Protein 9D01 (pdb70)

Solvent-accessible surface area: 17827 Å² total; per-residue (Å²): 93,50,77,108,21,15,147,136,48,20,61,108,3,89,82,34,4,104,156,9,21,41,74,2,58,147,0,11,92,71,1,45,97,86,0,76,139,8,36,108,75,36,142,85,60,35,81,76,112,68,4,64,56,83,0,40,58,12,4,73,128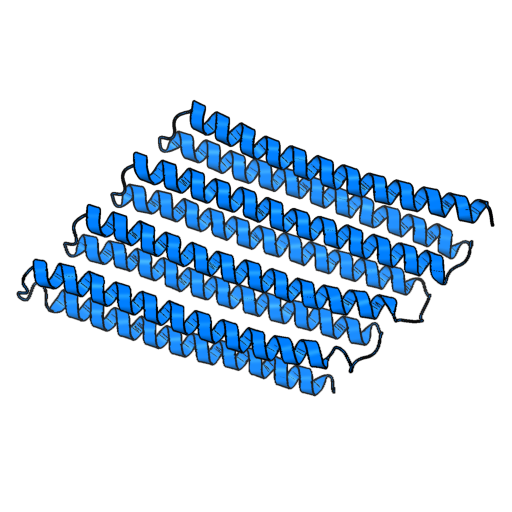,9,12,49,103,2,41,36,29,1,79,166,14,10,51,86,1,28,32,44,10,82,143,1,16,60,69,9,104,105,38,38,107,43,32,111,71,2,4,92,22,4,43,64,3,14,90,18,6,1,89,5,4,48,77,2,13,47,7,0,22,75,6,3,19,51,9,0,83,14,2,57,90,0,55,124,30,56,5,63,61,99,56,5,15,62,40,5,49,45,6,8,79,138,5,11,56,38,2,38,45,5,2,81,132,3,6,59,11,0,28,41,1,15,91,32,2,21,34,13,11,134,52,14,159,66,84,64,95,64,17,3,72,8,2,24,63,4,36,112,59,21,6,79,1,2,58,71,7,4,37,45,0,75,100,17,3,37,85,9,0,74,9,0,82,104,3,93,153,28,33,2,60,77,106,83,2,12,61,41,0,52,51,21,3,58,148,3,3,44,34,2,42,49,7,0,67,125,5,8,56,12,0,47,42,5,6,67,48,3,12,34,40,9,124,77,38,32,119,62,50,136,69,8,26,81,6,0,57,46,0,72,55,90,0,41,104,4,4,81,83,1,32,78,9,2,104,82,8,23,100,21,8,24,140,28,0,67,68,0,61,143,48,33,5,69,123,112,76,0,92,60,23,65,122,47,6,73,82,63,9,166,54,15,29,105,42,0,60,59,80,12,122,44,5,51,84,27,7,107,69,40,84,95,46,5,138,205,105

Secondary structure (DSSP, 8-state):
--HHHHHHHHHHHHHHHHHHHHHHHHHHHHHHHHHHHHHHHTTSS--HHHHHHHHHHHHHHHHHHHHHHHHHHHHHHHHHHHHHHHHHTTTS-SSHHHHHHHHHHHHHHHHHHHHHHHHHHHHHHHHHHHHHHHHHHT--HHHHHHHHHHHHHHHHHHHHHHHHHHHHHHHHHHHHHHHHHHH----STHHHHHHHHHHHHHHHHHHHHHHHHHHHHHHHHHHHHHHHHHT--HHHHHHHHHHHHHHHHHHHHHHHHHHHHHHHHHHHHHHHHHHHH--SSHHHHHHHHHHHHHHHHHHHHHHHHHHHHHHHHHHHHHHHHHTT--HHHHHHHHHHHHHHHHHHHHHHHHHHHHHHHHHHHHHHHHHT-

Radius of gyration: 25.4 Å; Cα contacts (8 Å, |Δi|>4): 292; chains: 1; bounding box: 54×48×76 Å

Structure (mmCIF, N/CA/C/O backbone):
data_9D01
#
_entry.id   9D01
#
_cell.length_a   64.241
_cell.length_b   64.241
_cell.length_c   188.325
_cell.angle_alpha   90.000
_cell.angle_beta   90.000
_cell.angle_gamma   90.000
#
_symmetry.space_group_name_H-M   'P 43 21 2'
#
loop_
_entity.id
_entity.type
_entity.pdbx_description
1 polymer a-iTHR-201
2 water water
#
loop_
_atom_site.group_PDB
_atom_site.id
_atom_site.type_symbol
_atom_site.label_atom_id
_atom_site.label_alt_id
_atom_site.label_comp_id
_atom_site.label_asym_id
_atom_site.label_entity_id
_atom_site.label_seq_id
_atom_site.pdbx_PDB_ins_code
_atom_site.Cartn_x
_atom_site.Cartn_y
_atom_site.Cartn_z
_atom_site.occupancy
_atom_site.B_iso_or_equiv
_atom_site.auth_seq_id
_atom_site.auth_comp_id
_atom_site.auth_asym_id
_atom_site.auth_atom_id
_atom_site.pdbx_PDB_model_num
ATOM 1 N N . PRO A 1 2 ? -46.91040 -35.23911 -0.73896 1.000 127.34781 2 PRO A N 1
ATOM 2 C CA . PRO A 1 2 ? -46.54314 -33.82042 -0.79494 1.000 122.36035 2 PRO A CA 1
ATOM 3 C C . PRO A 1 2 ? -47.75381 -32.90694 -0.96613 1.000 126.66075 2 PRO A C 1
ATOM 4 O O . PRO A 1 2 ? -48.19199 -32.66546 -2.09146 1.000 132.26202 2 PRO A O 1
ATOM 8 N N . SER A 1 3 ? -48.28789 -32.40720 0.14126 1.000 130.49444 3 SER A N 1
ATOM 9 C CA . SER A 1 3 ? -49.42155 -31.50128 0.03454 1.000 130.46217 3 SER A CA 1
ATOM 10 C C . SER A 1 3 ? -48.93275 -30.08555 -0.26525 1.000 136.82178 3 SER A C 1
ATOM 11 O O . SER A 1 3 ? -47.88700 -29.66995 0.24206 1.000 141.61190 3 SER A O 1
ATOM 14 N N . PRO A 1 4 ? -49.66021 -29.33233 -1.09409 1.000 133.82694 4 PRO A N 1
ATOM 15 C CA . PRO A 1 4 ? -49.27654 -27.93162 -1.33858 1.000 128.40478 4 PRO A CA 1
ATOM 16 C C . PRO A 1 4 ? -49.28392 -27.07917 -0.08219 1.000 132.03140 4 PRO A C 1
ATOM 17 O O . PRO A 1 4 ? -48.67608 -26.00131 -0.07675 1.000 126.44091 4 PRO A O 1
ATOM 21 N N . GLU A 1 5 ? -49.95667 -27.52864 0.97978 1.000 133.85099 5 GLU A N 1
ATOM 22 C CA . GLU A 1 5 ? -49.91862 -26.83532 2.26219 1.000 132.05815 5 GLU A CA 1
ATOM 23 C C . GLU A 1 5 ? -48.62963 -27.13004 3.02068 1.000 131.92307 5 GLU A C 1
ATOM 24 O O . GLU A 1 5 ? -48.06741 -26.23398 3.66163 1.000 136.17444 5 GLU A O 1
ATOM 30 N N . SER A 1 6 ? -48.15404 -28.37910 2.96989 1.000 128.96622 6 SER A N 1
ATOM 31 C CA . SER A 1 6 ? -46.89507 -28.71379 3.62837 1.000 123.98641 6 SER A CA 1
ATOM 32 C C . SER A 1 6 ? -45.74340 -27.91161 3.03848 1.000 120.34378 6 SER A C 1
ATOM 33 O O . SER A 1 6 ? -44.83696 -27.48512 3.76281 1.000 114.63231 6 SER A O 1
ATOM 36 N N . ALA A 1 7 ? -45.76159 -27.70201 1.72044 1.000 110.26841 7 ALA A N 1
ATOM 37 C CA . ALA A 1 7 ? -44.79481 -26.80080 1.10494 1.000 101.45785 7 ALA A CA 1
ATOM 38 C C . ALA A 1 7 ? -44.92428 -25.39600 1.67659 1.000 111.06730 7 ALA A C 1
ATOM 39 O O . ALA A 1 7 ? -43.91682 -24.74723 1.97945 1.000 102.92763 7 ALA A O 1
ATOM 41 N N . ARG A 1 8 ? -46.15994 -24.91442 1.84293 1.000 115.18492 8 ARG A N 1
ATOM 42 C CA . ARG A 1 8 ? -46.37729 -23.62098 2.48457 1.000 118.02817 8 ARG A CA 1
ATOM 43 C C . ARG A 1 8 ? -45.83547 -23.61343 3.90877 1.000 107.12504 8 ARG A C 1
ATOM 44 O O . ARG A 1 8 ? -45.28652 -22.60423 4.36592 1.000 107.47165 8 ARG A O 1
ATOM 52 N N . ARG A 1 9 ? -45.98702 -24.72855 4.62886 1.000 104.29685 9 ARG A N 1
ATOM 53 C CA . ARG A 1 9 ? -45.41576 -24.82435 5.96853 1.000 107.66920 9 ARG A CA 1
ATOM 54 C C . ARG A 1 9 ? -43.89542 -24.77359 5.91908 1.000 111.68090 9 ARG A C 1
ATOM 55 O O . ARG A 1 9 ? -43.26002 -24.10158 6.74057 1.000 105.44591 9 ARG A O 1
ATOM 63 N N . GLN A 1 10 ? -43.29307 -25.48262 4.96275 1.000 104.36089 10 GLN A N 1
ATOM 64 C CA . GLN A 1 10 ? -41.84263 -25.44108 4.82607 1.000 99.94642 10 GLN A CA 1
ATOM 65 C C . GLN A 1 10 ? -41.37702 -24.08067 4.32348 1.000 86.39059 10 GLN A C 1
ATOM 66 O O . GLN A 1 10 ? -40.35272 -23.56426 4.78236 1.000 91.67797 10 GLN A O 1
ATOM 72 N N . LEU A 1 11 ? -42.12405 -23.47784 3.39370 1.000 87.51939 11 LEU A N 1
ATOM 73 C CA . LEU A 1 11 ? -41.76679 -22.14916 2.90393 1.000 91.58577 11 LEU A CA 1
ATOM 74 C C . LEU A 1 11 ? -41.76350 -21.12528 4.03289 1.000 95.58869 11 LEU A C 1
ATOM 75 O O . LEU A 1 11 ? -40.90456 -20.23625 4.07238 1.000 102.08907 11 LEU A O 1
ATOM 80 N N . ALA A 1 12 ? -42.71442 -21.23543 4.96380 1.000 96.79284 12 ALA A N 1
ATOM 81 C CA . ALA A 1 12 ? -42.74688 -20.31112 6.09241 1.000 106.18080 12 ALA A CA 1
ATOM 82 C C . ALA A 1 12 ? -41.61193 -20.59313 7.06920 1.000 93.26577 12 ALA A C 1
ATOM 83 O O . ALA A 1 12 ? -41.03859 -19.66210 7.64636 1.000 93.38813 12 ALA A O 1
ATOM 85 N N . GLU A 1 13 ? -41.27619 -21.87098 7.26923 1.000 84.54970 13 GLU A N 1
ATOM 86 C CA . GLU A 1 13 ? -40.14447 -22.21464 8.12610 1.000 88.50625 13 GLU A CA 1
ATOM 87 C C . GLU A 1 13 ? -38.84485 -21.63034 7.58563 1.000 87.76223 13 GLU A C 1
ATOM 88 O O . GLU A 1 13 ? -37.97823 -21.20512 8.35924 1.000 89.58190 13 GLU A O 1
ATOM 94 N N . LEU A 1 14 ? -38.69013 -21.59973 6.25940 1.000 88.40051 14 LEU A N 1
ATOM 95 C CA . LEU A 1 14 ? -37.50400 -20.98473 5.67268 1.000 85.11879 14 LEU A CA 1
ATOM 96 C C . LEU A 1 14 ? -37.45671 -19.49220 5.97070 1.000 77.16306 14 LEU A C 1
ATOM 97 O O . LEU A 1 14 ? -36.38505 -18.94048 6.24621 1.000 83.58147 14 LEU A O 1
ATOM 102 N N . GLU A 1 15 ? -38.61058 -18.82163 5.92141 1.000 78.76350 15 GLU A N 1
ATOM 103 C CA . GLU A 1 15 ? -38.64742 -17.39323 6.21744 1.000 85.80225 15 GLU A CA 1
ATOM 104 C C . GLU A 1 15 ? -38.31208 -17.12281 7.67746 1.000 83.63865 15 GLU A C 1
ATOM 105 O O . GLU A 1 15 ? -37.65345 -16.12491 7.99452 1.000 79.23238 15 GLU A O 1
ATOM 111 N N . GLU A 1 16 ? -38.75938 -17.99490 8.58163 1.000 74.62425 16 GLU A N 1
ATOM 112 C CA . GLU A 1 16 ? -38.41233 -17.82979 9.98769 1.000 89.19779 16 GLU A CA 1
ATOM 113 C C . GLU A 1 16 ? -36.92292 -18.05914 10.20891 1.000 92.19414 16 GLU A C 1
ATOM 114 O O . GLU A 1 16 ? -36.26055 -17.27193 10.89445 1.000 90.01099 16 GLU A O 1
ATOM 120 N N . THR A 1 17 ? -36.37930 -19.13419 9.62686 1.000 85.31456 17 THR A N 1
ATOM 121 C CA . THR A 1 17 ? -34.95302 -19.42093 9.76317 1.000 81.45721 17 THR A CA 1
ATOM 122 C C . THR A 1 17 ? -34.10724 -18.24927 9.28331 1.000 70.46212 17 THR A C 1
ATOM 123 O O . THR A 1 17 ? -33.08048 -17.92316 9.89097 1.000 73.79740 17 THR A O 1
ATOM 127 N N . GLN A 1 18 ? -34.52707 -17.59923 8.19605 1.000 70.81582 18 GLN A N 1
ATOM 128 C CA . GLN A 1 18 ? -33.84097 -16.39307 7.74908 1.000 71.09415 18 GLN A CA 1
ATOM 129 C C . GLN A 1 18 ? -33.97543 -15.27516 8.77618 1.000 64.03563 18 GLN A C 1
ATOM 130 O O . GLN A 1 18 ? -33.02369 -14.52320 9.01390 1.000 67.63591 18 GLN A O 1
ATOM 136 N N . GLU A 1 19 ? -35.14221 -15.16714 9.41643 1.000 79.22091 19 GLU A N 1
ATOM 137 C CA . GLU A 1 19 ? -35.35560 -14.08716 10.37541 1.000 83.51673 19 GLU A CA 1
ATOM 138 C C . GLU A 1 19 ? -34.58429 -14.32210 11.66817 1.000 80.85958 19 GLU A C 1
ATOM 139 O O . GLU A 1 19 ? -34.00271 -13.38287 12.22305 1.000 84.01072 19 GLU A O 1
ATOM 145 N N . ARG A 1 20 ? -34.57238 -15.56077 12.16902 1.000 74.92652 20 ARG A N 1
ATOM 146 C CA . ARG A 1 20 ? -33.74784 -15.86895 13.33376 1.000 68.39091 20 ARG A CA 1
ATOM 147 C C . ARG A 1 20 ? -32.28437 -15.55133 13.05966 1.000 76.36540 20 ARG A C 1
ATOM 148 O O . ARG A 1 20 ? -31.58102 -15.02443 13.93044 1.000 75.26041 20 ARG A O 1
ATOM 156 N N . GLY A 1 21 ? -31.81228 -15.85901 11.84947 1.000 71.37313 21 GLY A N 1
ATOM 157 C CA . GLY A 1 21 ? -30.41790 -15.61418 11.52137 1.000 56.28975 21 GLY A CA 1
ATOM 158 C C . GLY A 1 21 ? -30.07825 -14.13899 11.46510 1.000 57.15408 21 GLY A C 1
ATOM 159 O O . GLY A 1 21 ? -29.02998 -13.71618 11.96253 1.000 67.07374 21 GLY A O 1
ATOM 160 N N . GLU A 1 22 ? -30.95855 -13.33220 10.86458 1.000 61.19705 22 GLU A N 1
ATOM 161 C CA . GLU A 1 22 ? -30.70907 -11.89596 10.79253 1.000 69.38415 22 GLU A CA 1
ATOM 162 C C . GLU A 1 22 ? -30.70069 -11.26007 12.17483 1.000 61.01222 22 GLU A C 1
ATOM 163 O O . GLU A 1 22 ? -29.94275 -10.31475 12.41770 1.000 76.73771 22 GLU A O 1
ATOM 169 N N . ALA A 1 23 ? -31.52789 -11.76297 13.09280 1.000 75.20704 23 ALA A N 1
ATOM 170 C CA . ALA A 1 23 ? -31.52131 -11.23414 14.45177 1.000 73.92587 23 ALA A CA 1
ATOM 171 C C . ALA A 1 23 ? -30.23164 -11.59949 15.17468 1.000 61.42628 23 ALA A C 1
ATOM 172 O O . ALA A 1 23 ? -29.63488 -10.75515 15.85218 1.000 70.69364 23 ALA A O 1
ATOM 174 N N . GLU A 1 24 ? -29.78554 -12.85143 15.03759 1.000 52.00652 24 GLU A N 1
ATOM 175 C CA . GLU A 1 24 ? -28.52758 -13.26319 15.65336 1.000 65.62098 24 GLU A CA 1
ATOM 176 C C . GLU A 1 24 ? -27.35560 -12.46345 15.10031 1.000 51.84859 24 GLU A C 1
ATOM 177 O O . GLU A 1 24 ? -26.47599 -12.03637 15.85689 1.000 73.63469 24 GLU A O 1
ATOM 183 N N . ILE A 1 25 ? -27.32379 -12.25056 13.78313 1.000 49.22545 25 ILE A N 1
ATOM 184 C CA . ILE A 1 25 ? -26.26059 -11.44559 13.18929 1.000 62.38770 25 ILE A CA 1
ATOM 185 C C . ILE A 1 25 ? -26.34902 -10.00670 13.67948 1.000 57.84804 25 ILE A C 1
ATOM 186 O O . ILE A 1 25 ? -25.32848 -9.36869 13.96690 1.000 66.37968 25 ILE A O 1
ATOM 191 N N . ALA A 1 26 ? -27.57037 -9.47768 13.79935 1.000 61.21184 26 ALA A N 1
ATOM 192 C CA . ALA A 1 26 ? -27.74186 -8.10738 14.27385 1.000 70.69813 26 ALA A CA 1
ATOM 193 C C . ALA A 1 26 ? -27.21911 -7.94442 15.69573 1.000 64.01851 26 ALA A C 1
ATOM 194 O O . ALA A 1 26 ? -26.60714 -6.92217 16.02731 1.000 64.69889 26 ALA A O 1
ATOM 196 N N . ARG A 1 27 ? -27.44514 -8.94441 16.55117 1.000 57.16623 27 ARG A N 1
ATOM 197 C CA . ARG A 1 27 ? -26.92077 -8.86995 17.91102 1.000 65.07109 27 ARG A CA 1
ATOM 198 C C . ARG A 1 27 ? -25.40475 -9.01005 17.93491 1.000 58.01075 27 ARG A C 1
ATOM 199 O O . ARG A 1 27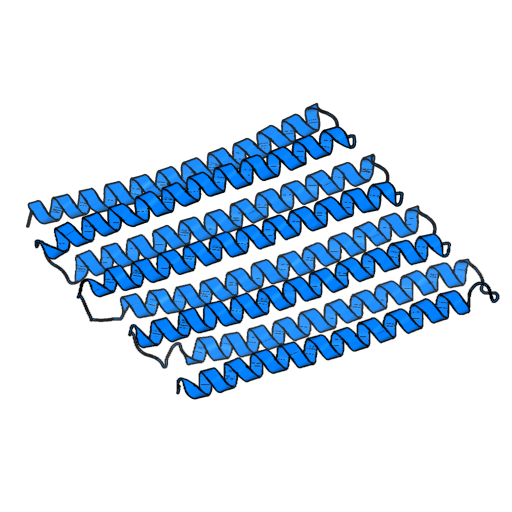 ? -24.73899 -8.39372 18.77588 1.000 70.70522 27 ARG A O 1
ATOM 207 N N . ALA A 1 28 ? -24.84178 -9.80492 17.02348 1.000 62.60092 28 ALA A N 1
ATOM 208 C CA . ALA A 1 28 ? -23.38883 -9.88711 16.92279 1.000 65.44909 28 ALA A CA 1
ATOM 209 C C . ALA A 1 28 ? -22.80112 -8.57762 16.41394 1.000 63.09471 28 ALA A C 1
ATOM 210 O O . ALA A 1 28 ? -21.70947 -8.17478 16.83328 1.000 60.98629 28 ALA A O 1
ATOM 212 N N . VAL A 1 29 ? -23.51280 -7.89950 15.51147 1.000 54.75620 29 VAL A N 1
ATOM 213 C CA . VAL A 1 29 ? -23.06481 -6.59356 15.03522 1.000 75.15156 29 VAL A CA 1
ATOM 214 C C . VAL A 1 29 ? -23.04220 -5.59140 16.18215 1.000 70.60090 29 VAL A C 1
ATOM 215 O O . VAL A 1 29 ? -22.07136 -4.84579 16.36150 1.000 79.24153 29 VAL A O 1
ATOM 219 N N . GLU A 1 30 ? -24.11244 -5.56415 16.98060 1.000 73.76058 30 GLU A N 1
ATOM 220 C CA . GLU A 1 30 ? -24.16647 -4.64998 18.11623 1.000 75.75037 30 GLU A CA 1
ATOM 221 C C . GLU A 1 30 ? -23.10052 -4.99052 19.15179 1.000 75.24657 30 GLU A C 1
ATOM 222 O O . GLU A 1 30 ? -22.47369 -4.09092 19.72496 1.000 60.15623 30 GLU A O 1
ATOM 228 N N . GLU A 1 31 ? -22.87740 -6.28399 19.39960 1.000 59.37033 31 GLU A N 1
ATOM 229 C CA . GLU A 1 31 ? -21.86593 -6.69037 20.37144 1.000 66.47939 31 GLU A CA 1
ATOM 230 C C . GLU A 1 31 ? -20.47521 -6.24214 19.94142 1.000 78.73793 31 GLU A C 1
ATOM 231 O O . GLU A 1 31 ? -19.67932 -5.78212 20.76948 1.000 73.41012 31 GLU A O 1
ATOM 237 N N . GLY A 1 32 ? -20.16846 -6.35879 18.64776 1.000 70.44857 32 GLY A N 1
ATOM 238 C CA . GLY A 1 32 ? -18.86868 -5.92165 18.16638 1.000 66.93919 32 GLY A CA 1
ATOM 239 C C . GLY A 1 32 ? -18.68457 -4.42030 18.26572 1.000 62.62935 32 GLY A C 1
ATOM 240 O O . GLY A 1 32 ? -17.61910 -3.94022 18.65925 1.000 72.59844 32 GLY A O 1
ATOM 241 N N . GLU A 1 33 ? -19.72319 -3.65775 17.91905 1.000 61.19916 33 GLU A N 1
ATOM 242 C CA . GLU A 1 33 ? -19.62458 -2.20402 17.99497 1.000 77.88344 33 GLU A CA 1
ATOM 243 C C . GLU A 1 33 ? -19.41903 -1.73756 19.43083 1.000 75.01287 33 GLU A C 1
ATOM 244 O O . GLU A 1 33 ? -18.67450 -0.78189 19.67881 1.000 74.14617 33 GLU A O 1
ATOM 250 N N . ARG A 1 34 ? -20.05682 -2.40859 20.39300 1.000 73.07468 34 ARG A N 1
ATOM 251 C CA . ARG A 1 34 ? -19.84855 -2.05376 21.79377 1.000 65.44920 34 ARG A CA 1
ATOM 252 C C . ARG A 1 34 ? -18.41373 -2.32829 22.22717 1.000 74.14766 34 ARG A C 1
ATOM 253 O O . ARG A 1 34 ? -17.82271 -1.53684 22.97098 1.000 78.20036 34 ARG A O 1
ATOM 261 N N . GLU A 1 35 ? -17.83165 -3.43721 21.76567 1.000 67.67604 35 GLU A N 1
ATOM 262 C CA . GLU A 1 35 ? -16.45164 -3.73980 22.12835 1.000 74.54852 35 GLU A CA 1
ATOM 263 C C . GLU A 1 35 ? -15.48287 -2.76714 21.46767 1.000 69.29928 35 GLU A C 1
ATOM 264 O O . GLU A 1 35 ? -14.49081 -2.35823 22.08232 1.000 81.47734 35 GLU A O 1
ATOM 270 N N . LEU A 1 36 ? -15.75064 -2.38506 20.21625 1.000 63.18798 36 LEU A N 1
ATOM 271 C CA . LEU A 1 36 ? -14.88713 -1.41792 19.54622 1.000 67.85294 36 LEU A CA 1
ATOM 272 C C . LEU A 1 36 ? -15.00983 -0.03735 20.18082 1.000 78.27234 36 LEU A C 1
ATOM 273 O O . LEU A 1 36 ? -14.01147 0.68095 20.31393 1.000 79.56341 36 LEU A O 1
ATOM 278 N N . GLU A 1 37 ? -16.22406 0.34999 20.58248 1.000 68.07336 37 GLU A N 1
ATOM 279 C CA . GLU A 1 37 ? -16.40231 1.63103 21.25786 1.000 83.19104 37 GLU A CA 1
ATOM 280 C C . GLU A 1 37 ? -15.76385 1.62863 22.64054 1.000 77.30114 37 GLU A C 1
ATOM 281 O O . GLU A 1 37 ? -15.23255 2.65686 23.07501 1.000 77.79918 37 GLU A O 1
ATOM 287 N N . ARG A 1 38 ? -15.80892 0.49378 23.34694 1.000 72.13303 38 ARG A N 1
ATOM 288 C CA . ARG A 1 38 ? -15.07638 0.38387 24.60358 1.000 66.93794 38 ARG A CA 1
ATOM 289 C C . ARG A 1 38 ? -13.58082 0.53880 24.37858 1.000 83.88414 38 ARG A C 1
ATOM 290 O O . ARG A 1 38 ? -12.87309 1.06754 25.24282 1.000 89.59089 38 ARG A O 1
ATOM 298 N N . LEU A 1 39 ? -13.08591 0.09519 23.22082 1.000 76.10691 39 LEU A N 1
ATOM 299 C CA . LEU A 1 39 ? -11.67365 0.26602 22.90666 1.000 75.45994 39 LEU A CA 1
ATOM 300 C C . LEU A 1 39 ? -11.33009 1.73663 22.68975 1.000 83.48368 39 LEU A C 1
ATOM 301 O O . LEU A 1 39 ? -10.23648 2.17773 23.05687 1.000 89.71791 39 LEU A O 1
ATOM 306 N N . GLU A 1 40 ? -12.24564 2.51603 22.10210 1.000 72.70540 40 GLU A N 1
ATOM 307 C CA . GLU A 1 40 ? -12.01182 3.95530 22.00956 1.000 89.15454 40 GLU A CA 1
ATOM 308 C C . GLU A 1 40 ? -12.00531 4.59432 23.38862 1.000 90.91345 40 GLU A C 1
ATOM 309 O O . GLU A 1 40 ? -11.18054 5.47075 23.66840 1.000 91.62741 40 GLU A O 1
ATOM 315 N N . GLU A 1 41 ? -12.90962 4.16115 24.27038 1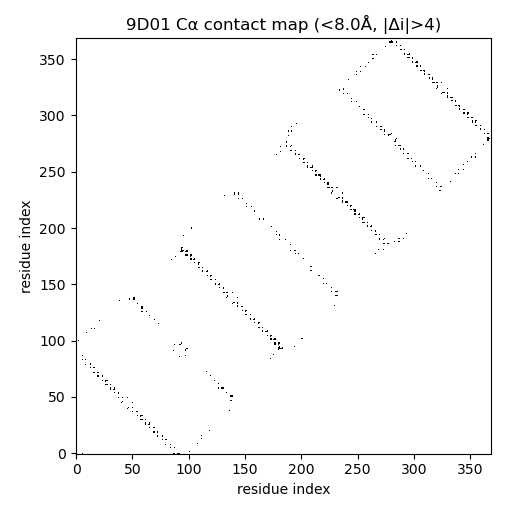.000 87.70666 41 GLU A N 1
ATOM 316 C CA . GLU A 1 41 ? -12.94463 4.72712 25.61324 1.000 93.63637 41 GLU A CA 1
ATOM 317 C C . GLU A 1 41 ? -11.73622 4.29635 26.43481 1.000 95.43255 41 GLU A C 1
ATOM 318 O O . GLU A 1 41 ? -11.32120 5.02137 27.34524 1.000 103.82085 41 GLU A O 1
ATOM 324 N N . GLU A 1 42 ? -11.16258 3.12606 26.14071 1.000 83.57692 42 GLU A N 1
ATOM 325 C CA . GLU A 1 42 ? -9.90854 2.75305 26.78764 1.000 81.90310 42 GLU A CA 1
ATOM 326 C C . GLU A 1 42 ? -8.76502 3.63039 26.29805 1.000 85.60529 42 GLU A C 1
ATOM 327 O O . GLU A 1 42 ? -7.88162 4.00270 27.07954 1.000 92.75950 42 GLU A O 1
ATOM 333 N N . GLN A 1 43 ? -8.76662 3.97471 25.01257 1.000 82.60625 43 GLN A N 1
ATOM 334 C CA . GLN A 1 43 ? -7.90694 5.04344 24.53715 1.000 104.95042 43 GLN A CA 1
ATOM 335 C C . GLN A 1 43 ? -8.43109 6.37448 25.07332 1.000 100.70827 43 GLN A C 1
ATOM 336 O O . GLN A 1 43 ? -9.47144 6.44004 25.73564 1.000 103.54960 43 GLN A O 1
ATOM 342 N N . LYS A 1 44 ? -7.69249 7.45116 24.79606 1.000 97.40023 44 LYS A N 1
ATOM 343 C CA . LYS A 1 44 ? -7.96249 8.77386 25.36196 1.000 116.71176 44 LYS A CA 1
ATOM 344 C C . LYS A 1 44 ? -7.78406 8.75753 26.87818 1.000 110.35873 44 LYS A C 1
ATOM 345 O O . LYS A 1 44 ? -7.09383 9.61722 27.43672 1.000 113.63183 44 LYS A O 1
ATOM 351 N N . ALA A 1 45 ? -8.40626 7.78396 27.55384 1.000 103.61705 45 ALA A N 1
ATOM 352 C CA . ALA A 1 45 ? -8.21634 7.50155 28.97659 1.000 103.29457 45 ALA A CA 1
ATOM 353 C C . ALA A 1 45 ? -6.86325 6.87029 29.27773 1.000 101.19087 45 ALA A C 1
ATOM 354 O O . ALA A 1 45 ? -6.61586 6.48328 30.42770 1.000 114.66207 45 ALA A O 1
ATOM 356 N N . GLY A 1 46 ? -5.98503 6.74427 28.28581 1.000 91.02902 46 GLY A N 1
ATOM 357 C CA . GLY A 1 46 ? -4.65856 6.21027 28.51795 1.000 107.28934 46 GLY A CA 1
ATOM 358 C C . GLY A 1 46 ? -4.51818 4.74740 28.15435 1.000 99.20673 46 GLY A C 1
ATOM 359 O O . GLY A 1 46 ? -4.86084 3.86525 28.94710 1.000 112.07823 46 GLY A O 1
ATOM 360 N N . LEU A 1 47 ? -4.01093 4.47846 26.95082 1.000 92.30820 47 LEU A N 1
ATOM 361 C CA . LEU A 1 47 ? -3.75655 3.12831 26.49701 1.000 93.00763 47 LEU A CA 1
ATOM 362 C C . LEU A 1 47 ? -2.58617 3.21276 25.52596 1.000 70.81835 47 LEU A C 1
ATOM 363 O O . LEU A 1 47 ? -2.59472 4.09053 24.64669 1.000 76.39361 47 LEU A O 1
ATOM 368 N N . PRO A 1 48 ? -1.57555 2.35835 25.67037 1.000 82.39213 48 PRO A N 1
ATOM 369 C CA . PRO A 1 48 ? -0.45622 2.36731 24.71899 1.000 80.72156 48 PRO A CA 1
ATOM 370 C C . PRO A 1 48 ? -0.94529 2.23984 23.28208 1.000 75.38084 48 PRO A C 1
ATOM 371 O O . PRO A 1 48 ? -1.77214 1.38198 22.96045 1.000 83.79541 48 PRO A O 1
ATOM 375 N N . ALA A 1 49 ? -0.44190 3.12849 22.41878 1.000 77.17206 49 ALA A N 1
ATOM 376 C CA . ALA A 1 49 ? -0.93081 3.19853 21.04328 1.000 89.62140 49 ALA A CA 1
ATOM 377 C C . ALA A 1 49 ? -0.71465 1.88094 20.31874 1.000 86.97011 49 ALA A C 1
ATOM 378 O O . ALA A 1 49 ? -1.56700 1.44262 19.53636 1.000 82.88272 49 ALA A O 1
ATOM 380 N N . THR A 1 50 ? 0.43071 1.24435 20.56584 1.000 86.47563 50 THR A N 1
ATOM 381 C CA . THR A 1 50 ? 0.69628 -0.08701 20.03670 1.000 87.12565 50 THR A CA 1
ATOM 382 C C . THR A 1 50 ? -0.35998 -1.08607 20.49475 1.000 80.82601 50 THR A C 1
ATOM 383 O O . THR A 1 50 ? -0.80325 -1.93294 19.71122 1.000 82.97265 50 THR A O 1
ATOM 387 N N . GLU A 1 51 ? -0.78240 -0.99770 21.75945 1.000 66.91438 51 GLU A N 1
ATOM 388 C CA . GLU A 1 51 ? -1.82478 -1.89028 22.25457 1.000 72.73820 51 GLU A CA 1
ATOM 389 C C . GLU A 1 51 ? -3.15752 -1.61800 21.56728 1.000 75.50916 51 GLU A C 1
ATOM 390 O O . GLU A 1 51 ? -3.89417 -2.55511 21.23687 1.000 69.91902 51 GLU A O 1
ATOM 396 N N . PHE A 1 52 ? -3.48693 -0.34295 21.34346 1.000 64.63496 52 PHE A N 1
ATOM 397 C CA . PHE A 1 52 ? -4.73438 -0.02276 20.65667 1.000 82.73665 52 PHE A CA 1
ATOM 398 C C . PHE A 1 52 ? -4.69987 -0.49451 19.20819 1.000 76.91636 52 PHE A C 1
ATOM 399 O O . PHE A 1 52 ? -5.70134 -0.99907 18.68958 1.000 80.95814 52 PHE A O 1
ATOM 407 N N . HIS A 1 53 ? -3.55169 -0.34344 18.54562 1.000 83.88868 53 HIS A N 1
ATOM 408 C CA . HIS A 1 53 ? -3.41680 -0.77113 17.15480 1.000 89.42386 53 HIS A CA 1
ATOM 409 C C . HIS A 1 53 ? -3.70225 -2.26023 17.00117 1.000 78.35894 53 HIS A C 1
ATOM 410 O O . HIS A 1 53 ? -4.46582 -2.67079 16.11917 1.000 71.26934 53 HIS A O 1
ATOM 417 N N . ALA A 1 54 ? -3.10652 -3.08675 17.86191 1.000 62.07871 54 ALA A N 1
ATOM 418 C CA . ALA A 1 54 ? -3.30644 -4.52751 17.75008 1.000 82.33698 54 ALA A CA 1
ATOM 419 C C . ALA A 1 54 ? -4.71300 -4.92780 18.17846 1.000 71.67082 54 ALA A C 1
ATOM 420 O O . ALA A 1 54 ? -5.34724 -5.77348 17.53623 1.000 70.46195 54 ALA A O 1
ATOM 422 N N . ARG A 1 55 ? -5.21930 -4.33058 19.25930 1.000 67.64580 55 ARG A N 1
ATOM 423 C CA . ARG A 1 55 ? -6.54950 -4.68861 19.73829 1.000 63.00252 55 ARG A CA 1
ATOM 424 C C . ARG A 1 55 ? -7.64010 -4.22508 18.78239 1.000 57.40954 55 ARG A C 1
ATOM 425 O O . ARG A 1 55 ? -8.65230 -4.91658 18.62397 1.000 66.50634 55 ARG A O 1
ATOM 433 N N . ALA A 1 56 ? -7.45742 -3.07125 18.13508 1.000 61.81690 56 ALA A N 1
ATOM 434 C CA . ALA A 1 56 ? -8.45650 -2.60608 17.17622 1.000 68.74797 56 ALA A CA 1
ATOM 435 C C . ALA A 1 56 ? -8.50667 -3.50993 15.95198 1.000 70.93276 56 ALA A C 1
ATOM 436 O O . ALA A 1 56 ? -9.59317 -3.87094 15.48371 1.000 63.81024 56 ALA A O 1
ATOM 438 N N . ILE A 1 57 ? -7.34199 -3.88361 15.42016 1.000 62.52920 57 ILE A N 1
ATOM 439 C CA . ILE A 1 57 ? -7.30514 -4.82762 14.30836 1.000 62.92880 57 ILE A CA 1
ATOM 440 C C . ILE A 1 57 ? -7.90897 -6.15725 14.72805 1.000 55.17741 57 ILE A C 1
ATOM 441 O O . ILE A 1 57 ? -8.71803 -6.74445 14.00091 1.000 63.57977 57 ILE A O 1
ATOM 446 N N . ALA A 1 58 ? -7.54595 -6.64351 15.91764 1.000 49.39226 58 ALA A N 1
ATOM 447 C CA . ALA A 1 58 ? -8.03902 -7.93897 16.37114 1.000 64.81638 58 ALA A CA 1
ATOM 448 C C . ALA A 1 58 ? -9.54269 -7.90807 16.62035 1.000 59.32769 58 ALA A C 1
ATOM 449 O O . ALA A 1 58 ? -10.25604 -8.84760 16.25107 1.000 64.59920 58 ALA A O 1
ATOM 451 N N . ALA A 1 59 ? -10.04266 -6.83805 17.24565 1.000 54.96118 59 ALA A N 1
ATOM 452 C CA . ALA A 1 59 ? -11.47205 -6.75402 17.53371 1.000 62.50406 59 ALA A CA 1
ATOM 453 C C . ALA A 1 59 ? -12.28791 -6.64968 16.25253 1.000 46.42401 59 ALA A C 1
ATOM 454 O O . ALA A 1 59 ? -13.31633 -7.32095 16.10769 1.000 59.47079 59 ALA A O 1
ATOM 456 N N . LEU A 1 60 ? -11.84461 -5.81435 15.31213 1.000 57.14152 60 LEU A N 1
ATOM 457 C CA . LEU A 1 60 ? -12.54516 -5.70693 14.03759 1.000 67.73096 60 LEU A CA 1
ATOM 458 C C . LEU A 1 60 ? -12.48608 -7.01790 13.26458 1.000 66.77445 60 LEU A C 1
ATOM 459 O O . LEU A 1 60 ? -13.51007 -7.48986 12.75749 1.000 54.24750 60 LEU A O 1
ATOM 464 N N . THR A 1 61 ? -11.29988 -7.62574 13.17879 1.000 47.45696 61 THR A N 1
ATOM 465 C CA . THR A 1 61 ? -11.13603 -8.84438 12.39122 1.000 63.84691 61 THR A CA 1
ATOM 466 C C . THR A 1 61 ? -12.01625 -9.96746 12.92165 1.000 50.18671 61 THR A C 1
ATOM 467 O O . THR A 1 61 ? -12.71006 -10.64306 12.15227 1.000 59.20214 61 THR A O 1
ATOM 471 N N . GLU A 1 62 ? -11.99292 -10.18859 14.23693 1.000 47.11675 62 GLU A N 1
ATOM 472 C CA . GLU A 1 62 ? -12.81740 -11.24054 14.81857 1.000 61.93085 62 GLU A CA 1
ATOM 473 C C . GLU A 1 62 ? -14.29862 -10.92042 14.66933 1.000 55.73573 62 GLU A C 1
ATOM 474 O O . GLU A 1 62 ? -15.12392 -11.82537 14.49711 1.000 54.63503 62 GLU A O 1
ATOM 480 N N . TRP A 1 63 ? -14.65102 -9.63589 14.73536 1.000 57.82243 63 TRP A N 1
ATOM 481 C CA . TRP A 1 63 ? -16.03425 -9.23348 14.51407 1.000 57.65888 63 TRP A CA 1
ATOM 482 C C . TRP A 1 63 ? -16.46621 -9.53199 13.08403 1.000 59.35715 63 TRP A C 1
ATOM 483 O O . TRP A 1 63 ? -17.57102 -10.03728 12.85292 1.000 53.86614 63 TRP A O 1
ATOM 494 N N . ILE A 1 64 ? -15.59997 -9.24468 12.11067 1.000 46.98916 64 ILE A N 1
ATOM 495 C CA . ILE A 1 64 ? -15.90973 -9.57986 10.72459 1.000 58.16640 64 ILE A CA 1
ATOM 496 C C . ILE A 1 64 ? -15.97032 -11.09233 10.54027 1.000 74.39659 64 ILE A C 1
ATOM 497 O O . ILE A 1 64 ? -16.84361 -11.61083 9.83394 1.000 53.81960 64 ILE A O 1
ATOM 502 N N . ALA A 1 65 ? -15.05365 -11.82550 11.17843 1.000 52.49908 65 ALA A N 1
ATOM 503 C CA . ALA A 1 65 ? -15.02309 -13.27617 11.01720 1.000 63.04574 65 ALA A CA 1
ATOM 504 C C . ALA A 1 65 ? -16.29022 -13.92454 11.56211 1.000 45.10624 65 ALA A C 1
ATOM 505 O O . ALA A 1 65 ? -16.82451 -14.86275 10.95920 1.000 60.17877 65 ALA A O 1
ATOM 507 N N . ARG A 1 66 ? -16.78420 -13.44143 12.70482 1.000 53.83453 66 ARG A N 1
ATOM 508 C CA . ARG A 1 66 ? -18.00003 -14.01106 13.27326 1.000 54.72884 66 ARG A CA 1
ATOM 509 C C . ARG A 1 66 ? -19.21202 -13.73457 12.39100 1.000 60.95655 66 ARG A C 1
ATOM 510 O O . ARG A 1 66 ? -20.10028 -14.58672 12.27706 1.000 55.54574 66 ARG A O 1
ATOM 518 N N . GLN A 1 67 ? -19.26289 -12.56176 11.75375 1.000 50.52834 67 GLN A N 1
ATOM 519 C CA . GLN A 1 67 ? -20.34459 -12.27693 10.81550 1.000 57.65357 67 GLN A CA 1
ATOM 520 C C . GLN A 1 67 ? -20.30122 -13.22367 9.62348 1.000 55.33160 67 GLN A C 1
ATOM 521 O O . GLN A 1 67 ? -21.33954 -13.74422 9.19804 1.000 55.10153 67 GLN A O 1
ATOM 527 N N . GLU A 1 68 ? -19.10896 -13.45862 9.06946 1.000 54.59177 68 GLU A N 1
ATOM 528 C CA . GLU A 1 68 ? -18.98791 -14.36223 7.92986 1.000 54.38228 68 GLU A CA 1
ATOM 529 C C . GLU A 1 68 ? -19.43241 -15.77077 8.29729 1.000 50.33347 68 GLU A C 1
ATOM 530 O O . GLU A 1 68 ? -20.12695 -16.43268 7.51786 1.000 51.49543 68 GLU A O 1
ATOM 536 N N . ALA A 1 69 ? -19.05163 -16.24050 9.48890 1.000 47.11468 69 ALA A N 1
ATOM 537 C CA . ALA A 1 69 ? -19.41232 -17.59314 9.90233 1.000 59.66055 69 ALA A CA 1
ATOM 538 C C . ALA A 1 69 ? -20.91179 -17.71943 10.13425 1.000 63.57907 69 ALA A C 1
ATOM 539 O O . ALA A 1 69 ? -21.50885 -18.75608 9.82110 1.000 63.03666 69 ALA A O 1
ATOM 541 N N . LEU A 1 70 ? -21.53789 -16.67709 10.68490 1.000 53.42657 70 LEU A N 1
ATOM 542 C CA . LEU A 1 70 ? -22.97958 -16.71967 10.90532 1.000 52.24464 70 LEU A CA 1
ATOM 543 C C . LEU A 1 70 ? -23.74101 -16.65775 9.58790 1.000 51.03017 70 LEU A C 1
ATOM 544 O O . LEU A 1 70 ? -24.72678 -17.37945 9.39861 1.000 52.40588 70 LEU A O 1
ATOM 549 N N . LEU A 1 71 ? -23.29929 -15.80332 8.66476 1.000 56.23878 71 LEU A N 1
ATOM 550 C CA . LEU A 1 71 ? -23.99298 -15.68264 7.38817 1.000 59.72282 71 LEU A CA 1
ATOM 551 C C . LEU A 1 71 ? -23.79967 -16.93097 6.53723 1.000 62.72583 71 LEU A C 1
ATOM 552 O O . LEU A 1 71 ? -24.72719 -17.36681 5.84455 1.000 61.53879 71 LEU A O 1
ATOM 557 N N . THR A 1 72 ? -22.60477 -17.52395 6.58314 1.000 45.50910 72 THR A N 1
ATOM 558 C CA . THR A 1 72 ? -22.34973 -18.74245 5.82102 1.000 58.78634 72 THR A CA 1
ATOM 559 C C . THR A 1 72 ? -23.19663 -19.90067 6.33611 1.000 37.29561 72 THR A C 1
ATOM 560 O O . THR A 1 72 ? -23.85066 -20.59955 5.55297 1.000 66.18663 72 THR A O 1
ATOM 564 N N . ARG A 1 73 ? -23.19577 -20.11862 7.65581 1.000 42.14182 73 ARG A N 1
ATOM 565 C CA . ARG A 1 73 ? -24.00169 -21.19145 8.23224 1.000 57.41963 73 ARG A CA 1
ATOM 566 C C . ARG A 1 73 ? -25.48421 -20.97105 7.96489 1.000 62.74267 73 ARG A C 1
ATOM 567 O O . ARG A 1 73 ? -26.21844 -21.92477 7.68014 1.000 68.93793 73 ARG A O 1
ATOM 575 N N . LEU A 1 74 ? -25.94367 -19.71925 8.05397 1.000 43.57916 74 LEU A N 1
ATOM 576 C CA . LEU A 1 74 ? -27.34524 -19.42923 7.76583 1.000 57.83813 74 LEU A CA 1
ATOM 577 C C . LEU A 1 74 ? -27.68616 -19.75848 6.31942 1.000 59.64838 74 LEU A C 1
ATOM 578 O O . LEU A 1 74 ? -28.74288 -20.33789 6.03946 1.000 74.45364 74 LEU A O 1
ATOM 583 N N . GLN A 1 75 ? -26.80229 -19.40148 5.38414 1.000 53.32064 75 GLN A N 1
ATOM 584 C CA . GLN A 1 75 ? -27.05400 -19.71693 3.98217 1.000 51.34397 75 GLN A CA 1
ATOM 585 C C . GLN A 1 75 ? -27.09903 -21.22381 3.75656 1.000 57.35601 75 GLN A C 1
ATOM 586 O O . GLN A 1 75 ? -27.96820 -21.72409 3.03345 1.000 56.23029 75 GLN A O 1
ATOM 592 N N . ALA A 1 76 ? -26.18101 -21.96612 4.38148 1.000 49.94236 76 ALA A N 1
ATOM 593 C CA . ALA A 1 76 ? -26.16548 -23.41578 4.20602 1.000 59.76338 76 ALA A CA 1
ATOM 594 C C . ALA A 1 76 ? -27.44481 -24.05095 4.73485 1.000 68.79868 76 ALA A C 1
ATOM 595 O O . ALA A 1 76 ? -27.96593 -25.00173 4.13938 1.000 72.30177 76 ALA A O 1
ATOM 597 N N . GLU A 1 77 ? -27.97312 -23.53483 5.84805 1.000 69.87910 77 GLU A N 1
ATOM 598 C CA . GLU A 1 77 ? -29.20109 -24.09933 6.39794 1.000 58.95220 77 GLU A CA 1
ATOM 599 C C . GLU A 1 77 ? -30.40377 -23.77602 5.52215 1.000 61.93445 77 GLU A C 1
ATOM 600 O O . GLU A 1 77 ? -31.25442 -24.64259 5.28615 1.000 75.74682 77 GLU A O 1
ATOM 606 N N . LEU A 1 78 ? -30.49952 -22.53562 5.03810 1.000 63.62448 78 LEU A N 1
ATOM 607 C CA . LEU A 1 78 ? -31.58200 -22.19220 4.12236 1.000 67.41317 78 LEU A CA 1
ATOM 608 C C . LEU A 1 78 ? -31.48180 -22.98844 2.82951 1.000 60.69162 78 LEU A C 1
ATOM 609 O O . LEU A 1 78 ? -32.49585 -23.46210 2.30422 1.000 73.18988 78 LEU A O 1
ATOM 614 N N . GLU A 1 79 ? -30.26633 -23.14699 2.30040 1.000 70.31668 79 GLU A N 1
ATOM 615 C CA . GLU A 1 79 ? -30.09135 -23.93253 1.08374 1.000 74.05513 79 GLU A CA 1
ATOM 616 C C . GLU A 1 79 ? -30.46317 -25.39160 1.31201 1.000 67.58862 79 GLU A C 1
ATOM 617 O O . GLU A 1 79 ? -31.07361 -26.02637 0.44472 1.000 77.09656 79 GLU A O 1
ATOM 623 N N . ALA A 1 80 ? -30.10705 -25.93915 2.47681 1.000 62.53828 80 ALA A N 1
ATOM 624 C CA . ALA A 1 80 ? -30.41635 -27.33728 2.75721 1.000 69.15877 80 ALA A CA 1
ATOM 625 C C . ALA A 1 80 ? -31.91949 -27.56097 2.87099 1.000 67.74686 80 ALA A C 1
ATOM 626 O O . ALA A 1 80 ? -32.45087 -28.52750 2.31291 1.000 71.53848 80 ALA A O 1
ATOM 628 N N . GLN A 1 81 ? -32.62340 -26.68032 3.58522 1.000 60.75044 81 GLN A N 1
ATOM 629 C CA . GLN A 1 81 ? -34.07178 -26.82138 3.69300 1.000 74.62923 81 GLN A CA 1
ATOM 630 C C . GLN A 1 81 ? -34.74523 -26.59458 2.34605 1.000 70.33024 81 GLN A C 1
ATOM 631 O O . GLN A 1 81 ? -35.73830 -27.25545 2.02260 1.000 86.11297 81 GLN A O 1
ATOM 637 N N . PHE A 1 82 ? -34.21703 -25.66508 1.54723 1.000 62.31250 82 PHE A N 1
ATOM 638 C CA . PHE A 1 82 ? -34.74796 -25.44783 0.20566 1.000 64.93707 82 PHE A CA 1
ATOM 639 C C . PHE A 1 82 ? -34.51228 -26.66210 -0.68142 1.000 79.94180 82 PHE A C 1
ATOM 640 O O . PHE A 1 82 ? -35.39433 -27.05318 -1.45525 1.000 75.68579 82 PHE A O 1
ATOM 648 N N . THR A 1 83 ? -33.32211 -27.26206 -0.58823 1.000 77.94676 83 THR A N 1
ATOM 649 C CA . THR A 1 83 ? -33.01290 -28.44507 -1.38481 1.000 63.62362 83 THR A CA 1
ATOM 650 C C . THR A 1 83 ? -33.98121 -29.58166 -1.08522 1.000 67.53487 83 THR A C 1
ATOM 651 O O . THR A 1 83 ? -34.44195 -30.27429 -2.00043 1.000 77.86597 83 THR A O 1
ATOM 655 N N . ARG A 1 84 ? -34.30520 -29.78828 0.19258 1.000 77.50337 84 ARG A N 1
ATOM 656 C CA . ARG A 1 84 ? -35.26667 -30.82801 0.53898 1.000 80.03378 84 ARG A CA 1
ATOM 657 C C . ARG A 1 84 ? -36.67633 -30.45061 0.10631 1.000 75.00783 84 ARG A C 1
ATOM 658 O O . ARG A 1 84 ? -37.47404 -31.33083 -0.23585 1.000 80.22575 84 ARG A O 1
ATOM 666 N N . LEU A 1 85 ? -37.00032 -29.15603 0.11033 1.000 74.44336 85 LEU A N 1
ATOM 667 C CA . LEU A 1 85 ? -38.31168 -28.72306 -0.36047 1.000 88.15853 85 LEU A CA 1
ATOM 668 C C . LEU A 1 85 ? -38.44841 -28.94034 -1.86190 1.000 86.71488 85 LEU A C 1
ATOM 669 O O . LEU A 1 85 ? -39.44355 -29.50614 -2.32914 1.000 91.09502 85 LEU A O 1
ATOM 674 N N . LEU A 1 86 ? -37.45033 -28.50044 -2.63433 1.000 75.13426 86 LEU A N 1
ATOM 675 C CA . LEU A 1 86 ? -37.47395 -28.72736 -4.07564 1.000 83.13466 86 LEU A CA 1
ATOM 676 C C . LEU A 1 86 ? -37.48012 -30.21429 -4.40424 1.000 80.85897 86 LEU A C 1
ATOM 677 O O . LEU A 1 86 ? -38.05862 -30.62532 -5.41715 1.000 100.73251 86 LEU A O 1
ATOM 682 N N . ALA A 1 87 ? -36.85038 -31.03325 -3.56212 1.000 63.87322 87 ALA A N 1
ATOM 683 C CA . ALA A 1 87 ? -36.91623 -32.48065 -3.70962 1.000 84.01692 87 ALA A CA 1
ATOM 684 C C . ALA A 1 87 ? -38.24979 -33.06163 -3.25901 1.000 93.74375 87 ALA A C 1
ATOM 685 O O . ALA A 1 87 ? -38.48963 -34.25515 -3.47190 1.000 95.93344 87 ALA A O 1
ATOM 687 N N . GLU A 1 88 ? -39.11408 -32.25921 -2.63795 1.000 97.82870 88 GLU A N 1
ATOM 688 C CA . GLU A 1 88 ? -40.43308 -32.73575 -2.24122 1.000 104.71817 88 GLU A CA 1
ATOM 689 C C . GLU A 1 88 ? -41.48147 -32.44544 -3.30812 1.000 100.10007 88 GLU A C 1
ATOM 690 O O . GLU A 1 88 ? -42.34890 -33.28670 -3.56884 1.000 108.77232 88 GLU A O 1
ATOM 696 N N . LEU A 1 89 ? -41.41930 -31.26519 -3.93030 1.000 94.82437 89 LEU A N 1
ATOM 697 C CA . LEU A 1 89 ? -42.23428 -31.01014 -5.11420 1.000 104.85519 89 LEU A CA 1
ATOM 698 C C . LEU A 1 89 ? -41.86907 -31.97813 -6.23408 1.000 114.12149 89 LEU A C 1
ATOM 699 O O . LEU A 1 89 ? -42.74560 -32.59306 -6.85233 1.000 108.49201 89 LEU A O 1
ATOM 704 N N . LYS A 1 90 ? -40.57435 -32.12838 -6.50406 1.000 107.31723 90 LYS A N 1
ATOM 705 C CA . LYS A 1 90 ? -40.10628 -33.18051 -7.39281 1.000 98.63884 90 LYS A CA 1
ATOM 706 C C . LYS A 1 90 ? -40.33838 -34.54458 -6.74898 1.000 99.53627 90 LYS A C 1
ATOM 707 O O . LYS A 1 90 ? -40.38471 -34.67678 -5.52236 1.000 104.82370 90 LYS A O 1
ATOM 713 N N . ALA A 1 91 ? -40.50159 -35.56254 -7.59368 1.000 110.88300 91 ALA A N 1
ATOM 714 C CA . ALA A 1 91 ? -40.78004 -36.94055 -7.19384 1.000 112.01946 91 ALA A CA 1
ATOM 715 C C . ALA A 1 91 ? -42.06730 -37.07616 -6.38845 1.000 112.56441 91 ALA A C 1
ATOM 716 O O . ALA A 1 91 ? -42.29406 -38.11864 -5.76034 1.000 109.29528 91 ALA A O 1
ATOM 718 N N . GLY A 1 92 ? -42.91395 -36.05074 -6.38726 1.000 109.65408 92 GLY A N 1
ATOM 719 C CA . GLY A 1 92 ? -44.19549 -36.11508 -5.71725 1.000 111.45472 92 GLY A CA 1
ATOM 720 C C . GLY A 1 92 ? -45.29165 -35.51512 -6.57228 1.000 113.85854 92 GLY A C 1
ATOM 721 O O . GLY A 1 92 ? -46.23676 -36.20707 -6.96514 1.000 115.11871 92 GLY A O 1
ATOM 722 N N . LEU A 1 93 ? -45.17065 -34.22341 -6.86863 1.000 111.04453 93 LEU A N 1
ATOM 723 C CA . LEU A 1 93 ? -46.09535 -33.57184 -7.78357 1.000 111.46889 93 LEU A CA 1
ATOM 724 C C . LEU A 1 93 ? -45.91944 -34.12041 -9.19492 1.000 123.82811 93 LEU A C 1
ATOM 725 O O . LEU A 1 93 ? -44.83348 -34.55520 -9.58776 1.000 115.38830 93 LEU A O 1
ATOM 730 N N . GLU A 1 94 ? -47.00502 -34.09862 -9.95592 1.000 139.21697 94 GLU A N 1
ATOM 731 C CA . GLU A 1 94 ? -47.03889 -34.60757 -11.31545 1.000 148.68592 94 GLU A CA 1
ATOM 732 C C . GLU A 1 94 ? -47.21149 -33.46206 -12.30937 1.000 147.32776 94 GLU A C 1
ATOM 733 O O . GLU A 1 94 ? -47.59488 -32.35153 -11.92731 1.000 142.16091 94 GLU A O 1
ATOM 739 N N . PRO A 1 95 ? -46.92231 -33.68786 -13.59359 1.000 142.51657 95 PRO A N 1
ATOM 740 C CA . PRO A 1 95 ? -46.99977 -32.59302 -14.57153 1.000 125.89622 95 PRO A CA 1
ATOM 741 C C . PRO A 1 95 ? -48.38962 -31.97567 -14.64548 1.000 127.49542 95 PRO A C 1
ATOM 742 O O . PRO A 1 95 ? -49.38985 -32.67016 -14.83809 1.000 130.34053 95 PRO A O 1
ATOM 746 N N . SER A 1 96 ? -48.43548 -30.65443 -14.49958 1.000 126.38068 96 SER A N 1
ATOM 747 C CA . SER A 1 96 ? -49.66237 -29.87446 -14.59198 1.000 116.85486 96 SER A CA 1
ATOM 748 C C . SER A 1 96 ? -49.29292 -28.40162 -14.52150 1.000 123.44359 96 SER A C 1
ATOM 749 O O . SER A 1 96 ? -48.20037 -28.04014 -14.07481 1.000 125.13343 96 SER A O 1
ATOM 752 N N . ARG A 1 97 ? -50.21905 -27.55380 -14.97600 1.000 117.05201 97 ARG A N 1
ATOM 753 C CA . ARG A 1 97 ? -50.08068 -26.12272 -14.73167 1.000 114.21761 97 ARG A CA 1
ATOM 754 C C . ARG A 1 97 ? -50.10119 -25.82623 -13.23874 1.000 119.44183 97 ARG A C 1
ATOM 755 O O . ARG A 1 97 ? -49.50821 -24.83713 -12.78983 1.000 112.46625 97 ARG A O 1
ATOM 763 N N . GLU A 1 98 ? -50.77611 -26.67597 -12.45768 1.000 123.29530 98 GLU A N 1
ATOM 764 C CA . GLU A 1 98 ? -50.75481 -26.53571 -11.00631 1.000 127.13832 98 GLU A CA 1
ATOM 765 C C . GLU A 1 98 ? -49.35402 -26.76851 -10.45448 1.000 123.63871 98 GLU A C 1
ATOM 766 O O . GLU A 1 98 ? -48.88936 -26.01612 -9.59226 1.000 124.21152 98 GLU A O 1
ATOM 772 N N . THR A 1 99 ? -48.66486 -27.80415 -10.93881 1.000 120.00866 99 THR A N 1
ATOM 773 C CA . THR A 1 99 ? -47.28805 -28.03251 -10.51218 1.000 118.29982 99 THR A CA 1
ATOM 774 C C . THR A 1 99 ? -46.39168 -26.86839 -10.91668 1.000 110.06774 99 THR A C 1
ATOM 775 O O . THR A 1 99 ? -45.45501 -26.51096 -10.19154 1.000 105.46692 99 THR A O 1
ATOM 779 N N . LEU A 1 100 ? -46.67810 -26.25084 -12.06519 1.000 104.54790 100 LEU A N 1
ATOM 780 C CA . LEU A 1 100 ? -45.89390 -25.10223 -12.50653 1.000 102.33725 100 LEU A CA 1
ATOM 781 C C . LEU A 1 100 ? -46.12215 -23.89422 -11.60498 1.000 107.23634 100 LEU A C 1
ATOM 782 O O . LEU A 1 100 ? -45.18472 -23.13673 -11.32377 1.000 98.48227 100 LEU A O 1
ATOM 787 N N . GLU A 1 101 ? -47.35958 -23.70012 -11.13743 1.000 110.90733 101 GLU A N 1
ATOM 788 C CA . GLU A 1 101 ? -47.65406 -22.54727 -10.29146 1.000 105.05775 101 GLU A CA 1
ATOM 789 C C . GLU A 1 101 ? -46.91962 -22.63152 -8.95831 1.000 95.11306 101 GLU A C 1
ATOM 790 O O . GLU A 1 101 ? -46.64416 -21.59952 -8.33559 1.000 102.04506 101 GLU A O 1
ATOM 796 N N . GLN A 1 102 ? -46.58128 -23.84336 -8.51233 1.000 90.29264 102 GLN A N 1
ATOM 797 C CA . GLN A 1 102 ? -45.80789 -23.99930 -7.28625 1.000 94.77399 102 GLN A CA 1
ATOM 798 C C . GLN A 1 102 ? -44.34448 -23.64816 -7.51777 1.000 96.42124 102 GLN A C 1
ATOM 799 O O . GLN A 1 102 ? -43.72905 -22.94839 -6.70663 1.000 91.27898 102 GLN A O 1
ATOM 805 N N . PHE A 1 103 ? -43.77685 -24.12563 -8.62736 1.000 93.31856 103 PHE A N 1
ATOM 806 C CA . PHE A 1 103 ? -42.37333 -23.86153 -8.92224 1.000 92.91226 103 PHE A CA 1
ATOM 807 C C . PHE A 1 103 ? -42.11922 -22.36909 -9.08644 1.000 82.19587 103 PHE A C 1
ATOM 808 O O . PHE A 1 103 ? -41.16080 -21.82733 -8.52339 1.000 78.45398 103 PHE A O 1
ATOM 816 N N . LEU A 1 104 ? -42.97797 -21.68082 -9.84502 1.000 73.19697 104 LEU A N 1
ATOM 817 C CA . LEU A 1 104 ? -4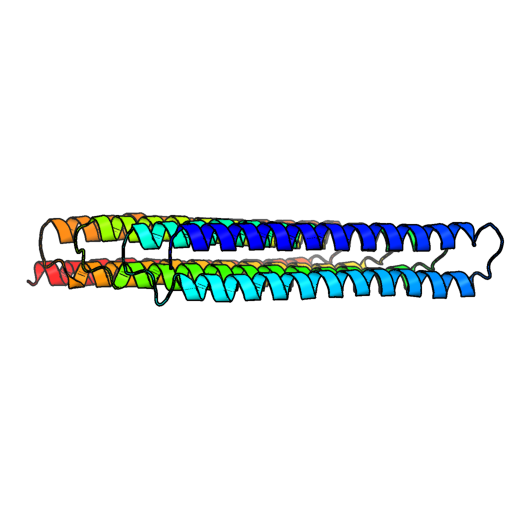2.79974 -20.24253 -10.01544 1.000 86.38983 104 LEU A CA 1
ATOM 818 C C . LEU A 1 104 ? -42.98992 -19.50081 -8.69827 1.000 85.85681 104 LEU A C 1
ATOM 819 O O . LEU A 1 104 ? -42.42069 -18.41932 -8.51007 1.000 96.98240 104 LEU A O 1
ATOM 824 N N . GLU A 1 105 ? -43.78213 -20.05940 -7.77904 1.000 90.13139 105 GLU A N 1
ATOM 825 C CA . GLU A 1 105 ? -43.89673 -19.46406 -6.45248 1.000 91.52587 105 GLU A CA 1
ATOM 826 C C . GLU A 1 105 ? -42.64073 -19.71858 -5.63081 1.000 80.16948 105 GLU A C 1
ATOM 827 O O . GLU A 1 105 ? -42.15944 -18.82187 -4.92766 1.000 76.75295 105 GLU A O 1
ATOM 833 N N . LEU A 1 106 ? -42.09872 -20.93720 -5.70451 1.000 75.45258 106 LEU A N 1
ATOM 834 C CA . LEU A 1 106 ? -40.81806 -21.21325 -5.06475 1.000 80.92824 106 LEU A CA 1
ATOM 835 C C . LEU A 1 106 ? -39.70616 -20.36481 -5.66867 1.000 76.82152 106 LEU A C 1
ATOM 836 O O . LEU A 1 106 ? -38.77019 -19.97262 -4.96309 1.000 85.88889 106 LEU A O 1
ATOM 841 N N . ARG A 1 107 ? -39.79770 -20.06459 -6.96682 1.000 68.32016 107 ARG A N 1
ATOM 842 C CA . ARG A 1 107 ? -38.80698 -19.20631 -7.60556 1.000 71.23296 107 ARG A CA 1
ATOM 843 C C . ARG A 1 107 ? -38.86537 -17.79480 -7.04027 1.000 74.05125 107 ARG A C 1
ATOM 844 O O . ARG A 1 107 ? -37.82528 -17.17104 -6.79532 1.000 67.96335 107 ARG A O 1
ATOM 852 N N . GLU A 1 108 ? -40.07441 -17.26951 -6.83464 1.000 81.58481 108 GLU A N 1
ATOM 853 C CA . GLU A 1 108 ? -40.20672 -15.92119 -6.29454 1.000 89.83198 108 GLU A CA 1
ATOM 854 C C . GLU A 1 108 ? -39.77778 -15.87060 -4.83436 1.000 84.40889 108 GLU A C 1
ATOM 855 O O . GLU A 1 108 ? -39.18715 -14.88022 -4.38822 1.000 76.42425 108 GLU A O 1
ATOM 861 N N . PHE A 1 109 ? -40.05834 -16.93222 -4.07708 1.000 58.28397 109 PHE A N 1
ATOM 862 C CA . PHE A 1 109 ? -39.63059 -16.97906 -2.68312 1.000 72.97483 109 PHE A CA 1
ATOM 863 C C . PHE A 1 109 ? -38.11264 -17.07609 -2.57575 1.000 72.07920 109 PHE A C 1
ATOM 864 O O . PHE A 1 109 ? -37.48532 -16.32855 -1.81662 1.000 76.51050 109 PHE A O 1
ATOM 872 N N . TRP A 1 110 ? -37.50313 -17.99149 -3.33419 1.000 78.19037 110 TRP A N 1
ATOM 873 C CA . TRP A 1 110 ? -36.06139 -18.19395 -3.22896 1.000 70.96567 110 TRP A CA 1
ATOM 874 C C . TRP A 1 110 ? -35.29153 -16.98061 -3.73507 1.000 69.55427 110 TRP A C 1
ATOM 875 O O . TRP A 1 110 ? -34.24061 -16.63243 -3.18388 1.000 67.37008 110 TRP A O 1
ATOM 886 N N . GLN A 1 111 ? -35.79811 -16.32121 -4.77904 1.000 67.88440 111 GLN A N 1
ATOM 887 C CA . GLN A 1 111 ? -35.15375 -15.10221 -5.25612 1.000 65.13914 111 GLN A CA 1
ATOM 888 C C . GLN A 1 111 ? -35.29034 -13.97699 -4.23789 1.000 70.54945 111 GLN A C 1
ATOM 889 O O . GLN A 1 111 ? -34.36705 -13.17207 -4.06407 1.000 74.49688 111 GLN A O 1
ATOM 895 N N . GLU A 1 112 ? -36.43220 -13.90992 -3.54935 1.000 68.90273 112 GLU A N 1
ATOM 896 C CA . GLU A 1 112 ? -36.60867 -12.90433 -2.50813 1.000 71.14347 112 GLU A CA 1
ATOM 897 C C . GLU A 1 112 ? -35.70925 -13.19523 -1.31580 1.000 69.99677 112 GLU A C 1
ATOM 898 O O . GLU A 1 112 ? -35.15882 -12.27149 -0.70607 1.000 75.09907 112 GLU A O 1
ATOM 904 N N . GLN A 1 113 ? -35.54404 -14.47484 -0.97463 1.000 69.92286 113 GLN A N 1
ATOM 905 C CA . GLN A 1 113 ? -34.65064 -14.83662 0.11994 1.000 72.25562 113 GLN A CA 1
ATOM 906 C C . GLN A 1 113 ? -33.20118 -14.51463 -0.22637 1.000 60.75098 113 GLN A C 1
ATOM 907 O O . GLN A 1 113 ? -32.45980 -13.99196 0.61417 1.000 69.58879 113 GLN A O 1
ATOM 913 N N . GLY A 1 114 ? -32.78381 -14.80720 -1.46053 1.000 65.24445 114 GLY A N 1
ATOM 914 C CA . GLY A 1 114 ? -31.42605 -14.48480 -1.87022 1.000 57.23238 114 GLY A CA 1
ATOM 915 C C . GLY A 1 114 ? -31.16869 -12.99140 -1.90799 1.000 69.59131 114 GLY A C 1
ATOM 916 O O . GLY A 1 114 ? -30.08933 -12.52913 -1.52811 1.000 62.93131 114 GLY A O 1
ATOM 917 N N . GLU A 1 115 ? -32.15271 -12.21464 -2.36670 1.000 56.66717 115 GLU A N 1
ATOM 918 C CA . GLU A 1 115 ? -32.01247 -10.76387 -2.32773 1.000 72.35630 115 GLU A CA 1
ATOM 919 C C . GLU A 1 115 ? -31.94021 -10.25128 -0.89958 1.000 59.46395 115 GLU A C 1
ATOM 920 O O . GLU A 1 115 ? -31.31641 -9.21586 -0.64207 1.000 73.53439 115 GLU A O 1
ATOM 926 N N . ARG A 1 116 ? -32.56277 -10.95982 0.04132 1.000 62.78216 116 ARG A N 1
ATOM 927 C CA . ARG A 1 116 ? -32.44860 -10.56584 1.43980 1.000 65.13688 116 ARG A CA 1
ATOM 928 C C . ARG A 1 116 ? -31.05929 -10.88068 1.98569 1.000 70.87995 116 ARG A C 1
ATOM 929 O O . ARG A 1 116 ? -30.45495 -10.05124 2.67608 1.000 68.02093 116 ARG A O 1
ATOM 937 N N . GLN A 1 117 ? -30.52948 -12.06674 1.67330 1.000 58.31649 117 GLN A N 1
ATOM 938 C CA . GLN A 1 117 ? -29.17890 -12.41304 2.10600 1.000 58.82960 117 GLN A CA 1
ATOM 939 C C . GLN A 1 117 ? -28.14349 -11.48237 1.48835 1.000 47.46750 117 GLN A C 1
ATOM 940 O O . GLN A 1 117 ? -27.19574 -11.06308 2.16375 1.000 64.26780 117 GLN A O 1
ATOM 946 N N . LEU A 1 118 ? -28.30326 -11.15324 0.20257 1.000 46.71172 118 LEU A N 1
ATOM 947 C CA . LEU A 1 118 ? -27.35649 -10.25934 -0.45737 1.000 62.88086 118 LEU A CA 1
ATOM 948 C C . LEU A 1 118 ? -27.39452 -8.86395 0.15164 1.000 59.36859 118 LEU A C 1
ATOM 949 O O . LEU A 1 118 ? -26.34716 -8.23333 0.33684 1.000 66.66059 118 LEU A O 1
ATOM 954 N N . ALA A 1 119 ? -28.59137 -8.36527 0.47027 1.000 56.29922 119 ALA A N 1
ATOM 955 C CA . ALA A 1 119 ? -28.70034 -7.04462 1.08086 1.000 70.44123 119 ALA A CA 1
ATOM 956 C C . ALA A 1 119 ? -28.12449 -7.04236 2.48975 1.000 62.11814 119 ALA A C 1
ATOM 957 O O . ALA A 1 119 ? -27.47405 -6.07389 2.89894 1.000 65.80538 119 ALA A O 1
ATOM 959 N N . LEU A 1 120 ? -28.35233 -8.11638 3.24762 1.000 51.47826 120 LEU A N 1
ATOM 960 C CA . LEU A 1 120 ? -27.74240 -8.22601 4.56835 1.000 55.54269 120 LEU A CA 1
ATOM 961 C C . LEU A 1 120 ? -26.22125 -8.22837 4.46553 1.000 66.77882 120 LEU A C 1
ATOM 962 O O . LEU A 1 120 ? -25.53690 -7.49691 5.19022 1.000 56.85655 120 LEU A O 1
ATOM 967 N N . ALA A 1 121 ? -25.67504 -9.03679 3.55182 1.000 59.05436 121 ALA A N 1
ATOM 968 C CA . ALA A 1 121 ? -24.22800 -9.06914 3.36220 1.000 56.53439 121 ALA A CA 1
ATOM 969 C C . ALA A 1 121 ? -23.69906 -7.71053 2.92229 1.000 63.42432 121 ALA A C 1
ATOM 970 O O . ALA A 1 121 ? -22.61518 -7.29175 3.34494 1.000 58.91729 121 ALA A O 1
ATOM 972 N N . ARG A 1 122 ? -24.44952 -7.00918 2.06852 1.000 53.97523 122 ARG A N 1
ATOM 973 C CA . ARG A 1 122 ? -24.04633 -5.66710 1.66132 1.000 59.30551 122 ARG A CA 1
ATOM 974 C C . ARG A 1 122 ? -24.00970 -4.72389 2.85660 1.000 62.32902 122 ARG A C 1
ATOM 975 O O . ARG A 1 122 ? -23.06832 -3.93676 3.01032 1.000 60.95445 122 ARG A O 1
ATOM 983 N N . GLU A 1 123 ? -25.02546 -4.80102 3.71945 1.000 55.05879 123 GLU A N 1
ATOM 984 C CA . GLU A 1 123 ? -25.05673 -3.97222 4.92079 1.000 67.11135 123 GLU A CA 1
ATOM 985 C C . GLU A 1 123 ? -23.88628 -4.28499 5.84578 1.000 63.41339 123 GLU A C 1
ATOM 986 O O . GLU A 1 123 ? -23.24117 -3.37050 6.37378 1.000 58.67465 123 GLU A O 1
ATOM 992 N N . LEU A 1 124 ? -23.59109 -5.56910 6.05337 1.000 47.24094 124 LEU A N 1
ATOM 993 C CA . LEU A 1 124 ? -22.48873 -5.93395 6.93725 1.000 50.23945 124 LEU A CA 1
ATOM 994 C C . LEU A 1 124 ? -21.16189 -5.41540 6.39782 1.000 55.89480 124 LEU A C 1
ATOM 995 O O . LEU A 1 124 ? -20.39855 -4.76242 7.11840 1.000 57.85479 124 LEU A O 1
ATOM 1000 N N . THR A 1 125 ? -20.88112 -5.68295 5.11926 1.000 54.33182 125 THR A N 1
ATOM 1001 C CA . THR A 1 125 ? -19.61094 -5.26835 4.53008 1.000 57.06490 125 THR A CA 1
ATOM 1002 C C . THR A 1 125 ? -19.45107 -3.75431 4.56145 1.000 54.32278 125 THR A C 1
ATOM 1003 O O . THR A 1 125 ? -18.37256 -3.24290 4.88578 1.000 57.29220 125 THR A O 1
ATOM 1007 N N . ASP A 1 126 ? -20.51497 -3.01960 4.22844 1.000 53.44548 126 ASP A N 1
ATOM 1008 C CA . ASP A 1 126 ? -20.44100 -1.56235 4.26342 1.000 65.62580 126 ASP A CA 1
ATOM 1009 C C . ASP A 1 126 ? -20.19914 -1.05507 5.67832 1.000 59.79840 126 ASP A C 1
ATOM 1010 O O . ASP A 1 126 ? -19.48627 -0.06441 5.87675 1.000 59.69088 126 ASP A O 1
ATOM 1015 N N . ARG A 1 127 ? -20.77694 -1.72409 6.67841 1.000 46.98562 127 ARG A N 1
ATOM 1016 C CA . ARG A 1 127 ? -20.54153 -1.31178 8.05849 1.000 50.04424 127 ARG A CA 1
ATOM 1017 C C . ARG A 1 127 ? -19.10642 -1.60102 8.48383 1.000 66.81034 127 ARG A C 1
ATOM 1018 O O . ARG A 1 127 ? -18.47427 -0.77574 9.15463 1.000 50.50272 127 ARG A O 1
ATOM 1026 N N . GLN A 1 128 ? -18.57518 -2.76655 8.10380 1.000 47.50177 128 GLN A N 1
ATOM 1027 C CA . GLN A 1 128 ? -17.19308 -3.09205 8.44480 1.000 61.02406 128 GLN A CA 1
ATOM 1028 C C . GLN A 1 128 ? -16.22680 -2.08081 7.84449 1.000 50.64100 128 GLN A C 1
ATOM 1029 O O . GLN A 1 128 ? -15.29317 -1.62673 8.51691 1.000 66.53239 128 GLN A O 1
ATOM 1035 N N . LEU A 1 129 ? -16.43568 -1.71622 6.57747 1.000 63.55588 129 LEU A N 1
ATOM 1036 C CA . LEU A 1 129 ? -15.55432 -0.75336 5.92763 1.000 58.10693 129 LEU A CA 1
ATOM 1037 C C . LEU A 1 129 ? -15.63314 0.61096 6.59932 1.000 60.41142 129 LEU A C 1
ATOM 1038 O O . LEU A 1 129 ? -14.62210 1.31543 6.70542 1.000 56.39653 129 LEU A O 1
ATOM 1043 N N . GLU A 1 130 ? -16.82484 1.00405 7.05650 1.000 62.24001 130 GLU A N 1
ATOM 1044 C CA . GLU A 1 130 ? -16.94388 2.25345 7.79982 1.000 68.99510 130 GLU A CA 1
ATOM 1045 C C . GLU A 1 130 ? -16.22492 2.17216 9.13793 1.000 61.32829 130 GLU A C 1
ATOM 1046 O O . GLU A 1 130 ? -15.67225 3.17395 9.60369 1.000 75.08147 130 GLU A O 1
ATOM 1052 N N . TRP A 1 131 ? -16.20746 0.99269 9.76286 1.000 61.30048 131 TRP A N 1
ATOM 1053 C CA . TRP A 1 131 ? -15.44223 0.83054 10.99398 1.000 67.44298 131 TRP A CA 1
ATOM 1054 C C . TRP A 1 131 ? -13.94254 0.80299 10.72690 1.000 63.09601 131 TRP A C 1
ATOM 1055 O O . TRP A 1 131 ? -13.15605 1.17219 11.60584 1.000 61.65382 131 TRP A O 1
ATOM 1066 N N . VAL A 1 132 ? -13.52393 0.37121 9.53320 1.000 61.27344 132 VAL A N 1
ATOM 1067 C CA . VAL A 1 132 ? -12.11510 0.49645 9.16715 1.000 66.08598 132 VAL A CA 1
ATOM 1068 C C . VAL A 1 132 ? -11.70579 1.96241 9.16247 1.000 68.24593 132 VAL A C 1
ATOM 1069 O O . VAL A 1 132 ? -10.61726 2.32288 9.62894 1.000 78.60727 132 VAL A O 1
ATOM 1073 N N . LYS A 1 133 ? -12.57983 2.83505 8.65466 1.000 73.56004 133 LYS A N 1
ATOM 1074 C CA . LYS A 1 133 ? -12.26941 4.25863 8.64272 1.000 82.22754 133 LYS A CA 1
ATOM 1075 C C . LYS A 1 133 ? -12.29358 4.84988 10.04587 1.000 74.88322 133 LYS A C 1
ATOM 1076 O O . LYS A 1 133 ? -11.50744 5.75519 10.34440 1.000 78.31551 133 LYS A O 1
ATOM 1082 N N . ARG A 1 134 ? -13.18261 4.36007 10.91618 1.000 72.16842 134 ARG A N 1
ATOM 1083 C CA . ARG A 1 134 ? -13.20336 4.84593 12.29226 1.000 81.97110 134 ARG A CA 1
ATOM 1084 C C . ARG A 1 134 ? -11.89770 4.52550 13.00463 1.000 86.53051 134 ARG A C 1
ATOM 1085 O O . ARG A 1 134 ? -11.40756 5.32999 13.80533 1.000 78.62221 134 ARG A O 1
ATOM 1093 N N . LEU A 1 135 ? -11.31652 3.35604 12.72393 1.000 71.22000 135 LEU A N 1
ATOM 1094 C CA . LEU A 1 135 ? -10.03163 3.01765 13.32517 1.000 74.59624 135 LEU A CA 1
ATOM 1095 C C . LEU A 1 135 ? -8.93393 3.95144 12.83077 1.000 80.26093 135 LEU A C 1
ATOM 1096 O O . LEU A 1 135 ? -8.03072 4.31302 13.59398 1.000 86.13055 135 LEU A O 1
ATOM 1101 N N . LYS A 1 136 ? -8.99768 4.35767 11.55981 1.000 77.73225 136 LYS A N 1
ATOM 1102 C CA . LYS A 1 136 ? -8.03769 5.32897 11.04421 1.000 79.25563 136 LYS A CA 1
ATOM 1103 C C . LYS A 1 136 ? -8.17878 6.66339 11.76531 1.000 84.04818 136 LYS A C 1
ATOM 1104 O O . LYS A 1 136 ? -7.18169 7.28182 12.15440 1.000 85.66964 136 LYS A O 1
ATOM 1110 N N . GLU A 1 137 ? -9.42025 7.12102 11.95166 1.000 74.28116 137 GLU A N 1
ATOM 1111 C CA . GLU A 1 137 ? -9.66424 8.34362 12.70877 1.000 86.91218 137 GLU A CA 1
ATOM 1112 C C . GLU A 1 137 ? -9.21493 8.20430 14.15728 1.000 90.63242 137 GLU A C 1
ATOM 1113 O O . GLU A 1 137 ? -8.88304 9.20648 14.80336 1.000 92.79868 137 GLU A O 1
ATOM 1119 N N . TRP A 1 138 ? -9.18918 6.97663 14.68035 1.000 87.39483 138 TRP A N 1
ATOM 1120 C CA . TRP A 1 138 ? -8.76894 6.74725 16.05354 1.000 77.91459 138 TRP A CA 1
ATOM 1121 C C . TRP A 1 138 ? -7.25557 6.66523 16.20701 1.000 89.35863 138 TRP A C 1
ATOM 1122 O O . TRP A 1 138 ? -6.76329 6.68000 17.34047 1.000 94.48911 138 TRP A O 1
ATOM 1133 N N . GLY A 1 139 ? -6.50783 6.59560 15.10842 1.000 81.37879 139 GLY A N 1
ATOM 1134 C CA . GLY A 1 139 ? -5.06229 6.59754 15.20164 1.000 76.01618 139 GLY A CA 1
ATOM 1135 C C . GLY A 1 139 ? -4.38074 5.49302 14.42270 1.000 73.11237 139 GLY A C 1
ATOM 1136 O O . GLY A 1 139 ? -3.14835 5.43411 14.38464 1.000 86.73854 139 GLY A O 1
ATOM 1137 N N . LEU A 1 140 ? -5.15671 4.61126 13.80313 1.000 79.00684 140 LEU A N 1
ATOM 1138 C CA . LEU A 1 140 ? -4.56243 3.54420 13.00481 1.000 89.09952 140 LEU A CA 1
ATOM 1139 C C . LEU A 1 140 ? -3.85818 4.14735 11.79530 1.000 87.74300 140 LEU A C 1
ATOM 1140 O O . LEU A 1 140 ? -4.45167 4.97256 11.08867 1.000 87.12064 140 LEU A O 1
ATOM 1145 N N . PRO A 1 141 ? -2.59974 3.78730 11.53321 1.000 88.28626 141 PRO A N 1
ATOM 1146 C CA . PRO A 1 141 ? -1.88328 4.37228 10.39373 1.000 85.12173 141 PRO A CA 1
ATOM 1147 C C . PRO A 1 141 ? -2.58981 4.08898 9.07489 1.000 89.92399 141 PRO A C 1
ATOM 1148 O O . PRO A 1 141 ? -3.28357 3.08089 8.91776 1.000 86.24343 141 PRO A O 1
ATOM 1152 N N . GLN A 1 142 ? -2.40038 5.00424 8.11933 1.000 85.01744 142 GLN A N 1
ATOM 1153 C CA . GLN A 1 142 ? -3.11843 4.92101 6.85029 1.000 80.69620 142 GLN A CA 1
ATOM 1154 C C . GLN A 1 142 ? -2.78871 3.63331 6.10449 1.000 82.07040 142 GLN A C 1
ATOM 1155 O O . GLN A 1 142 ? -3.67458 3.01066 5.50729 1.000 87.11044 142 GLN A O 1
ATOM 1161 N N . THR A 1 143 ? -1.51971 3.21803 6.13118 1.000 73.24131 143 THR A N 1
ATOM 1162 C CA . THR A 1 143 ? -1.12539 1.99645 5.43455 1.000 75.32721 143 THR A CA 1
ATOM 1163 C C . THR A 1 143 ? -1.81028 0.76926 6.02686 1.000 82.10635 143 THR A C 1
ATOM 1164 O O . THR A 1 143 ? -2.20150 -0.14443 5.29032 1.000 88.41028 143 THR A O 1
ATOM 1168 N N . GLU A 1 144 ? -1.96626 0.72878 7.35265 1.000 73.44315 144 GLU A N 1
ATOM 1169 C CA . GLU A 1 144 ? -2.73907 -0.34124 7.97891 1.000 72.15075 144 GLU A CA 1
ATOM 1170 C C . GLU A 1 144 ? -4.19040 -0.29671 7.52972 1.000 78.37400 144 GLU A C 1
ATOM 1171 O O . GLU A 1 144 ? -4.75295 -1.31059 7.10109 1.000 83.27885 144 GLU A O 1
ATOM 1177 N N . ALA A 1 145 ? -4.81547 0.87809 7.63122 1.000 60.05547 145 ALA A N 1
ATOM 1178 C CA . ALA A 1 145 ? -6.21244 1.00894 7.23788 1.000 72.93734 145 ALA A CA 1
ATOM 1179 C C . ALA A 1 145 ? -6.40345 0.65503 5.77085 1.000 54.55856 145 ALA A C 1
ATOM 1180 O O . ALA A 1 145 ? -7.39054 0.00680 5.40835 1.000 76.93879 145 ALA A O 1
ATOM 1182 N N . ASN A 1 146 ? -5.45793 1.05385 4.91506 1.000 64.20995 146 ASN A N 1
ATOM 1183 C CA . ASN A 1 146 ? -5.55947 0.73524 3.49381 1.000 63.28699 146 ASN A CA 1
ATOM 1184 C C . ASN A 1 146 ? -5.52595 -0.77017 3.26566 1.000 73.08266 146 ASN A C 1
ATOM 1185 O O . ASN A 1 146 ? -6.38652 -1.32365 2.57192 1.000 57.95342 146 ASN A O 1
ATOM 1190 N N . ALA A 1 147 ? -4.53395 -1.45111 3.84555 1.000 62.29994 147 ALA A N 1
ATOM 1191 C CA . ALA A 1 147 ? -4.44013 -2.89804 3.68296 1.000 75.62494 147 ALA A CA 1
ATOM 1192 C C . ALA A 1 147 ? -5.66852 -3.59725 4.25182 1.000 66.38584 147 ALA A C 1
ATOM 1193 O O . ALA A 1 147 ? -6.19460 -4.53686 3.64389 1.000 70.81865 147 ALA A O 1
ATOM 1195 N N . LEU A 1 148 ? -6.14898 -3.14403 5.41257 1.000 54.79659 148 LEU A N 1
ATOM 1196 C CA . LEU A 1 148 ? -7.33752 -3.74709 6.00639 1.000 59.37335 148 LEU A CA 1
ATOM 1197 C C . LEU A 1 148 ? -8.60545 -3.36707 5.25159 1.000 63.89887 148 LEU A C 1
ATOM 1198 O O . LEU A 1 148 ? -9.58401 -4.12337 5.26898 1.000 50.89253 148 LEU A O 1
ATOM 1203 N N . ALA A 1 149 ? -8.61958 -2.20173 4.60040 1.000 58.49639 149 ALA A N 1
ATOM 1204 C CA . ALA A 1 149 ? -9.77337 -1.84532 3.78203 1.000 66.79140 149 ALA A CA 1
ATOM 1205 C C . ALA A 1 149 ? -9.83763 -2.70717 2.52946 1.000 63.91389 149 ALA A C 1
ATOM 1206 O O . ALA A 1 149 ? -10.91871 -3.16606 2.14133 1.000 57.75465 149 ALA A O 1
ATOM 1208 N N . ILE A 1 150 ? -8.69090 -2.93867 1.88587 1.000 52.00734 150 ILE A N 1
ATOM 1209 C CA . ILE A 1 150 ? -8.65290 -3.82206 0.72256 1.000 52.85829 150 ILE A CA 1
ATOM 1210 C C . ILE A 1 150 ? -9.13864 -5.21350 1.10483 1.000 63.33042 150 ILE A C 1
ATOM 1211 O O . ILE A 1 150 ? -9.97155 -5.81097 0.41541 1.000 58.13680 150 ILE A O 1
ATOM 1216 N N . ALA A 1 151 ? -8.64202 -5.73888 2.22791 1.000 50.46591 151 ALA A N 1
ATOM 1217 C CA . ALA A 1 151 ? -9.02404 -7.08113 2.65744 1.000 56.86069 151 ALA A CA 1
ATOM 1218 C C . ALA A 1 151 ? -10.51099 -7.15496 2.98343 1.000 57.27482 151 ALA A C 1
ATOM 1219 O O . ALA A 1 151 ? -11.19982 -8.10198 2.58856 1.000 54.36584 151 ALA A O 1
ATOM 1221 N N . THR A 1 152 ? -11.02698 -6.15765 3.70291 1.000 50.24469 152 THR A N 1
ATOM 1222 C CA . THR A 1 152 ? -12.44022 -6.16380 4.06641 1.000 70.73265 152 THR A CA 1
ATOM 1223 C C . THR A 1 152 ? -13.32699 -6.04160 2.83337 1.000 54.93973 152 THR A C 1
ATOM 1224 O O . THR A 1 152 ? -14.28413 -6.80606 2.66584 1.000 58.24267 152 THR A O 1
ATOM 1228 N N . LEU A 1 153 ? -13.02191 -5.08044 1.95904 1.000 59.00119 153 LEU A N 1
ATOM 1229 C CA . LEU A 1 153 ? -13.80975 -4.90990 0.74221 1.000 68.21891 153 LEU A CA 1
ATOM 1230 C C . LEU A 1 153 ? -13.73997 -6.15211 -0.13384 1.000 61.26836 153 LEU A C 1
ATOM 1231 O O . LEU A 1 153 ? -14.76292 -6.61939 -0.64967 1.000 49.52647 153 LEU A O 1
ATOM 1236 N N . THR A 1 154 ? -12.53657 -6.70127 -0.30628 1.000 52.37175 154 THR A N 1
ATOM 1237 C CA . THR A 1 154 ? -12.35895 -7.89973 -1.11716 1.000 46.95896 154 THR A CA 1
ATOM 1238 C C . THR A 1 154 ? -13.09837 -9.09164 -0.51780 1.000 44.29688 154 THR A C 1
ATOM 1239 O O . THR A 1 154 ? -13.69433 -9.89370 -1.24706 1.000 54.21900 154 THR A O 1
ATOM 1243 N N . ARG A 1 155 ? -13.08306 -9.21604 0.81054 1.000 52.09853 155 ARG A N 1
ATOM 1244 C CA . ARG A 1 155 ? -13.81400 -10.29744 1.46437 1.000 60.86476 155 ARG A CA 1
ATOM 1245 C C . ARG A 1 155 ? -15.31247 -10.17909 1.22433 1.000 59.37202 155 ARG A C 1
ATOM 1246 O O . ARG A 1 155 ? -15.96916 -11.15420 0.84216 1.000 48.85095 155 ARG A O 1
ATOM 1254 N N . GLY A 1 156 ? -15.87410 -8.98944 1.45832 1.000 55.43781 156 GLY A N 1
ATOM 1255 C CA . GLY A 1 156 ? -17.29628 -8.80005 1.22296 1.000 44.46796 156 GLY A CA 1
ATOM 1256 C C . GLY A 1 156 ? -17.68634 -9.10136 -0.20958 1.000 49.75859 156 GLY A C 1
ATOM 1257 O O . GLY A 1 156 ? -18.73417 -9.69825 -0.46614 1.000 50.81822 156 GLY A O 1
ATOM 1258 N N . ALA A 1 157 ? -16.83538 -8.70945 -1.15973 1.000 42.08711 157 ALA A N 1
ATOM 1259 C CA . ALA A 1 157 ? -17.10210 -8.99714 -2.56564 1.000 57.39548 157 ALA A CA 1
ATOM 1260 C C . ALA A 1 157 ? -17.18167 -10.49889 -2.81304 1.000 65.15156 157 ALA A C 1
ATOM 1261 O O . ALA A 1 157 ? -18.10514 -10.97931 -3.47933 1.000 50.38530 157 ALA A O 1
ATOM 1263 N N . ALA A 1 158 ? -16.22098 -11.25697 -2.27316 1.000 47.13381 158 ALA A N 1
ATOM 1264 C CA . ALA A 1 158 ? -16.23511 -12.70989 -2.43439 1.000 67.21247 158 ALA A CA 1
ATOM 1265 C C . ALA A 1 158 ? -17.52336 -13.31956 -1.89546 1.000 40.79560 158 ALA A C 1
ATOM 1266 O O . ALA A 1 158 ? -18.13799 -14.16960 -2.55096 1.000 58.44843 158 ALA A O 1
ATOM 1268 N N . LEU A 1 159 ? -17.94232 -12.90566 -0.69846 1.000 54.38935 159 LEU A N 1
ATOM 1269 C CA . LEU A 1 159 ? -19.17199 -13.43437 -0.11741 1.000 67.27179 159 LEU A CA 1
ATOM 1270 C C . LEU A 1 159 ? -20.38282 -13.03716 -0.95319 1.000 46.82440 159 LEU A C 1
ATOM 1271 O O . LEU A 1 159 ? -21.22486 -13.87946 -1.28771 1.000 56.64144 159 LEU A O 1
ATOM 1276 N N . LEU A 1 160 ? -20.47437 -11.75432 -1.31449 1.000 48.18005 160 LEU A N 1
ATOM 1277 C CA . LEU A 1 160 ? -21.57435 -11.28991 -2.15484 1.000 55.22950 160 LEU A CA 1
ATOM 1278 C C . LEU A 1 160 ? -21.59319 -12.00993 -3.49971 1.000 59.57250 160 LEU A C 1
ATOM 1279 O O . LEU A 1 160 ? -22.65990 -12.41412 -3.97931 1.000 50.52509 160 LEU A O 1
ATOM 1284 N N . GLU A 1 161 ? -20.42442 -12.18355 -4.12487 1.000 49.22898 161 GLU A N 1
ATOM 1285 C CA . GLU A 1 161 ? -20.36866 -12.93269 -5.37753 1.000 44.39667 161 GLU A CA 1
ATOM 1286 C C . GLU A 1 161 ? -20.79559 -14.38416 -5.18273 1.000 40.91173 161 GLU A C 1
ATOM 1287 O O . GLU A 1 161 ? -21.40890 -14.97605 -6.07861 1.000 46.60227 161 GLU A O 1
ATOM 1293 N N . ALA A 1 162 ? -20.49184 -14.97057 -4.02206 1.000 45.91319 162 ALA A N 1
ATOM 1294 C CA . ALA A 1 162 ? -20.86384 -16.36200 -3.77979 1.000 56.88258 162 ALA A CA 1
ATOM 1295 C C . ALA A 1 162 ? -22.36149 -16.50257 -3.53539 1.000 50.36030 162 ALA A C 1
ATOM 1296 O O . ALA A 1 162 ? -22.97805 -17.48105 -3.97456 1.000 62.84131 162 ALA A O 1
ATOM 1298 N N . LEU A 1 163 ? -22.96369 -15.53897 -2.83181 1.000 44.21698 163 LEU A N 1
ATOM 1299 C CA . LEU A 1 163 ? -24.40264 -15.59423 -2.58663 1.000 51.93328 163 LEU A CA 1
ATOM 1300 C C . LEU A 1 163 ? -25.18640 -15.46393 -3.88427 1.000 45.62567 163 LEU A C 1
ATOM 1301 O O . LEU A 1 163 ? -26.16097 -16.19362 -4.10693 1.000 56.37077 163 LEU A O 1
ATOM 1306 N N . LEU A 1 164 ? -24.77582 -14.53832 -4.75369 1.000 56.07073 164 LEU A N 1
ATOM 1307 C CA . LEU A 1 164 ? -25.45204 -14.37965 -6.03616 1.000 58.44047 164 LEU A CA 1
ATOM 1308 C C . LEU A 1 164 ? -25.30970 -15.63624 -6.88231 1.000 58.28970 164 LEU A C 1
ATOM 1309 O O . LEU A 1 164 ? -26.29325 -16.13880 -7.43740 1.000 66.35372 164 LEU A O 1
ATOM 1314 N N . THR A 1 165 ? -24.08932 -16.16784 -6.98137 1.000 50.01053 165 THR A N 1
ATOM 1315 C CA . THR A 1 165 ? -23.87732 -17.37413 -7.77534 1.000 53.10169 165 THR A CA 1
ATOM 1316 C C . THR A 1 165 ? -24.68808 -18.54159 -7.22519 1.000 45.04571 165 THR A C 1
ATOM 1317 O O . THR A 1 165 ? -25.24717 -19.33525 -7.99151 1.000 49.81807 165 THR A O 1
ATOM 1321 N N . ARG A 1 166 ? -24.78937 -18.64512 -5.89716 1.000 46.03646 166 ARG A N 1
ATOM 1322 C CA . ARG A 1 166 ? -25.56656 -19.72703 -5.29835 1.000 51.96577 166 ARG A CA 1
ATOM 1323 C C . ARG A 1 166 ? -27.06636 -19.49334 -5.45596 1.000 60.97757 166 ARG A C 1
ATOM 1324 O O . ARG A 1 166 ? -27.83365 -20.44949 -5.62081 1.000 54.17323 166 ARG A O 1
ATOM 1332 N N . THR A 1 167 ? -27.50680 -18.23287 -5.39837 1.000 52.02556 167 THR A N 1
ATOM 1333 C CA . THR A 1 167 ? -28.91554 -17.93951 -5.64994 1.000 52.94958 167 THR A CA 1
ATOM 1334 C C . THR A 1 167 ? -29.28465 -18.23007 -7.09966 1.000 54.32635 167 THR A C 1
ATOM 1335 O O . THR A 1 167 ? -30.32648 -18.83920 -7.36986 1.000 59.96902 167 THR A O 1
ATOM 1339 N N . VAL A 1 168 ? -28.44270 -17.80101 -8.04437 1.000 56.28186 168 VAL A N 1
ATOM 1340 C CA . VAL A 1 168 ? -28.69844 -18.07780 -9.45647 1.000 65.79974 168 VAL A CA 1
ATOM 1341 C C . VAL A 1 168 ? -28.74868 -19.57921 -9.70465 1.000 63.32654 168 VAL A C 1
ATOM 1342 O O . VAL A 1 168 ? -29.61586 -20.07445 -10.43484 1.000 74.85233 168 VAL A O 1
ATOM 1346 N N . ALA A 1 169 ? -27.82991 -20.33054 -9.09577 1.000 63.16763 169 ALA A N 1
ATOM 1347 C CA . ALA A 1 169 ? -27.83220 -21.77867 -9.27447 1.000 72.42928 169 ALA A CA 1
ATOM 1348 C C . ALA A 1 169 ? -29.07533 -22.41022 -8.65874 1.000 75.27911 169 ALA A C 1
ATOM 1349 O O . ALA A 1 169 ? -29.60276 -23.39741 -9.18507 1.000 74.55369 169 ALA A O 1
ATOM 1351 N N . GLY A 1 170 ? -29.55641 -21.85585 -7.54457 1.000 60.65823 170 GLY A N 1
ATOM 1352 C CA . GLY A 1 170 ? -30.77028 -22.37731 -6.93872 1.000 63.80079 170 GLY A CA 1
ATOM 1353 C C . GLY A 1 170 ? -32.00492 -22.08510 -7.76876 1.000 61.74335 170 GLY A C 1
ATOM 1354 O O . GLY A 1 170 ? -32.87220 -22.94839 -7.93293 1.000 69.12746 170 GLY A O 1
ATOM 1355 N N . VAL A 1 171 ? -32.10075 -20.86677 -8.30565 1.000 56.41784 171 VAL A N 1
ATOM 1356 C CA . VAL A 1 171 ? -33.23008 -20.51602 -9.16158 1.000 63.95185 171 VAL A CA 1
ATOM 1357 C C . VAL A 1 171 ? -33.23016 -21.37309 -10.42046 1.000 70.97955 171 VAL A C 1
ATOM 1358 O O . VAL A 1 171 ? -34.28133 -21.85625 -10.86019 1.000 70.10874 171 VAL A O 1
ATOM 1362 N N . GLU A 1 172 ? -32.05135 -21.58998 -11.01221 1.000 68.88721 172 GLU A N 1
ATOM 1363 C CA . GLU A 1 172 ? -31.96495 -22.42143 -12.20950 1.000 62.02464 172 GLU A CA 1
ATOM 1364 C C . GLU A 1 172 ? -32.46612 -23.83513 -11.94330 1.000 62.22731 172 GLU A C 1
ATOM 1365 O O . GLU A 1 172 ? -33.07734 -24.45997 -12.81906 1.000 60.88004 172 GLU A O 1
ATOM 1371 N N . ALA A 1 173 ? -32.21204 -24.35877 -10.74087 1.000 56.09944 173 ALA A N 1
ATOM 1372 C CA . ALA A 1 173 ? -32.69950 -25.69064 -10.40004 1.000 68.73250 173 ALA A CA 1
ATOM 1373 C C . ALA A 1 173 ? -34.21980 -25.72661 -10.31638 1.000 67.80677 173 ALA A C 1
ATOM 1374 O O . ALA A 1 173 ? -34.83102 -26.75828 -10.61854 1.000 69.56423 173 ALA A O 1
ATOM 1376 N N . ILE A 1 174 ? -34.84467 -24.62086 -9.90720 1.000 60.68133 174 ILE A N 1
ATOM 1377 C CA . ILE A 1 174 ? -36.30226 -24.55166 -9.90879 1.000 72.41942 174 ILE A CA 1
ATOM 1378 C C . ILE A 1 174 ? -36.82629 -24.53696 -11.33817 1.000 78.34594 174 ILE A C 1
ATOM 1379 O O . ILE A 1 174 ? -37.71266 -25.32019 -11.70124 1.000 75.27697 174 ILE A O 1
ATOM 1384 N N . PHE A 1 175 ? -36.28296 -23.64272 -12.17150 1.000 67.43625 175 PHE A N 1
ATOM 1385 C CA . PHE A 1 175 ? -36.69196 -23.58542 -13.57086 1.000 67.03076 175 PHE A CA 1
ATOM 1386 C C . PHE A 1 175 ? -36.43872 -24.90455 -14.28695 1.000 77.62847 175 PHE A C 1
ATOM 1387 O O . PHE A 1 175 ? -37.20042 -25.27800 -15.18574 1.000 85.82135 175 PHE A O 1
ATOM 1395 N N . THR A 1 176 ? -35.38091 -25.62218 -13.90531 1.000 68.29648 176 THR A N 1
ATOM 1396 C CA . THR A 1 176 ? -35.10514 -26.91877 -14.51625 1.000 75.43704 176 THR A CA 1
ATOM 1397 C C . THR A 1 176 ? -36.19324 -27.92679 -14.17057 1.000 66.96123 176 THR A C 1
ATOM 1398 O O . THR A 1 176 ? -36.71198 -28.62546 -15.04935 1.000 83.47936 176 THR A O 1
ATOM 1402 N N . GLU A 1 177 ? -36.55320 -28.01518 -12.88733 1.000 74.56539 177 GLU A N 1
ATOM 1403 C CA . GLU A 1 177 ? -37.63274 -28.91048 -12.48523 1.000 79.62993 177 GLU A CA 1
ATOM 1404 C C . GLU A 1 177 ? -38.97330 -28.46398 -13.04907 1.000 83.92680 177 GLU A C 1
ATOM 1405 O O . GLU A 1 177 ? -39.83198 -29.30541 -13.33969 1.000 94.11691 177 GLU A O 1
ATOM 1411 N N . ALA A 1 178 ? -39.17266 -27.15432 -13.20701 1.000 72.89719 178 ALA A N 1
ATOM 1412 C CA . ALA A 1 178 ? -40.39054 -26.65988 -13.83779 1.000 70.23897 178 ALA A CA 1
ATOM 1413 C C . ALA A 1 178 ? -40.48394 -27.14151 -15.27985 1.000 85.26976 178 ALA A C 1
ATOM 1414 O O . ALA A 1 178 ? -41.41688 -27.86389 -15.64830 1.000 93.20844 178 ALA A O 1
ATOM 1416 N N . LEU A 1 179 ? -39.50071 -26.76579 -16.10653 1.000 83.20853 179 LEU A N 1
ATOM 1417 C CA . LEU A 1 179 ? -39.52470 -27.11459 -17.52534 1.000 91.35693 179 LEU A CA 1
ATOM 1418 C C . LEU A 1 179 ? -39.68409 -28.61337 -17.74404 1.000 83.10903 179 LEU A C 1
ATOM 1419 O O . LEU A 1 179 ? -40.24154 -29.03733 -18.76312 1.000 94.06822 179 LEU A O 1
ATOM 1424 N N . ALA A 1 180 ? -39.21342 -29.42962 -16.79915 1.000 78.57196 180 ALA A N 1
ATOM 1425 C CA . ALA A 1 180 ? -39.44703 -30.86642 -16.88959 1.000 86.21796 180 ALA A CA 1
ATOM 1426 C C . ALA A 1 180 ? -40.92499 -31.19499 -16.71537 1.000 98.38783 180 ALA A C 1
ATOM 1427 O O . ALA A 1 180 ? -41.45864 -32.06839 -17.40963 1.000 96.01022 180 ALA A O 1
ATOM 1429 N N . ALA A 1 181 ? -41.60316 -30.50131 -15.79651 1.000 90.06984 181 ALA A N 1
ATOM 1430 C CA . ALA A 1 181 ? -43.02740 -30.74179 -15.58610 1.000 94.32962 181 ALA A CA 1
ATOM 1431 C C . ALA A 1 181 ? -43.84219 -30.33328 -16.80634 1.000 101.15758 181 ALA A C 1
ATOM 1432 O O . ALA A 1 181 ? -44.84702 -30.97606 -17.13182 1.000 100.00218 181 ALA A O 1
ATOM 1434 N N . LEU A 1 182 ? -43.42760 -29.26421 -17.49105 1.000 83.05441 182 LEU A N 1
ATOM 1435 C CA . LEU A 1 182 ? -44.10265 -28.86702 -18.72160 1.000 82.23028 182 LEU A CA 1
ATOM 1436 C C . LEU A 1 182 ? -43.98631 -29.94560 -19.79149 1.000 96.42647 182 LEU A C 1
ATOM 1437 O O . LEU A 1 182 ? -44.88652 -30.09271 -20.62667 1.000 94.09058 182 LEU A O 1
ATOM 1442 N N . ARG A 1 183 ? -42.89331 -30.71313 -19.77453 1.000 90.57577 183 ARG A N 1
ATOM 1443 C CA . ARG A 1 183 ? -42.66995 -31.74742 -20.77939 1.000 102.48242 183 ARG A CA 1
ATOM 1444 C C . ARG A 1 183 ? -43.51541 -32.98769 -20.51854 1.000 106.77266 183 ARG A C 1
ATOM 1445 O O . ARG A 1 183 ? -44.12854 -33.53023 -21.44489 1.000 120.61085 183 ARG A O 1
ATOM 1453 N N . ALA A 1 184 ? -43.55527 -33.45417 -19.26925 1.000 114.13090 184 ALA A N 1
ATOM 1454 C CA . ALA A 1 184 ? -44.29359 -34.66658 -18.94013 1.000 118.69308 184 ALA A CA 1
ATOM 1455 C C . ALA A 1 184 ? -45.80331 -34.47834 -19.01786 1.000 127.05338 184 ALA A C 1
ATOM 1456 O O . ALA A 1 184 ? -46.53952 -35.46096 -18.87522 1.000 128.27900 184 ALA A O 1
ATOM 1458 N N . GLY A 1 185 ? -46.27983 -33.25610 -19.23706 1.000 126.06232 185 GLY A N 1
ATOM 1459 C CA . GLY A 1 185 ? -47.70475 -33.02470 -19.38589 1.000 127.07072 185 GLY A CA 1
ATOM 1460 C C . GLY A 1 185 ? -48.20902 -33.59214 -20.69744 1.000 136.44663 185 GLY A C 1
ATOM 1461 O O . GLY A 1 185 ? -47.80173 -33.13042 -21.77695 1.000 133.19944 185 GLY A O 1
ATOM 1462 N N . LEU A 1 186 ? -49.09353 -34.59172 -20.63022 1.000 136.20555 186 LEU A N 1
ATOM 1463 C CA . LEU A 1 186 ? -49.62737 -35.20589 -21.84063 1.000 138.20501 186 LEU A CA 1
ATOM 1464 C C . LEU A 1 186 ? -50.51497 -34.25115 -22.62897 1.000 148.94838 186 LEU A C 1
ATOM 1465 O O . LEU A 1 186 ? -50.71354 -34.46415 -23.82901 1.000 141.61570 186 LEU A O 1
ATOM 1470 N N . GLU A 1 187 ? -51.05200 -33.21715 -21.98032 1.000 151.62478 187 GLU A N 1
ATOM 1471 C CA . GLU A 1 187 ? -51.90928 -32.23230 -22.62116 1.000 142.44359 187 GLU A CA 1
ATOM 1472 C C . GLU A 1 187 ? -51.21193 -31.63977 -23.83285 1.000 141.90248 187 GLU A C 1
ATOM 1473 O O . GLU A 1 187 ? -50.13101 -31.04839 -23.70215 1.000 134.80634 187 GLU A O 1
ATOM 1479 N N . PRO A 1 188 ? -51.76247 -31.79544 -25.04485 1.000 151.61569 188 PRO A N 1
ATOM 1480 C CA . PRO A 1 188 ? -51.15745 -31.23102 -26.25042 1.000 140.35054 188 PRO A CA 1
ATOM 1481 C C . PRO A 1 188 ? -51.80376 -29.94778 -26.76444 1.000 123.71280 188 PRO A C 1
ATOM 1482 O O . PRO A 1 188 ? -51.39286 -29.46429 -27.82627 1.000 114.90213 188 PRO A O 1
ATOM 1486 N N . SER A 1 189 ? -52.80061 -29.41029 -26.06383 1.000 114.57737 189 SER A N 1
ATOM 1487 C CA . SER A 1 189 ? -53.45245 -28.18599 -26.50375 1.000 127.11181 189 SER A CA 1
ATOM 1488 C C . SER A 1 189 ? -52.44078 -27.05075 -26.60625 1.000 122.88938 189 SER A C 1
ATOM 1489 O O . SER A 1 189 ? -51.33518 -27.11222 -26.05882 1.000 123.43078 189 SER A O 1
ATOM 1492 N N . ARG A 1 190 ? -52.83898 -25.99590 -27.32356 1.000 114.24235 190 ARG A N 1
ATOM 1493 C CA . ARG A 1 190 ? -51.96627 -24.83809 -27.47924 1.000 107.94931 190 ARG A CA 1
ATOM 1494 C C . ARG A 1 190 ? -51.53531 -24.26682 -26.13456 1.000 112.15598 190 ARG A C 1
ATOM 1495 O O . ARG A 1 190 ? -50.46073 -23.66094 -26.03872 1.000 122.11527 190 ARG A O 1
ATOM 1503 N N . GLU A 1 191 ? -52.34068 -24.47310 -25.08256 1.000 120.21719 191 GLU A N 1
ATOM 1504 C CA . GLU A 1 191 ? -52.00369 -23.95049 -23.75897 1.000 115.41282 191 GLU A CA 1
ATOM 1505 C C . GLU A 1 191 ? -50.59525 -24.34377 -23.33267 1.000 112.83386 191 GLU A C 1
ATOM 1506 O O . GLU A 1 191 ? -49.98844 -23.66669 -22.49315 1.000 107.54558 191 GLU A O 1
ATOM 1512 N N . THR A 1 192 ? -50.06551 -25.43758 -23.88795 1.000 112.92537 192 THR A N 1
ATOM 1513 C CA . THR A 1 192 ? -48.66123 -25.77381 -23.69641 1.000 103.11691 192 THR A CA 1
ATOM 1514 C C . THR A 1 192 ? -47.77127 -24.61044 -24.10696 1.000 94.11672 192 THR A C 1
ATOM 1515 O O . THR A 1 192 ? -47.01540 -24.07306 -23.29367 1.000 96.56274 192 THR A O 1
ATOM 1519 N N . LEU A 1 193 ? -47.86800 -24.20109 -25.37464 1.000 81.47298 193 LEU A N 1
ATOM 1520 C CA . LEU A 1 193 ? -47.09653 -23.05693 -25.84970 1.000 91.74307 193 LEU A CA 1
ATOM 1521 C C . LEU A 1 193 ? -47.27771 -21.84783 -24.94150 1.000 101.49179 193 LEU A C 1
ATOM 1522 O O . LEU A 1 193 ? -46.31909 -21.11464 -24.67309 1.000 97.29376 193 LEU A O 1
ATOM 1527 N N . GLU A 1 194 ? -48.49764 -21.63326 -24.44129 1.000 98.34876 194 GLU A N 1
ATOM 1528 C CA . GLU A 1 194 ? -48.72013 -20.53320 -23.50981 1.000 93.20956 194 GLU A CA 1
ATOM 1529 C C . GLU A 1 194 ? -47.99542 -20.76314 -22.18878 1.000 85.46144 194 GLU A C 1
ATOM 1530 O O . GLU A 1 194 ? -47.51522 -19.80603 -21.57342 1.000 97.43431 194 GLU A O 1
ATOM 1536 N N . GLN A 1 195 ? -47.90016 -22.01700 -21.73923 1.000 82.65116 195 GLN A N 1
ATOM 1537 C CA . GLN A 1 195 ? -47.15446 -22.31324 -20.51982 1.000 89.85404 195 GLN A CA 1
ATOM 1538 C C . GLN A 1 195 ? -45.65961 -22.10548 -20.72787 1.000 87.18420 195 GLN A C 1
ATOM 1539 O O . GLN A 1 195 ? -44.98470 -21.50317 -19.88504 1.000 85.45851 195 GLN A O 1
ATOM 1545 N N . PHE A 1 196 ? -45.12206 -22.61004 -21.84304 1.000 77.72010 196 PHE A N 1
ATOM 1546 C CA . PHE A 1 196 ? -43.71266 -22.38477 -22.15203 1.000 76.26144 196 PHE A CA 1
ATOM 1547 C C . PHE A 1 196 ? -43.41758 -20.89829 -22.30006 1.000 83.71608 196 PHE A C 1
ATOM 1548 O O . PHE A 1 196 ? -42.36245 -20.41991 -21.86660 1.000 83.59125 196 PHE A O 1
ATOM 1556 N N . LEU A 1 197 ? -44.34184 -20.14922 -22.90522 1.000 82.29133 197 LEU A N 1
ATOM 1557 C CA . LEU A 1 197 ? -44.14278 -18.71245 -23.06483 1.000 66.58203 197 LEU A CA 1
ATOM 1558 C C . LEU A 1 197 ? -44.10792 -18.00792 -21.71831 1.000 77.49801 197 LEU A C 1
ATOM 1559 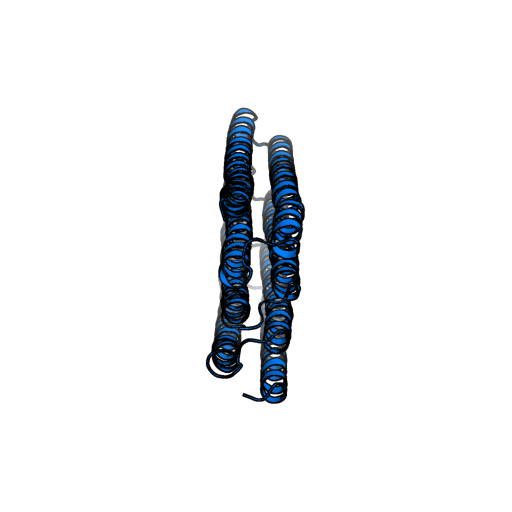O O . LEU A 1 197 ? -43.29509 -17.10222 -21.49873 1.000 93.12728 197 LEU A O 1
ATOM 1564 N N . GLU A 1 198 ? -45.00480 -18.39569 -20.80900 1.000 75.29092 198 GLU A N 1
ATOM 1565 C CA . GLU A 1 198 ? -44.99724 -17.81490 -19.47094 1.000 91.40276 198 GLU A CA 1
ATOM 1566 C C . GLU A 1 198 ? -43.68027 -18.10636 -18.76479 1.000 75.57172 198 GLU A C 1
ATOM 1567 O O . GLU A 1 198 ? -43.09037 -17.22346 -18.13122 1.000 78.52782 198 GLU A O 1
ATOM 1573 N N . LEU A 1 199 ? -43.20096 -19.34753 -18.87289 1.000 70.78230 199 LEU A N 1
ATOM 1574 C CA . LEU A 1 199 ? -41.91259 -19.69826 -18.28621 1.000 89.98942 199 LEU A CA 1
ATOM 1575 C C . LEU A 1 199 ? -40.79394 -18.85800 -18.88637 1.000 79.28351 199 LEU A C 1
ATOM 1576 O O . LEU A 1 199 ? -39.85538 -18.46694 -18.18397 1.000 77.87724 199 LEU A O 1
ATOM 1581 N N . ARG A 1 200 ? -40.88719 -18.56209 -20.18449 1.000 73.21041 200 ARG A N 1
ATOM 1582 C CA . ARG A 1 200 ? -39.86874 -17.75078 -20.84188 1.000 81.46215 200 ARG A CA 1
ATOM 1583 C C . ARG A 1 200 ? -39.83973 -16.33738 -20.27301 1.000 74.59079 200 ARG A C 1
ATOM 1584 O O . ARG A 1 200 ? -38.76199 -15.78248 -20.02795 1.000 84.69513 200 ARG A O 1
ATOM 1592 N N . GLU A 1 201 ? -41.01295 -15.73656 -20.05563 1.000 83.67904 201 GLU A N 1
ATOM 1593 C CA . GLU A 1 201 ? -41.05486 -14.37931 -19.51996 1.000 87.78720 201 GLU A CA 1
ATOM 1594 C C . GLU A 1 201 ? -40.58175 -14.34441 -18.07228 1.000 79.08669 201 GLU A C 1
ATOM 1595 O O . GLU A 1 201 ? -39.87576 -13.41355 -17.66707 1.000 75.55602 201 GLU A O 1
ATOM 1601 N N . PHE A 1 202 ? -40.96564 -15.34643 -17.27732 1.000 58.69230 202 PHE A N 1
ATOM 1602 C CA . PHE A 1 202 ? -40.45299 -15.44619 -15.91512 1.000 77.03655 202 PHE A CA 1
ATOM 1603 C C . PHE A 1 202 ? -38.94466 -15.66111 -15.91072 1.000 82.90971 202 PHE A C 1
ATOM 1604 O O . PHE A 1 202 ? -38.22348 -15.04557 -15.11620 1.000 78.87884 202 PHE A O 1
ATOM 1612 N N . TRP A 1 203 ? -38.45189 -16.53527 -16.79175 1.000 71.56761 203 TRP A N 1
ATOM 1613 C CA . TRP A 1 203 ? -37.01497 -16.77169 -16.87973 1.000 71.27818 203 TRP A CA 1
ATOM 1614 C C . TRP A 1 203 ? -36.27466 -15.50676 -17.28919 1.000 75.70011 203 TRP A C 1
ATOM 1615 O O . TRP A 1 203 ? -35.23397 -15.17286 -16.71016 1.000 69.07050 203 TRP A O 1
ATOM 1626 N N . GLN A 1 204 ? -36.80192 -14.78144 -18.27789 1.000 72.68897 204 GLN A N 1
ATOM 1627 C CA . GLN A 1 204 ? -36.14883 -13.55238 -18.71116 1.000 65.04648 204 GLN A CA 1
ATOM 1628 C C . GLN A 1 204 ? -36.22089 -12.47996 -17.63183 1.000 71.25420 204 GLN A C 1
ATOM 1629 O O . GLN A 1 204 ? -35.26106 -11.72488 -17.43890 1.000 81.03030 204 GLN A O 1
ATOM 1635 N N . GLU A 1 205 ? -37.34778 -12.39746 -16.91670 1.000 72.99205 205 GLU A N 1
ATOM 1636 C CA . GLU A 1 205 ? -37.43847 -11.47303 -15.78937 1.000 71.09573 205 GLU A CA 1
ATOM 1637 C C . GLU A 1 205 ? -36.40105 -11.81014 -14.72841 1.000 63.94099 205 GLU A C 1
ATOM 1638 O O . GLU A 1 205 ? -35.74136 -10.91341 -14.18842 1.000 66.23616 205 GLU A O 1
ATOM 1644 N N . GLN A 1 206 ? -36.24708 -13.10003 -14.41235 1.000 63.26156 206 GLN A N 1
ATOM 1645 C CA . GLN A 1 206 ? -35.18416 -13.51371 -13.50252 1.000 64.83110 206 GLN A CA 1
ATOM 1646 C C . GLN A 1 206 ? -33.82552 -13.02946 -13.99314 1.000 69.26680 206 GLN A C 1
ATOM 1647 O O . GLN A 1 206 ? -33.02824 -12.49759 -13.21132 1.000 69.33238 206 GLN A O 1
ATOM 1653 N N . GLY A 1 207 ? -33.55850 -13.18060 -15.29281 1.000 58.83310 207 GLY A N 1
ATOM 1654 C CA . GLY A 1 207 ? -32.26388 -12.78612 -15.82871 1.000 52.00875 207 GLY A CA 1
ATOM 1655 C C . GLY A 1 207 ? -31.99399 -11.30073 -15.68189 1.000 70.34191 207 GLY A C 1
ATOM 1656 O O . GLY A 1 207 ? -30.89779 -10.89061 -15.29040 1.000 63.67465 207 GLY A O 1
ATOM 1657 N N . GLU A 1 208 ? -32.98968 -10.47046 -16.00227 1.000 60.40127 208 GLU A N 1
ATOM 1658 C CA . GLU A 1 208 ? -32.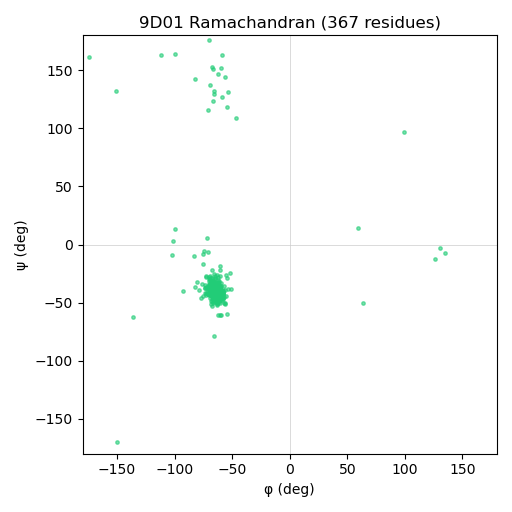81676 -9.03103 -15.83917 1.000 69.67585 208 GLU A CA 1
ATOM 1659 C C . GLU A 1 208 ? -32.70827 -8.64965 -14.37012 1.000 59.79053 208 GLU A C 1
ATOM 1660 O O . GLU A 1 208 ? -32.05883 -7.65213 -14.03434 1.000 79.16345 208 GLU A O 1
ATOM 1666 N N . ARG A 1 209 ? -33.32728 -9.43124 -13.48420 1.000 53.29469 209 ARG A N 1
ATOM 1667 C CA . ARG A 1 209 ? -33.16070 -9.19718 -12.05517 1.000 70.64767 209 ARG A CA 1
ATOM 1668 C C . ARG A 1 209 ? -31.74876 -9.55003 -11.60365 1.000 75.72861 209 ARG A C 1
ATOM 1669 O O . ARG A 1 209 ? -31.13027 -8.79843 -10.84122 1.000 51.94380 209 ARG A O 1
ATOM 1677 N N . GLN A 1 210 ? -31.22199 -10.68600 -12.07105 1.000 60.18582 210 GLN A N 1
ATOM 1678 C CA . GLN A 1 210 ? -29.85230 -11.06509 -11.73753 1.000 63.73282 210 GLN A CA 1
ATOM 1679 C C . GLN A 1 210 ? -28.85504 -10.02913 -12.23980 1.000 59.34918 210 GLN A C 1
ATOM 1680 O O . GLN A 1 210 ? -27.93927 -9.63522 -11.50854 1.000 68.06803 210 GLN A O 1
ATOM 1686 N N . LEU A 1 211 ? -29.01686 -9.57451 -13.48652 1.000 54.13635 211 LEU A N 1
ATOM 1687 C CA . LEU A 1 211 ? -28.10351 -8.57867 -14.03817 1.000 61.36299 211 LEU A CA 1
ATOM 1688 C C . LEU A 1 211 ? -28.18232 -7.26369 -13.27701 1.000 58.61528 211 LEU A C 1
ATOM 1689 O O . LEU A 1 211 ? -27.17286 -6.56050 -13.14617 1.000 64.79300 211 LEU A O 1
ATOM 1694 N N . ALA A 1 212 ? -29.36692 -6.91472 -12.76982 1.000 58.13111 212 ALA A N 1
ATOM 1695 C CA . ALA A 1 212 ? -29.49896 -5.69675 -11.97807 1.000 76.60258 212 ALA A CA 1
ATOM 1696 C C . ALA A 1 212 ? -28.72083 -5.80270 -10.67209 1.000 72.48263 212 ALA A C 1
ATOM 1697 O O . ALA A 1 212 ? -28.03527 -4.85407 -10.27339 1.000 68.27747 212 ALA A O 1
ATOM 1699 N N . LEU A 1 213 ? -28.81104 -6.94886 -9.99323 1.000 57.19963 213 LEU A N 1
ATOM 1700 C CA . LEU A 1 213 ? -28.03358 -7.14897 -8.77375 1.000 56.27996 213 LEU A CA 1
ATOM 1701 C C . LEU A 1 213 ? -26.53749 -7.08787 -9.05656 1.000 64.33344 213 LEU A C 1
ATOM 1702 O O . LEU A 1 213 ? -25.77560 -6.49681 -8.28246 1.000 56.68472 213 LEU A O 1
ATOM 1707 N N . ALA A 1 214 ? -26.09738 -7.69486 -10.16203 1.000 62.60508 214 ALA A N 1
ATOM 1708 C CA . ALA A 1 214 ? -24.67692 -7.68048 -10.49308 1.000 54.92729 214 ALA A CA 1
ATOM 1709 C C . ALA A 1 214 ? -24.20499 -6.27398 -10.84032 1.000 69.38186 214 ALA A C 1
ATOM 1710 O O . ALA A 1 214 ? -23.07493 -5.89494 -10.51093 1.000 60.70319 214 ALA A O 1
ATOM 1712 N N . ARG A 1 215 ? -25.05247 -5.48614 -11.50847 1.000 67.90497 215 ARG A N 1
ATOM 1713 C CA . ARG A 1 215 ? -24.71049 -4.08891 -11.75724 1.000 72.77951 215 ARG A CA 1
ATOM 1714 C C . ARG A 1 215 ? -24.59211 -3.31468 -10.45342 1.000 55.63836 215 ARG A C 1
ATOM 1715 O O . ARG A 1 215 ? -23.64319 -2.54506 -10.26251 1.000 65.90088 215 ARG A O 1
ATOM 1723 N N . GLU A 1 216 ? -25.54800 -3.50358 -9.54234 1.000 57.74670 216 GLU A N 1
ATOM 1724 C CA . GLU A 1 216 ? -25.47167 -2.83078 -8.25105 1.000 78.83198 216 GLU A CA 1
ATOM 1725 C C . GLU A 1 216 ? -24.27079 -3.31371 -7.45008 1.000 67.44290 216 GLU A C 1
ATOM 1726 O O . GLU A 1 216 ? -23.60944 -2.52187 -6.76847 1.000 69.57180 216 GLU A O 1
ATOM 1732 N N . LEU A 1 217 ? -23.97391 -4.61116 -7.52234 1.000 61.11453 217 LEU A N 1
ATOM 1733 C CA . LEU A 1 217 ? -22.76574 -5.13316 -6.89346 1.000 55.10481 217 LEU A CA 1
ATOM 1734 C C . LEU A 1 217 ? -21.52878 -4.41073 -7.41044 1.000 62.10596 217 LEU A C 1
ATOM 1735 O O . LEU A 1 217 ? -20.69702 -3.93417 -6.62852 1.000 59.26115 217 LEU A O 1
ATOM 1740 N N . THR A 1 218 ? -21.39784 -4.31650 -8.73482 1.000 49.47310 218 THR A N 1
ATOM 1741 C CA . THR A 1 218 ? -20.25279 -3.63483 -9.32567 1.000 51.99487 218 THR A CA 1
ATOM 1742 C C . THR A 1 218 ? -20.27625 -2.14571 -9.00970 1.000 56.04410 218 THR A C 1
ATOM 1743 O O . THR A 1 218 ? -19.23468 -1.55728 -8.69676 1.000 61.85008 218 THR A O 1
ATOM 1747 N N . ASP A 1 219 ? -21.45489 -1.52071 -9.09488 1.000 54.46918 219 ASP A N 1
ATOM 1748 C CA . ASP A 1 219 ? -21.57376 -0.10452 -8.75709 1.000 64.07535 219 ASP A CA 1
ATOM 1749 C C . ASP A 1 219 ? -21.10980 0.15755 -7.33319 1.000 64.07715 219 ASP A C 1
ATOM 1750 O O . ASP A 1 219 ? -20.28952 1.05064 -7.08903 1.000 53.98152 219 ASP A O 1
ATOM 1755 N N . ARG A 1 220 ? -21.61827 -0.62287 -6.37670 1.000 48.45491 220 ARG A N 1
ATOM 1756 C CA . ARG A 1 220 ? -21.26613 -0.40042 -4.98024 1.000 59.86030 220 ARG A CA 1
ATOM 1757 C C . ARG A 1 220 ? -19.80808 -0.74251 -4.70179 1.000 65.36245 220 ARG A C 1
ATOM 1758 O O . ARG A 1 220 ? -19.16801 -0.08473 -3.87491 1.000 62.90317 220 ARG A O 1
ATOM 1766 N N . GLN A 1 221 ? -19.26184 -1.75403 -5.37701 1.000 50.62734 221 GLN A N 1
ATOM 1767 C CA . GLN A 1 221 ? -17.84628 -2.05703 -5.19852 1.000 59.41781 221 GLN A CA 1
ATOM 1768 C C . GLN A 1 221 ? -16.97246 -0.96057 -5.79488 1.000 63.44963 221 GLN A C 1
ATOM 1769 O O . GLN A 1 221 ? -15.96591 -0.56399 -5.19404 1.000 58.30597 221 GLN A O 1
ATOM 1775 N N . LEU A 1 222 ? -17.34912 -0.44571 -6.96714 1.000 51.45868 222 LEU A N 1
ATOM 1776 C CA . LEU A 1 222 ? -16.57391 0.62903 -7.57507 1.000 57.11995 222 LEU A CA 1
ATOM 1777 C C . LEU A 1 222 ? -16.71695 1.93619 -6.80653 1.000 62.48411 222 LEU A C 1
ATOM 1778 O O . LEU A 1 222 ? -15.75059 2.70157 -6.71368 1.000 65.34677 222 LEU A O 1
ATOM 1783 N N . GLU A 1 223 ? -17.90079 2.21411 -6.25023 1.000 57.60896 223 GLU A N 1
ATOM 1784 C CA . GLU A 1 223 ? -18.05319 3.42580 -5.45201 1.000 67.07510 223 GLU A CA 1
ATOM 1785 C C . GLU A 1 223 ? -17.26722 3.33077 -4.14993 1.000 76.23105 223 GLU A C 1
ATOM 1786 O O . GLU A 1 223 ? -16.80004 4.35348 -3.63732 1.000 75.73795 223 GLU A O 1
ATOM 1792 N N . TRP A 1 224 ? -17.09768 2.11880 -3.60883 1.000 58.78620 224 TRP A N 1
ATOM 1793 C CA . TRP A 1 224 ? -16.25992 1.95235 -2.42559 1.000 60.28436 224 TRP A CA 1
ATOM 1794 C C . TRP A 1 224 ? -14.79481 2.19688 -2.75351 1.000 58.40710 224 TRP A C 1
ATOM 1795 O O . TRP A 1 224 ? -14.07016 2.79734 -1.95299 1.000 61.70206 224 TRP A O 1
ATOM 1806 N N . VAL A 1 225 ? -14.34023 1.72989 -3.92096 1.000 59.88639 225 VAL A N 1
ATOM 1807 C CA . VAL A 1 225 ? -12.97230 2.00398 -4.35551 1.000 57.22634 225 VAL A CA 1
ATOM 1808 C C . VAL A 1 225 ? -12.73092 3.50605 -4.42393 1.000 68.40706 225 VAL A C 1
ATOM 1809 O O . VAL A 1 225 ? -11.68820 4.00647 -3.98260 1.000 72.53367 225 VAL A O 1
ATOM 1813 N N . LYS A 1 226 ? -13.70170 4.24966 -4.95834 1.000 71.09016 226 LYS A N 1
ATOM 1814 C CA . LYS A 1 226 ? -13.57883 5.70134 -5.01776 1.000 71.60872 226 LYS A CA 1
ATOM 1815 C C . LYS A 1 226 ? -13.57722 6.31209 -3.62059 1.000 75.50747 226 LYS A C 1
ATOM 1816 O O . LYS A 1 226 ? -12.84116 7.27027 -3.36031 1.000 80.61984 226 LYS A O 1
ATOM 1822 N N . ARG A 1 227 ? -14.38229 5.76516 -2.70280 1.000 68.16679 227 ARG A N 1
ATOM 1823 C CA . ARG A 1 227 ? -14.37691 6.26750 -1.33088 1.000 75.29799 227 ARG A CA 1
ATOM 1824 C C . ARG A 1 227 ? -13.05848 5.95866 -0.63191 1.000 72.69694 227 ARG A C 1
ATOM 1825 O O . ARG A 1 227 ? -12.56126 6.77488 0.15175 1.000 70.70376 227 ARG A O 1
ATOM 1833 N N . LEU A 1 228 ? -12.48196 4.78159 -0.89073 1.000 80.02622 228 LEU A N 1
ATOM 1834 C CA . LEU A 1 228 ? -11.22687 4.42119 -0.23918 1.000 73.72332 228 LEU A CA 1
ATOM 1835 C C . LEU A 1 228 ? -10.07599 5.28959 -0.72627 1.000 69.69238 228 LEU A C 1
ATOM 1836 O O . LEU A 1 228 ? -9.15921 5.59277 0.04853 1.000 82.53238 228 LEU A O 1
ATOM 1841 N N . LYS A 1 229 ? -10.11512 5.70933 -1.99404 1.000 76.81137 229 LYS A N 1
ATOM 1842 C CA . LYS A 1 229 ? -9.10846 6.64233 -2.48657 1.000 82.56807 229 LYS A CA 1
ATOM 1843 C C . LYS A 1 229 ? -9.14328 7.94775 -1.69680 1.000 76.45801 229 LYS A C 1
ATOM 1844 O O . LYS A 1 229 ? -8.10414 8.41389 -1.21618 1.000 89.35102 229 LYS A O 1
ATOM 1850 N N . GLU A 1 230 ? -10.32881 8.54828 -1.54604 1.000 77.48311 230 GLU A N 1
ATOM 1851 C CA . GLU A 1 230 ? -10.46720 9.75099 -0.72884 1.000 83.37516 230 GLU A CA 1
ATOM 1852 C C . GLU A 1 230 ? -10.07162 9.50636 0.72444 1.000 80.85306 230 GLU A C 1
ATOM 1853 O O . GLU A 1 230 ? -9.64887 10.44287 1.41174 1.000 91.11343 230 GLU A O 1
ATOM 1859 N N . TRP A 1 231 ? -10.20417 8.26820 1.21250 1.000 77.80641 231 TRP A N 1
ATOM 1860 C CA . TRP A 1 231 ? -9.79868 7.94967 2.57710 1.000 78.02627 231 TRP A CA 1
ATOM 1861 C C . TRP A 1 231 ? -8.28801 7.85753 2.74007 1.000 83.83736 231 TRP A C 1
ATOM 1862 O O . TRP A 1 231 ? -7.79995 7.90347 3.87461 1.000 95.19019 231 TRP A O 1
ATOM 1873 N N . GLY A 1 232 ? -7.53952 7.72116 1.64688 1.000 66.18609 232 GLY A N 1
ATOM 1874 C CA . GLY A 1 232 ? -6.09383 7.67407 1.74612 1.000 82.03289 232 GLY A CA 1
ATOM 1875 C C . GLY A 1 232 ? -5.43936 6.59008 0.91573 1.000 73.04786 232 GLY A C 1
ATOM 1876 O O . GLY A 1 232 ? -4.20887 6.53106 0.82839 1.000 84.62016 232 GLY A O 1
ATOM 1877 N N . LEU A 1 233 ? -6.23974 5.72212 0.31394 1.000 74.99788 233 LEU A N 1
ATOM 1878 C CA . LEU A 1 233 ? -5.69853 4.71234 -0.58834 1.000 81.13579 233 LEU A CA 1
ATOM 1879 C C . LEU A 1 233 ? -5.12152 5.40488 -1.81482 1.000 80.26805 233 LEU A C 1
ATOM 1880 O O . LEU A 1 233 ? -5.84113 6.16353 -2.47895 1.000 81.25431 233 LEU A O 1
ATOM 1885 N N . PRO A 1 234 ? -3.84867 5.19341 -2.14809 1.000 70.16881 234 PRO A N 1
ATOM 1886 C CA . PRO A 1 234 ? -3.25697 5.91257 -3.28238 1.000 81.43712 234 PRO A CA 1
ATOM 1887 C C . PRO A 1 234 ? -3.95751 5.57122 -4.58994 1.000 78.51207 234 PRO A C 1
ATOM 1888 O O . PRO A 1 234 ? -4.43492 4.45156 -4.78702 1.000 80.77367 234 PRO A O 1
ATOM 1892 N N . GLN A 1 235 ? -4.02895 6.56891 -5.47802 1.000 78.06977 235 GLN A N 1
ATOM 1893 C CA . GLN A 1 235 ? -4.65885 6.38489 -6.78301 1.000 91.20900 235 GLN A CA 1
ATOM 1894 C C . GLN A 1 235 ? -4.05524 5.20157 -7.52637 1.000 91.79129 235 GLN A C 1
ATOM 1895 O O . GLN A 1 235 ? -4.76699 4.44322 -8.19618 1.000 72.50678 235 GLN A O 1
ATOM 1901 N N . THR A 1 236 ? -2.73917 5.02977 -7.40491 1.000 83.98784 236 THR A N 1
ATOM 1902 C CA . THR A 1 236 ? -2.04733 3.92975 -8.06630 1.000 89.82379 236 THR A CA 1
ATOM 1903 C C . THR A 1 236 ? -2.65537 2.58456 -7.67936 1.000 84.03565 236 THR A C 1
ATOM 1904 O O . THR A 1 236 ? -3.01176 1.77851 -8.54718 1.000 71.71665 236 THR A O 1
ATOM 1908 N N . GLU A 1 237 ? -2.80711 2.33226 -6.37719 1.000 84.43150 237 GLU A N 1
ATOM 1909 C CA . GLU A 1 237 ? -3.40235 1.07367 -5.93747 1.000 80.14146 237 GLU A CA 1
ATOM 1910 C C . GLU A 1 237 ? -4.89622 1.02926 -6.23613 1.000 77.20540 237 GLU A C 1
ATOM 1911 O O . GLU A 1 237 ? -5.42597 -0.02148 -6.61803 1.000 75.39549 237 GLU A O 1
ATOM 1917 N N . ALA A 1 238 ? -5.59114 2.15860 -6.06676 1.000 66.60952 238 ALA A N 1
ATOM 1918 C CA . ALA A 1 238 ? -7.02939 2.18813 -6.30878 1.000 65.42514 238 ALA A CA 1
ATOM 1919 C C . ALA A 1 238 ? -7.36496 1.93605 -7.77285 1.000 75.04314 238 ALA A C 1
ATOM 1920 O O . ALA A 1 238 ? -8.40085 1.33157 -8.07119 1.000 71.59020 238 ALA A O 1
ATOM 1922 N N . ASN A 1 239 ? -6.51344 2.38908 -8.69698 1.000 66.57437 239 ASN A N 1
ATOM 1923 C CA . ASN A 1 239 ? -6.77647 2.15410 -10.11344 1.000 65.46792 239 ASN A CA 1
ATOM 1924 C C . ASN A 1 239 ? -6.67376 0.67292 -10.45473 1.000 67.99282 239 ASN A C 1
ATOM 1925 O O . ASN A 1 239 ? -7.41193 0.17563 -11.31211 1.000 58.08478 239 ASN A O 1
ATOM 1930 N N . ALA A 1 240 ? -5.76683 -0.04919 -9.79342 1.000 67.19371 240 ALA A N 1
ATOM 1931 C CA . ALA A 1 240 ? -5.64982 -1.48193 -10.04044 1.000 67.35394 240 ALA A CA 1
ATOM 1932 C C . ALA A 1 240 ? -6.86521 -2.23096 -9.51146 1.000 66.28914 240 ALA A C 1
ATOM 1933 O O . ALA A 1 240 ? -7.36155 -3.15850 -10.16178 1.000 67.04306 240 ALA A O 1
ATOM 1935 N N . LEU A 1 241 ? -7.35557 -1.84630 -8.33082 1.000 60.94937 241 LEU A N 1
ATOM 1936 C CA . LEU A 1 241 ? -8.57120 -2.45639 -7.80607 1.000 72.33865 241 LEU A CA 1
ATOM 1937 C C . LEU A 1 241 ? -9.77388 -2.13220 -8.67975 1.000 55.29194 241 LEU A C 1
ATOM 1938 O O . LEU A 1 241 ? -10.68421 -2.95863 -8.81497 1.000 54.80585 241 LEU A O 1
ATOM 1943 N N . ALA A 1 242 ? -9.78935 -0.94232 -9.28648 1.000 61.63097 242 ALA A N 1
ATOM 1944 C CA . ALA A 1 242 ? -10.90024 -0.56114 -10.15304 1.000 74.64377 242 ALA A CA 1
ATOM 1945 C C . ALA A 1 242 ? -10.93529 -1.40786 -11.41770 1.000 59.43949 242 ALA A C 1
ATOM 1946 O O . ALA A 1 242 ? -12.00898 -1.84919 -11.84430 1.000 60.63214 242 ALA A O 1
ATOM 1948 N N . ILE A 1 243 ? -9.77453 -1.63290 -12.03795 1.000 57.54894 243 ILE A N 1
ATOM 1949 C CA . ILE A 1 243 ? -9.71471 -2.49320 -13.21556 1.000 60.51391 243 ILE A CA 1
ATOM 1950 C C . ILE A 1 243 ? -10.16434 -3.90396 -12.86141 1.000 64.04460 243 ILE A C 1
ATOM 1951 O O . ILE A 1 243 ? -10.93404 -4.52933 -13.59937 1.000 60.53042 243 ILE A O 1
ATOM 1956 N N . ALA A 1 244 ? -9.70570 -4.41976 -11.71807 1.000 59.08350 244 ALA A N 1
ATOM 1957 C CA . ALA A 1 244 ? -10.09347 -5.76535 -11.30585 1.000 63.03395 244 ALA A CA 1
ATOM 1958 C C . ALA A 1 244 ? -11.58370 -5.84435 -11.00033 1.000 52.45721 244 ALA A C 1
ATOM 1959 O O . ALA A 1 244 ? -12.24888 -6.81394 -11.38188 1.000 53.91018 244 ALA A O 1
ATOM 1961 N N . THR A 1 245 ? -12.12382 -4.83642 -10.31039 1.000 49.19785 245 THR A N 1
ATOM 1962 C CA . THR A 1 245 ? -13.55213 -4.81342 -10.00900 1.000 63.36345 245 THR A CA 1
ATOM 1963 C C . THR A 1 245 ? -14.37780 -4.70836 -11.28363 1.000 60.74136 245 THR A C 1
ATOM 1964 O O . THR A 1 245 ? -15.36242 -5.43423 -11.46563 1.000 59.57119 245 THR A O 1
ATOM 1968 N N . LEU A 1 246 ? -13.98574 -3.80154 -12.18049 1.000 57.82226 246 LEU A N 1
ATOM 1969 C CA . LEU A 1 246 ? -14.71146 -3.64813 -13.43625 1.000 68.31016 246 LEU A CA 1
ATOM 1970 C C . LEU A 1 246 ? -14.62225 -4.91070 -14.28416 1.000 66.06552 246 LEU A C 1
ATOM 1971 O O . LEU A 1 246 ? -15.61718 -5.33551 -14.88493 1.000 61.26218 246 LEU A O 1
ATOM 1976 N N . THR A 1 247 ? -13.43688 -5.52564 -14.34455 1.000 45.00388 247 THR A N 1
ATOM 1977 C CA . THR A 1 247 ? -13.29743 -6.79553 -15.05114 1.000 47.54831 247 THR A CA 1
ATOM 1978 C C . THR A 1 247 ? -14.17788 -7.86920 -14.42662 1.000 38.64260 247 THR A C 1
ATOM 1979 O O . THR A 1 247 ? -14.78992 -8.67266 -15.13990 1.000 53.17076 247 THR A O 1
ATOM 1983 N N . ARG A 1 248 ? -14.26043 -7.89164 -13.09321 1.000 41.43627 248 ARG A N 1
ATOM 1984 C CA . ARG A 1 248 ? -15.12093 -8.85657 -12.41424 1.000 58.62920 248 ARG A CA 1
ATOM 1985 C C . ARG A 1 248 ? -16.58739 -8.62372 -12.75032 1.000 46.58038 248 ARG A C 1
ATOM 1986 O O . ARG A 1 248 ? -17.33107 -9.57507 -13.01586 1.000 58.41550 248 ARG A O 1
ATOM 1994 N N . GLY A 1 249 ? -17.02582 -7.36344 -12.72904 1.000 51.99486 249 GLY A N 1
ATOM 1995 C CA . GLY A 1 249 ? -18.40896 -7.07195 -13.06579 1.000 46.89301 249 GLY A CA 1
ATOM 1996 C C . GLY A 1 249 ? -18.71628 -7.35095 -14.52248 1.000 47.23473 249 GLY A C 1
ATOM 1997 O O . GLY A 1 249 ? -19.78436 -7.87190 -14.85443 1.000 54.39622 249 GLY A O 1
ATOM 1998 N N . ALA A 1 250 ? -17.77369 -7.02405 -15.41006 1.000 43.47785 250 ALA A N 1
ATOM 1999 C CA . ALA A 1 250 ? -17.94955 -7.32098 -16.82674 1.000 42.19229 250 ALA A CA 1
ATOM 2000 C C . ALA A 1 250 ? -18.04623 -8.82088 -17.06421 1.000 58.99500 250 ALA A C 1
ATOM 2001 O O . ALA A 1 250 ? -18.87257 -9.27964 -17.86161 1.000 65.59877 250 ALA A O 1
ATOM 2003 N N . ALA A 1 251 ? -17.21315 -9.60360 -16.37495 1.000 49.34813 251 ALA A N 1
ATOM 2004 C CA . ALA A 1 251 ? -17.26061 -11.05321 -16.53828 1.000 62.85278 251 ALA A CA 1
ATOM 2005 C C . ALA A 1 251 ? -18.51401 -11.64081 -15.90141 1.000 61.19135 251 ALA A C 1
ATOM 2006 O O . ALA A 1 251 ? -19.11289 -12.57860 -16.44225 1.000 58.94885 251 ALA A O 1
ATOM 2008 N N . LEU A 1 252 ? -18.92527 -11.10260 -14.75206 1.000 57.28639 252 LEU A N 1
ATOM 2009 C CA . LEU A 1 252 ? -20.12675 -11.60224 -14.09368 1.000 51.22025 252 LEU A CA 1
ATOM 2010 C C . LEU A 1 252 ? -21.37592 -11.28596 -14.90729 1.000 60.44211 252 LEU A C 1
ATOM 2011 O O . LEU A 1 252 ? -22.24375 -12.14975 -15.08190 1.000 55.42349 252 LEU A O 1
ATOM 2016 N N . LEU A 1 253 ? -21.48270 -10.05696 -15.41946 1.000 52.27472 253 LEU A N 1
ATOM 2017 C CA . LEU A 1 253 ? -22.63207 -9.70081 -16.24522 1.000 66.85206 253 LEU A CA 1
ATOM 2018 C C . LEU A 1 253 ? -22.66564 -10.51945 -17.52924 1.000 59.62716 253 LEU A C 1
ATOM 2019 O O . LEU A 1 253 ? -23.74035 -10.93790 -17.97315 1.000 58.04084 253 LEU A O 1
ATOM 2024 N N . GLU A 1 254 ? -21.50180 -10.76181 -18.13829 1.000 53.07478 254 GLU A N 1
ATOM 2025 C CA . GLU A 1 254 ? -21.47007 -11.57373 -19.35086 1.000 58.91518 254 GLU A CA 1
ATOM 2026 C C . GLU A 1 254 ? -21.90620 -13.00388 -19.06561 1.000 56.68555 254 GLU A C 1
ATOM 2027 O O . GLU A 1 254 ? -22.67767 -13.58694 -19.83624 1.000 52.15722 254 GLU A O 1
ATOM 2033 N N . ALA A 1 255 ? -21.43586 -13.57923 -17.95696 1.000 53.41974 255 ALA A N 1
ATOM 2034 C CA . ALA A 1 255 ? -21.78043 -14.95761 -17.62637 1.000 57.50934 255 ALA A CA 1
ATOM 2035 C C . ALA A 1 255 ? -23.26877 -15.09431 -17.33258 1.000 62.37882 255 ALA A C 1
ATOM 2036 O O . ALA A 1 255 ? -23.91655 -16.04573 -17.78014 1.000 54.10819 255 ALA A O 1
ATOM 2038 N N . LEU A 1 256 ? -23.82892 -14.14533 -16.57844 1.000 48.35094 256 LEU A N 1
ATOM 2039 C CA . LEU A 1 256 ? -25.24884 -14.20739 -16.23962 1.000 62.12273 256 LEU A CA 1
ATOM 2040 C C . LEU A 1 256 ? -26.12019 -14.08932 -17.48450 1.000 59.71244 256 LEU A C 1
ATOM 2041 O O . LEU A 1 256 ? -27.07143 -14.85929 -17.66897 1.000 53.78465 256 LEU A O 1
ATOM 2046 N N . LEU A 1 257 ? -25.80924 -13.12645 -18.35530 1.000 65.04857 257 LEU A N 1
ATOM 2047 C CA . LEU A 1 257 ? -26.58702 -12.97602 -19.58005 1.000 67.77638 257 LEU A CA 1
ATOM 2048 C C . LEU A 1 257 ? -26.45343 -14.20467 -20.47016 1.000 60.72357 257 LEU A C 1
ATOM 2049 O O . LEU A 1 257 ? -27.42282 -14.61544 -21.11799 1.000 63.37735 257 LEU A O 1
ATOM 2054 N N . THR A 1 258 ? -25.26403 -14.81083 -20.50611 1.000 63.92354 258 THR A N 1
ATOM 2055 C CA . THR A 1 258 ? -25.07832 -16.02711 -21.29070 1.000 55.24218 258 THR A CA 1
ATOM 2056 C C . THR A 1 258 ? -25.93516 -17.16399 -20.74984 1.000 45.95287 258 THR A C 1
ATOM 2057 O O . THR A 1 258 ? -26.50219 -17.94708 -21.52203 1.000 55.84479 258 THR A O 1
ATOM 2061 N N . ARG A 1 259 ? -26.05317 -17.26493 -19.42353 1.000 48.85998 259 ARG A N 1
ATOM 2062 C CA . ARG A 1 259 ? -26.91490 -18.28912 -18.84077 1.000 67.69178 259 ARG A CA 1
ATOM 2063 C C . ARG A 1 259 ? -28.38437 -18.01127 -19.13501 1.000 61.45995 259 ARG A C 1
ATOM 2064 O O . ARG A 1 259 ? -29.16519 -18.94322 -19.35843 1.000 61.65412 259 ARG A O 1
ATOM 2072 N N . THR A 1 260 ? -28.78424 -16.73814 -19.12542 1.000 59.46403 260 THR A N 1
ATOM 2073 C CA . THR A 1 260 ? -30.16589 -16.40683 -19.45848 1.000 65.93034 260 THR A CA 1
ATOM 2074 C C . THR A 1 260 ? -30.46559 -16.72345 -20.91757 1.000 51.39631 260 THR A C 1
ATOM 2075 O O . THR A 1 260 ? -31.49871 -17.32872 -21.22837 1.000 54.82368 260 THR A O 1
ATOM 2079 N N . VAL A 1 261 ? -29.56402 -16.33572 -21.82316 1.000 48.11971 261 VAL A N 1
ATOM 2080 C CA . VAL A 1 261 ? -29.74640 -16.63072 -23.24168 1.000 52.77648 261 VAL A CA 1
ATOM 2081 C C . VAL A 1 261 ? -29.85883 -18.13354 -23.46474 1.000 77.75798 261 VAL A C 1
ATOM 2082 O O . VAL A 1 261 ? -30.67679 -18.59692 -24.26976 1.000 70.00525 261 VAL A O 1
ATOM 2086 N N . ALA A 1 262 ? -29.05346 -18.92001 -22.74512 1.000 46.39466 262 ALA A N 1
ATOM 2087 C CA . ALA A 1 262 ? -29.12218 -20.37115 -22.89597 1.000 70.31252 262 ALA A CA 1
ATOM 2088 C C . ALA A 1 262 ? -30.47592 -20.90757 -22.45012 1.000 49.21890 262 ALA A C 1
ATOM 2089 O O . ALA A 1 262 ? -31.06313 -21.76534 -23.11973 1.000 58.59954 262 ALA A O 1
ATOM 2091 N N . GLY A 1 263 ? -30.98527 -20.41728 -21.31719 1.000 47.96508 263 GLY A N 1
ATOM 2092 C CA . GLY A 1 263 ? -32.29192 -20.85789 -20.85493 1.000 66.13736 263 GLY A CA 1
ATOM 2093 C C . GLY A 1 263 ? -33.40413 -20.49740 -21.82018 1.000 63.88503 263 GLY A C 1
ATOM 2094 O O . GLY A 1 263 ? -34.35191 -21.26611 -22.00849 1.000 62.55942 263 GLY A O 1
ATOM 2095 N N . VAL A 1 264 ? -33.29982 -19.32358 -22.45051 1.000 56.88423 264 VAL A N 1
ATOM 2096 C CA . VAL A 1 264 ? -34.26697 -18.93187 -23.47161 1.000 58.27606 264 VAL A CA 1
ATOM 2097 C C . VAL A 1 264 ? -34.30295 -19.96030 -24.59164 1.000 68.73383 264 VAL A C 1
ATOM 2098 O O . VAL A 1 264 ? -35.37927 -20.39816 -25.01844 1.000 69.21624 264 VAL A O 1
ATOM 2102 N N . GLU A 1 265 ? -33.13029 -20.37624 -25.07818 1.000 59.88015 265 GLU A N 1
ATOM 2103 C CA . GLU A 1 265 ? -33.09353 -21.40609 -26.10903 1.000 64.60669 265 GLU A CA 1
ATOM 2104 C C . GLU A 1 265 ? -33.58759 -22.74505 -25.57783 1.000 49.20416 265 GLU A C 1
ATOM 2105 O O . GLU A 1 265 ? -34.21687 -23.50934 -26.31739 1.000 63.96229 265 GLU A O 1
ATOM 2111 N N . ALA A 1 266 ? -33.32554 -23.03901 -24.30237 1.000 57.80700 266 ALA A N 1
ATOM 2112 C CA . ALA A 1 266 ? -33.76281 -24.30694 -23.72727 1.000 58.38972 266 ALA A CA 1
ATOM 2113 C C . ALA A 1 266 ? -35.28166 -24.40066 -23.68438 1.000 65.43561 266 ALA A C 1
ATOM 2114 O O . ALA A 1 266 ? -35.85041 -25.48114 -23.88011 1.000 68.99358 266 ALA A O 1
ATOM 2116 N N . ILE A 1 267 ? -35.95777 -23.28172 -23.42167 1.000 68.40427 267 ILE A N 1
ATOM 2117 C CA . ILE A 1 267 ? -37.41569 -23.29021 -23.43587 1.000 66.77611 267 ILE A CA 1
ATOM 2118 C C . ILE A 1 267 ? -37.92999 -23.38830 -24.86640 1.000 66.87094 267 ILE A C 1
ATOM 2119 O O . ILE A 1 267 ? -38.93207 -24.06204 -25.13538 1.000 73.00003 267 ILE A O 1
ATOM 2124 N N . PHE A 1 268 ? -37.24182 -22.73700 -25.80858 1.000 54.43294 268 PHE A N 1
ATOM 2125 C CA . PHE A 1 268 ? -37.65262 -22.79133 -27.20902 1.000 64.86166 268 PHE A CA 1
ATOM 2126 C C . PHE A 1 268 ? -37.60035 -24.21636 -27.74812 1.000 71.91055 268 PHE A C 1
ATOM 2127 O O . PHE A 1 268 ? -38.53658 -24.67515 -28.41346 1.000 72.29408 268 PHE A O 1
ATOM 2135 N N . THR A 1 269 ? -36.50633 -24.93126 -27.47382 1.000 59.66129 269 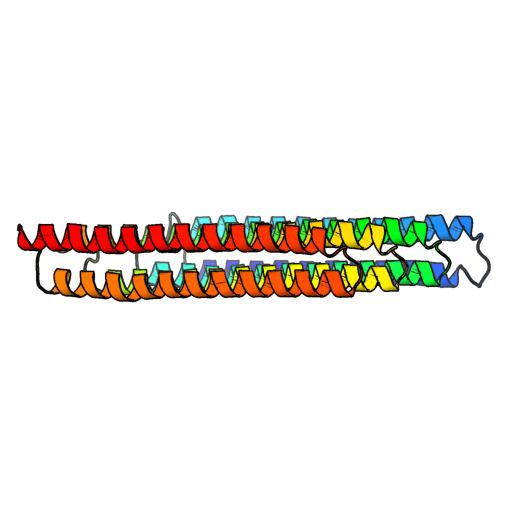THR A N 1
ATOM 2136 C CA . THR A 1 269 ? -36.35164 -26.27589 -28.01973 1.000 72.13880 269 THR A CA 1
ATOM 2137 C C . THR A 1 269 ? -37.37066 -27.23785 -27.42236 1.000 62.04847 269 THR A C 1
ATOM 2138 O O . THR A 1 269 ? -37.92455 -28.08308 -28.13466 1.000 75.01521 269 THR A O 1
ATOM 2142 N N . GLU A 1 270 ? -37.63189 -27.12519 -26.11857 1.000 65.37453 270 GLU A N 1
ATOM 2143 C CA . GLU A 1 270 ? -38.64754 -27.96678 -25.49550 1.000 71.33473 270 GLU A CA 1
ATOM 2144 C C . GLU A 1 270 ? -40.03799 -27.63098 -26.01885 1.000 73.58747 270 GLU A C 1
ATOM 2145 O O . GLU A 1 270 ? -40.87130 -28.52626 -26.19909 1.000 68.60246 270 GLU A O 1
ATOM 2151 N N . ALA A 1 271 ? -40.30458 -26.34644 -26.26737 1.000 74.09461 271 ALA A N 1
ATOM 2152 C CA . ALA A 1 271 ? -41.59570 -25.94423 -26.81466 1.000 76.80106 271 ALA A CA 1
ATOM 2153 C C . ALA A 1 271 ? -41.77173 -26.46336 -28.23559 1.000 83.79276 271 ALA A C 1
ATOM 2154 O O . ALA A 1 271 ? -42.81941 -27.02518 -28.57610 1.000 85.28615 271 ALA A O 1
ATOM 2156 N N . LEU A 1 272 ? -40.75349 -26.28164 -29.08102 1.000 71.35869 272 LEU A N 1
ATOM 2157 C CA . LEU A 1 272 ? -40.83319 -26.76937 -30.45394 1.000 75.16305 272 LEU A CA 1
ATOM 2158 C C . LEU A 1 272 ? -40.97936 -28.28505 -30.49119 1.000 83.52047 272 LEU A C 1
ATOM 2159 O O . LEU A 1 272 ? -41.71708 -28.82482 -31.32395 1.000 85.86930 272 LEU A O 1
ATOM 2164 N N . ALA A 1 273 ? -40.28761 -28.98815 -29.59121 1.000 68.25682 273 ALA A N 1
ATOM 2165 C CA . ALA A 1 273 ? -40.39411 -30.44199 -29.55494 1.000 68.80369 273 ALA A CA 1
ATOM 2166 C C . ALA A 1 273 ? -41.77825 -30.88095 -29.09616 1.000 82.18654 273 ALA A C 1
ATOM 2167 O O . ALA A 1 273 ? -42.35577 -31.81455 -29.66284 1.000 96.52281 273 ALA A O 1
ATOM 2169 N N . ALA A 1 274 ? -42.32527 -30.22241 -28.07133 1.000 80.18775 274 ALA A N 1
ATOM 2170 C CA . ALA A 1 274 ? -43.68194 -30.53561 -27.63384 1.000 87.17126 274 ALA A CA 1
ATOM 2171 C C . ALA A 1 274 ? -44.69415 -30.20954 -28.72258 1.000 86.61063 274 ALA A C 1
ATOM 2172 O O . ALA A 1 274 ? -45.65795 -30.95635 -28.92772 1.000 80.74625 274 ALA A O 1
ATOM 2174 N N . LEU A 1 275 ? -44.49011 -29.09743 -29.43293 1.000 83.06968 275 LEU A N 1
ATOM 2175 C CA . LEU A 1 275 ? -45.36957 -28.75376 -30.54451 1.000 84.51851 275 LEU A CA 1
ATOM 2176 C C . LEU A 1 275 ? -45.26316 -29.77820 -31.66635 1.000 92.18525 275 LEU A C 1
ATOM 2177 O O . LEU A 1 275 ? -46.27862 -30.19527 -32.23503 1.000 106.61823 275 LEU A O 1
ATOM 2182 N N . ARG A 1 276 ? -44.03878 -30.19716 -31.99702 1.000 93.84498 276 ARG A N 1
ATOM 2183 C CA . ARG A 1 276 ? -43.84949 -31.15975 -33.07671 1.000 91.25301 276 ARG A CA 1
ATOM 2184 C C . ARG A 1 276 ? -44.36785 -32.54171 -32.69804 1.000 91.98338 276 ARG A C 1
ATOM 2185 O O . ARG A 1 276 ? -44.83569 -33.28613 -33.56848 1.000 107.44287 276 ARG A O 1
ATOM 2193 N N . ALA A 1 277 ? -44.31270 -32.89266 -31.41351 1.000 90.64264 277 ALA A N 1
ATOM 2194 C CA . ALA A 1 277 ? -44.73723 -34.20946 -30.95476 1.000 97.73039 277 ALA A CA 1
ATOM 2195 C C . ALA A 1 277 ? -46.23326 -34.42024 -31.15220 1.000 113.32919 277 ALA A C 1
ATOM 2196 O O . ALA A 1 277 ? -46.65177 -35.09342 -32.10039 1.000 120.04742 277 ALA A O 1
ATOM 2198 N N . GLY A 1 278 ? -47.04149 -33.84945 -30.26091 1.000 106.12613 278 GLY A N 1
ATOM 2199 C CA . GLY A 1 278 ? -48.47761 -34.05012 -30.28367 1.000 119.54699 278 GLY A CA 1
ATOM 2200 C C . GLY A 1 278 ? -49.15493 -33.59510 -31.55994 1.000 122.59120 278 GLY A C 1
ATOM 2201 O O . GLY A 1 278 ? -49.76691 -34.40386 -32.26477 1.000 128.36452 278 GLY A O 1
ATOM 2202 N N . LEU A 1 279 ? -49.05343 -32.30486 -31.86876 1.000 110.72613 279 LEU A N 1
ATOM 2203 C CA . LEU A 1 279 ? -49.71456 -31.76734 -33.04895 1.000 109.99375 279 LEU A CA 1
ATOM 2204 C C . LEU A 1 279 ? -49.06025 -32.27645 -34.32612 1.000 113.14170 279 LEU A C 1
ATOM 2205 O O . LEU A 1 279 ? -47.83268 -32.33518 -34.43934 1.000 110.43235 279 LEU A O 1
ATOM 2210 N N . GLU A 1 280 ? -49.89389 -32.64718 -35.28447 1.000 119.90785 280 GLU A N 1
ATOM 2211 C CA . GLU A 1 280 ? -49.51177 -32.99540 -36.63976 1.000 113.00631 280 GLU A CA 1
ATOM 2212 C C . GLU A 1 280 ? -49.76728 -31.81489 -37.56541 1.000 113.02291 280 GLU A C 1
ATOM 2213 O O . GLU A 1 280 ? -50.47190 -30.87035 -37.19397 1.000 110.81944 280 GLU A O 1
ATOM 2219 N N . PRO A 1 281 ? -49.18279 -31.81664 -38.78518 1.000 121.56857 281 PRO A N 1
ATOM 2220 C CA . PRO A 1 281 ? -49.41437 -30.70862 -39.72579 1.000 108.91110 281 PRO A CA 1
ATOM 2221 C C . PRO A 1 281 ? -50.87734 -30.30796 -39.85214 1.000 119.78348 281 PRO A C 1
ATOM 2222 O O . PRO A 1 281 ? -51.69461 -31.04239 -40.41898 1.000 116.87109 281 PRO A O 1
ATOM 2226 N N . SER A 1 282 ? -51.20933 -29.13655 -39.31785 1.000 113.62462 282 SER A N 1
ATOM 2227 C CA . SER A 1 282 ? -52.58440 -28.66217 -39.26306 1.000 104.18271 282 SER A CA 1
ATOM 2228 C C . SER A 1 282 ? -52.57103 -27.13912 -39.32375 1.000 115.29443 282 SER A C 1
ATOM 2229 O O . SER A 1 282 ? -51.53833 -26.51891 -39.59566 1.000 115.25019 282 SER A O 1
ATOM 2232 N N . GLU A 1 283 ? -53.73046 -26.53221 -39.06669 1.000 119.27570 283 GLU A N 1
ATOM 2233 C CA . GLU A 1 283 ? -53.79737 -25.07822 -38.98869 1.000 120.66119 283 GLU A CA 1
ATOM 2234 C C . GLU A 1 283 ? -53.35603 -24.58463 -37.61735 1.000 122.77799 283 GLU A C 1
ATOM 2235 O O . GLU A 1 283 ? -52.72234 -23.52910 -37.50737 1.000 115.73441 283 GLU A O 1
ATOM 2241 N N . GLU A 1 284 ? -53.68776 -25.33687 -36.56545 1.000 120.18764 284 GLU A N 1
ATOM 2242 C CA . GLU A 1 284 ? -53.21079 -25.00718 -35.22711 1.000 113.94977 284 GLU A CA 1
ATOM 2243 C C . GLU A 1 284 ? -51.68878 -25.03501 -35.17726 1.000 109.80872 284 GLU A C 1
ATOM 2244 O O . GLU A 1 284 ? -51.05316 -24.09714 -34.68481 1.000 112.02565 284 GLU A O 1
ATOM 2250 N N . PHE A 1 285 ? -51.08912 -26.10494 -35.70434 1.000 104.40222 285 PHE A N 1
ATOM 2251 C CA . PHE A 1 285 ? -49.63465 -26.22829 -35.71193 1.000 100.84737 285 PHE A CA 1
ATOM 2252 C C . PHE A 1 285 ? -48.98223 -25.07467 -36.46393 1.000 103.46866 285 PHE A C 1
ATOM 2253 O O . PHE A 1 285 ? -47.95172 -24.54602 -36.03086 1.000 106.53681 285 PHE A O 1
ATOM 2261 N N . THR A 1 286 ? -49.57403 -24.66356 -37.58666 1.000 106.19070 286 THR A N 1
ATOM 2262 C CA . THR A 1 286 ? -49.01223 -23.56691 -38.36931 1.000 107.73974 286 THR A CA 1
ATOM 2263 C C . THR A 1 286 ? -49.04234 -22.26014 -37.58581 1.000 99.43564 286 THR A C 1
ATOM 2264 O O . THR A 1 286 ? -48.04796 -21.52641 -37.53816 1.000 100.70483 286 THR A O 1
ATOM 2268 N N . GLU A 1 287 ? -50.18090 -21.95487 -36.96042 1.000 105.05736 287 GLU A N 1
ATOM 2269 C CA . GLU A 1 287 ? -50.29974 -20.70887 -36.21079 1.000 110.09721 287 GLU A CA 1
ATOM 2270 C C . GLU A 1 287 ? -49.43718 -20.73258 -34.95522 1.000 109.74139 287 GLU A C 1
ATOM 2271 O O . GLU A 1 287 ? -48.81793 -19.72141 -34.60251 1.000 101.47823 287 GLU A O 1
ATOM 2277 N N . LEU A 1 288 ? -49.38536 -21.87594 -34.26619 1.000 95.45040 288 LEU A N 1
ATOM 2278 C CA . LEU A 1 288 ? -48.57844 -21.96789 -33.05353 1.000 104.68918 288 LEU A CA 1
ATOM 2279 C C . LEU A 1 288 ? -47.09104 -21.84793 -33.36552 1.000 101.59120 288 LEU A C 1
ATOM 2280 O O . LEU A 1 288 ? -46.34126 -21.23573 -32.59661 1.000 94.92194 288 LEU A O 1
ATOM 2285 N N . LEU A 1 289 ? -46.64502 -22.42497 -34.48566 1.000 84.91353 289 LEU A N 1
ATOM 2286 C CA . LEU A 1 289 ? -45.24791 -22.27827 -34.88330 1.000 86.80141 289 LEU A CA 1
ATOM 2287 C C . LEU A 1 289 ? -44.89162 -20.81816 -35.11290 1.000 93.22885 289 LEU A C 1
ATOM 2288 O O . LEU A 1 289 ? -43.77888 -20.38473 -34.78860 1.000 95.30435 289 LEU A O 1
ATOM 2293 N N . GLU A 1 290 ? -45.81950 -20.04191 -35.67531 1.000 91.63568 290 GLU A N 1
ATOM 2294 C CA . GLU A 1 290 ? -45.53784 -18.63352 -35.91704 1.000 102.66399 290 GLU A CA 1
ATOM 2295 C C . GLU A 1 290 ? -45.40882 -17.87144 -34.60523 1.000 97.81802 290 GLU A C 1
ATOM 2296 O O . GLU A 1 290 ? -44.40723 -17.18524 -34.37476 1.000 102.87228 290 GLU A O 1
ATOM 2302 N N . GLU A 1 291 ? -46.40952 -17.99094 -33.72494 1.000 82.09696 291 GLU A N 1
ATOM 2303 C CA . GLU A 1 291 ? -46.34799 -17.28717 -32.44699 1.000 92.76667 291 GLU A CA 1
ATOM 2304 C C . GLU A 1 291 ? -45.09361 -17.67040 -31.67241 1.000 95.74994 291 GLU A C 1
ATOM 2305 O O . GLU A 1 291 ? -44.49856 -16.83351 -30.98357 1.000 84.10815 291 GLU A O 1
ATOM 2311 N N . LEU A 1 292 ? -44.67713 -18.93431 -31.77653 1.000 88.28261 292 LEU A N 1
ATOM 2312 C CA . LEU A 1 292 ? -43.39378 -19.34136 -31.21497 1.000 83.98247 292 LEU A CA 1
ATOM 2313 C C . LEU A 1 292 ? -42.26158 -18.50508 -31.79779 1.000 83.02554 292 LEU A C 1
ATOM 2314 O O . LEU A 1 292 ? -41.38588 -18.02455 -31.06813 1.000 81.70112 292 LEU A O 1
ATOM 2319 N N . ARG A 1 293 ? -42.27561 -18.30708 -33.11808 1.000 78.34729 293 ARG A N 1
ATOM 2320 C CA . ARG A 1 293 ? -41.26346 -17.47466 -33.75703 1.000 89.09648 293 ARG A CA 1
ATOM 2321 C C . ARG A 1 293 ? -41.36426 -16.02976 -33.28717 1.000 95.38795 293 ARG A C 1
ATOM 2322 O O . ARG A 1 293 ? -40.34220 -15.38315 -33.03079 1.000 87.77717 293 ARG A O 1
ATOM 2330 N N . GLU A 1 294 ? -42.58947 -15.51348 -33.15670 1.000 97.45047 294 GLU A N 1
ATOM 2331 C CA . GLU A 1 294 ? -42.77805 -14.10452 -32.82399 1.000 101.13653 294 GLU A CA 1
ATOM 2332 C C . GLU A 1 294 ? -42.13998 -13.76579 -31.48324 1.000 93.85997 294 GLU A C 1
ATOM 2333 O O . GLU A 1 294 ? -41.23932 -12.92189 -31.40369 1.000 93.46206 294 GLU A O 1
ATOM 2339 N N . ARG A 1 295 ? -42.59678 -14.42313 -30.41376 1.000 84.04849 295 ARG A N 1
ATOM 2340 C CA . ARG A 1 295 ? -42.17322 -14.05112 -29.06718 1.000 93.91532 295 ARG A CA 1
ATOM 2341 C C . ARG A 1 295 ? -40.67815 -14.26800 -28.86429 1.000 88.93182 295 ARG A C 1
ATOM 2342 O O . ARG A 1 295 ? -40.01616 -13.46909 -28.19093 1.000 88.79402 295 ARG A O 1
ATOM 2350 N N . PHE A 1 296 ? -40.12704 -15.34097 -29.43466 1.000 80.40837 296 PHE A N 1
ATOM 2351 C CA . PHE A 1 296 ? -38.71555 -15.63338 -29.22038 1.000 72.68265 296 PHE A CA 1
ATOM 2352 C C . PHE A 1 296 ? -37.80385 -14.72888 -30.03941 1.000 68.98262 296 PHE A C 1
ATOM 2353 O O . PHE A 1 296 ? -36.71204 -14.38410 -29.57370 1.000 81.29059 296 PHE A O 1
ATOM 2361 N N . VAL A 1 297 ? -38.22032 -14.32863 -31.24381 1.000 74.27641 297 VAL A N 1
ATOM 2362 C CA . VAL A 1 297 ? -37.44409 -13.33842 -31.98811 1.000 80.60639 297 VAL A CA 1
ATOM 2363 C C . VAL A 1 297 ? -37.39096 -12.02623 -31.21757 1.000 83.13330 297 VAL A C 1
ATOM 2364 O O . VAL A 1 297 ? -36.33967 -11.37809 -31.13328 1.000 87.33426 297 VAL A O 1
ATOM 2368 N N . GLU A 1 298 ? -38.51678 -11.62426 -30.62328 1.000 77.34770 298 GLU A N 1
ATOM 2369 C CA . GLU A 1 298 ? -38.51772 -10.43721 -29.77505 1.000 92.29865 298 GLU A CA 1
ATOM 2370 C C . GLU A 1 298 ? -37.73744 -10.67807 -28.48807 1.000 77.50955 298 GLU A C 1
ATOM 2371 O O . GLU A 1 298 ? -37.08798 -9.76256 -27.96912 1.000 72.54293 298 GLU A O 1
ATOM 2377 N N . ALA A 1 299 ? -37.78667 -11.90382 -27.96085 1.000 70.38784 299 ALA A N 1
ATOM 2378 C CA . ALA A 1 299 ? -37.03352 -12.22394 -26.75255 1.000 70.89229 299 ALA A CA 1
ATOM 2379 C C . ALA A 1 299 ? -35.53525 -12.08460 -26.99117 1.000 73.85733 299 ALA A C 1
ATOM 2380 O O . ALA A 1 299 ? -34.81715 -11.48836 -26.17999 1.000 76.24689 299 ALA A O 1
ATOM 2382 N N . TYR A 1 300 ? -35.04479 -12.62677 -28.10864 1.000 58.07188 300 TYR A N 1
ATOM 2383 C CA . TYR A 1 300 ? -33.63546 -12.46033 -28.44363 1.000 69.34890 300 TYR A CA 1
ATOM 2384 C C . TYR A 1 300 ? -33.30588 -11.01231 -28.77944 1.000 75.17095 300 TYR A C 1
ATOM 2385 O O . TYR A 1 300 ? -32.18700 -10.55947 -28.51580 1.000 79.54747 300 TYR A O 1
ATOM 2394 N N . GLU A 1 301 ? -34.25850 -10.26812 -29.34908 1.000 69.66914 301 GLU A N 1
ATOM 2395 C CA . GLU A 1 301 ? -34.02143 -8.85020 -29.60585 1.000 76.55387 301 GLU A CA 1
ATOM 2396 C C . GLU A 1 301 ? -33.90605 -8.06838 -28.30421 1.000 72.29198 301 GLU A C 1
ATOM 2397 O O . GLU A 1 301 ? -33.14297 -7.09949 -28.21765 1.000 78.27439 301 GLU A O 1
ATOM 2403 N N . ARG A 1 302 ? -34.66445 -8.46760 -27.28154 1.000 55.10858 302 ARG A N 1
ATOM 2404 C CA . ARG A 1 302 ? -34.52662 -7.82830 -25.97693 1.000 78.21331 302 ARG A CA 1
ATOM 2405 C C . ARG A 1 302 ? -33.15503 -8.10399 -25.37390 1.000 77.01957 302 ARG A C 1
ATOM 2406 O O . ARG A 1 302 ? -32.53567 -7.20774 -24.78795 1.000 66.99867 302 ARG A O 1
ATOM 2414 N N . LEU A 1 303 ? -32.66340 -9.33849 -25.51454 1.000 67.66426 303 LEU A N 1
ATOM 2415 C CA . LEU A 1 303 ? -31.34533 -9.67884 -24.98877 1.000 72.79807 303 LEU A CA 1
ATOM 2416 C C . LEU A 1 303 ? -30.24956 -8.90472 -25.70903 1.000 69.45197 303 LEU A C 1
ATOM 2417 O O . LEU A 1 303 ? -29.25077 -8.51032 -25.09494 1.000 67.24601 303 LEU A O 1
ATOM 2422 N N . LYS A 1 304 ? -30.41622 -8.68329 -27.01546 1.000 56.47427 304 LYS A N 1
ATOM 2423 C CA . LYS A 1 304 ? -29.47223 -7.84708 -27.74893 1.000 65.20302 304 LYS A CA 1
ATOM 2424 C C . LYS A 1 304 ? -29.44682 -6.43452 -27.18609 1.000 75.30006 304 LYS A C 1
ATOM 2425 O O . LYS A 1 304 ? -28.37399 -5.84268 -27.01497 1.000 69.07724 304 LYS A O 1
ATOM 2431 N N . GLU A 1 305 ? -30.62358 -5.87985 -26.89275 1.000 61.76165 305 GLU A N 1
ATOM 2432 C CA . GLU A 1 305 ? -30.69693 -4.53921 -26.32752 1.000 69.86853 305 GLU A CA 1
ATOM 2433 C C . GLU A 1 305 ? -30.03537 -4.49197 -24.95594 1.000 72.51371 305 GLU A C 1
ATOM 2434 O O . GLU A 1 305 ? -29.23140 -3.59556 -24.67470 1.000 73.75049 305 GLU A O 1
ATOM 2440 N N . ILE A 1 306 ? -30.35521 -5.46127 -24.09454 1.000 65.07037 306 ILE A N 1
ATOM 2441 C CA . ILE A 1 306 ? -29.72962 -5.53507 -22.77654 1.000 70.35277 306 ILE A CA 1
ATOM 2442 C C . ILE A 1 306 ? -28.21461 -5.62916 -22.90937 1.000 78.29658 306 ILE A C 1
ATOM 2443 O O . ILE A 1 306 ? -27.47054 -4.97503 -22.16779 1.000 61.13192 306 ILE A O 1
ATOM 2448 N N . ALA A 1 307 ? -27.73568 -6.42500 -23.86962 1.000 57.65953 307 ALA A N 1
ATOM 2449 C CA . ALA A 1 307 ? -26.29766 -6.54150 -24.09310 1.000 62.73124 307 ALA A CA 1
ATOM 2450 C C . ALA A 1 307 ? -25.67034 -5.18615 -24.39736 1.000 67.66611 307 ALA A C 1
ATOM 2451 O O . ALA A 1 307 ? -24.58848 -4.86579 -23.88782 1.000 60.98698 307 ALA A O 1
ATOM 2453 N N . ARG A 1 308 ? -26.33731 -4.37241 -25.22145 1.000 70.54668 308 ARG A N 1
ATOM 2454 C CA . ARG A 1 308 ? -25.82844 -3.03404 -25.50514 1.000 67.27016 308 ARG A CA 1
ATOM 2455 C C . ARG A 1 308 ? -25.91357 -2.12961 -24.28239 1.000 60.74855 308 ARG A C 1
ATOM 2456 O O . ARG A 1 308 ? -25.04504 -1.27260 -24.08773 1.000 79.39743 308 ARG A O 1
ATOM 2464 N N . GLU A 1 309 ? -26.94530 -2.30115 -23.45171 1.000 53.66536 309 GLU A N 1
ATOM 2465 C CA . GLU A 1 309 ? -27.04751 -1.50762 -22.23138 1.000 66.62355 309 GLU A CA 1
ATOM 2466 C C . GLU A 1 309 ? -25.91195 -1.83394 -21.27044 1.000 65.45132 309 GLU A C 1
ATOM 2467 O O . GLU A 1 309 ? -25.30742 -0.92874 -20.68348 1.000 65.92603 309 GLU A O 1
ATOM 2473 N N . LEU A 1 310 ? -25.60594 -3.12249 -21.09672 1.000 56.50504 310 LEU A N 1
ATOM 2474 C CA . LEU A 1 310 ? -24.51160 -3.50792 -20.21179 1.000 62.73909 310 LEU A CA 1
ATOM 2475 C C . LEU A 1 310 ? -23.17654 -2.99873 -20.73848 1.000 56.54536 310 LEU A C 1
ATOM 2476 O O . LEU A 1 310 ? -22.30063 -2.61086 -19.95781 1.000 69.23891 310 LEU A O 1
ATOM 2481 N N . THR A 1 311 ? -23.01167 -2.98292 -22.06253 1.000 50.49734 311 THR A N 1
ATOM 2482 C CA . THR A 1 311 ? -21.77947 -2.48284 -22.66128 1.000 60.28890 311 THR A CA 1
ATOM 2483 C C . THR A 1 311 ? -21.62046 -0.98545 -22.42552 1.000 62.27226 311 THR A C 1
ATOM 2484 O O . THR A 1 311 ? -20.53169 -0.51716 -22.07230 1.000 62.88470 311 THR A O 1
ATOM 2488 N N . GLU A 1 312 ? -22.69796 -0.21972 -22.60453 1.000 60.64241 312 GLU A N 1
ATOM 2489 C CA . GLU A 1 312 ? -22.62408 1.21963 -22.37807 1.000 76.14333 312 GLU A CA 1
ATOM 2490 C C . GLU A 1 312 ? -22.44930 1.53958 -20.89980 1.000 66.85948 312 GLU A C 1
ATOM 2491 O O . GLU A 1 312 ? -21.75318 2.49813 -20.54541 1.000 69.06813 312 GLU A O 1
ATOM 2497 N N . TRP A 1 313 ? -23.07122 0.74793 -20.02300 1.000 56.85473 313 TRP A N 1
ATOM 2498 C CA . TRP A 1 313 ? -22.89035 0.95132 -18.59034 1.000 46.77051 313 TRP A CA 1
ATOM 2499 C C . TRP A 1 313 ? -21.43974 0.72274 -18.18234 1.000 61.83991 313 TRP A C 1
ATOM 2500 O O . TRP A 1 313 ? -20.87765 1.49674 -17.39844 1.000 62.99773 313 TRP A O 1
ATOM 2511 N N . LEU A 1 314 ? -20.81208 -0.32947 -18.71396 1.000 54.60930 314 LEU A N 1
ATOM 2512 C CA . LEU A 1 314 ? -19.40682 -0.57953 -18.40897 1.000 63.13301 314 LEU A CA 1
ATOM 2513 C C . LEU A 1 314 ? -18.51207 0.50701 -18.99227 1.000 55.77301 314 LEU A C 1
ATOM 2514 O O . LEU A 1 314 ? -17.56866 0.96082 -18.33434 1.000 53.11909 314 LEU A O 1
ATOM 2519 N N . LEU A 1 315 ? -18.79274 0.93731 -20.22557 1.000 52.84625 315 LEU A N 1
ATOM 2520 C CA . LEU A 1 315 ? -17.98440 1.98144 -20.84644 1.000 67.47844 315 LEU A CA 1
ATOM 2521 C C . LEU A 1 315 ? -18.10155 3.30511 -20.10181 1.000 68.18179 315 LEU A C 1
ATOM 2522 O O . LEU A 1 315 ? -17.15516 4.10026 -20.10708 1.000 67.66328 315 LEU A O 1
ATOM 2527 N N . ARG A 1 316 ? -19.24452 3.56168 -19.45988 1.000 50.87694 316 ARG A N 1
ATOM 2528 C CA . ARG A 1 316 ? -19.37244 4.76751 -18.64747 1.000 80.77939 316 ARG A CA 1
ATOM 2529 C C . ARG A 1 316 ? -18.45492 4.71170 -17.43295 1.000 70.40193 316 ARG A C 1
ATOM 2530 O O . ARG A 1 316 ? -17.86741 5.72906 -17.04545 1.000 66.69093 316 ARG A O 1
ATOM 2538 N N . TRP A 1 317 ? -18.31405 3.53269 -16.82167 1.000 58.27997 317 TRP A N 1
ATOM 2539 C CA . TRP A 1 317 ? -17.37342 3.39063 -15.71492 1.000 63.86514 317 TRP A CA 1
ATOM 2540 C C . TRP A 1 317 ? -15.93394 3.57078 -16.18246 1.000 68.62169 317 TRP A C 1
ATOM 2541 O O . TRP A 1 317 ? -15.11264 4.14764 -15.46050 1.000 59.62980 317 TRP A O 1
ATOM 2552 N N . VAL A 1 318 ? -15.60689 3.08120 -17.38282 1.000 69.03658 318 VAL A N 1
ATOM 2553 C CA . VAL A 1 318 ? -14.27128 3.30617 -17.93252 1.000 78.73336 318 VAL A CA 1
ATOM 2554 C C . VAL A 1 318 ? -14.00027 4.79737 -18.07103 1.000 77.23608 318 VAL A C 1
ATOM 2555 O O . VAL A 1 318 ? -12.91230 5.28104 -17.73344 1.000 61.87846 318 VAL A O 1
ATOM 2559 N N . GLU A 1 319 ? -14.98711 5.55286 -18.55823 1.000 68.98527 319 GLU A N 1
ATOM 2560 C CA . GLU A 1 319 ? -14.80982 6.99332 -18.69312 1.000 87.35803 319 GLU A CA 1
ATOM 2561 C C . GLU A 1 319 ? -14.75676 7.67884 -17.33392 1.000 76.74932 319 GLU A C 1
ATOM 2562 O O . GLU A 1 319 ? -14.13449 8.73876 -17.19954 1.000 87.10949 319 GLU A O 1
ATOM 2568 N N . GLU A 1 320 ? -15.39876 7.09452 -16.31882 1.000 74.57583 320 GLU A N 1
ATOM 2569 C CA . GLU A 1 320 ? -15.25418 7.61504 -14.96573 1.000 67.90746 320 GLU A CA 1
ATOM 2570 C C . GLU A 1 320 ? -13.85630 7.35473 -14.42051 1.000 68.63744 320 GLU A C 1
ATOM 2571 O O . GLU A 1 320 ? -13.35216 8.13894 -13.60932 1.000 69.34951 320 GLU A O 1
ATOM 2577 N N . PHE A 1 321 ? -13.21497 6.26952 -14.86296 1.000 67.51341 321 PHE A N 1
ATOM 2578 C CA . PHE A 1 321 ? -11.89411 5.91787 -14.35060 1.000 66.75872 321 PHE A CA 1
ATOM 2579 C C . PHE A 1 321 ? -10.82502 6.87912 -14.85351 1.000 73.01586 321 PHE A C 1
ATOM 2580 O O . PHE A 1 321 ? -9.88314 7.20183 -14.12012 1.000 79.94467 321 PHE A O 1
ATOM 2588 N N . ARG A 1 322 ? -10.93486 7.32944 -16.10847 1.000 73.70911 322 ARG A N 1
ATOM 2589 C CA . ARG A 1 322 ? -9.95574 8.28317 -16.61893 1.000 84.41682 322 ARG A CA 1
ATOM 2590 C C . ARG A 1 322 ? -10.09366 9.63449 -15.93243 1.000 72.62257 322 ARG A C 1
ATOM 2591 O O . ARG A 1 322 ? -9.10184 10.35801 -15.79340 1.000 89.97777 322 ARG A O 1
ATOM 2599 N N . GLU A 1 323 ? -11.30236 9.98170 -15.47662 1.000 76.09197 323 GLU A N 1
ATOM 2600 C CA . GLU A 1 323 ? -11.47751 11.22798 -14.73894 1.000 79.39536 323 GLU A CA 1
ATOM 2601 C C . GLU A 1 323 ? -10.74509 11.19244 -13.40583 1.000 89.01995 323 GLU A C 1
ATOM 2602 O O . GLU A 1 323 ? -10.26391 12.23014 -12.93668 1.000 94.47034 323 GLU A O 1
ATOM 2608 N N . TRP A 1 324 ? -10.63232 10.01812 -12.78577 1.000 83.72602 324 TRP A N 1
ATOM 2609 C CA . TRP A 1 324 ? -10.02205 9.92526 -11.46854 1.000 93.98027 324 TRP A CA 1
ATOM 2610 C C . TRP A 1 324 ? -8.56602 9.47116 -11.51752 1.000 104.84477 324 TRP A C 1
ATOM 2611 O O . TRP A 1 324 ? -8.00504 9.11630 -10.47644 1.000 117.01759 324 TRP A O 1
ATOM 2622 N N . GLY A 1 325 ? -7.94135 9.47913 -12.69520 1.000 92.04042 325 GLY A N 1
ATOM 2623 C CA . GLY A 1 325 ? -6.50163 9.31711 -12.76766 1.000 83.31200 325 GLY A CA 1
ATOM 2624 C C . GLY A 1 325 ? -5.97447 8.22204 -13.67278 1.000 89.38119 325 GLY A C 1
ATOM 2625 O O . GLY A 1 325 ? -4.77206 8.18164 -13.95115 1.000 92.03880 325 GLY A O 1
ATOM 2626 N N . LEU A 1 326 ? -6.84261 7.33283 -14.13612 1.000 70.00723 326 LEU A N 1
ATOM 2627 C CA . LEU A 1 326 ? -6.38293 6.20327 -14.93835 1.000 70.00526 326 LEU A CA 1
ATOM 2628 C C . LEU A 1 326 ? -5.80926 6.70274 -16.25827 1.000 81.93235 326 LEU A C 1
ATOM 2629 O O . LEU A 1 326 ? -6.43534 7.53957 -16.92334 1.000 87.10870 326 LEU A O 1
ATOM 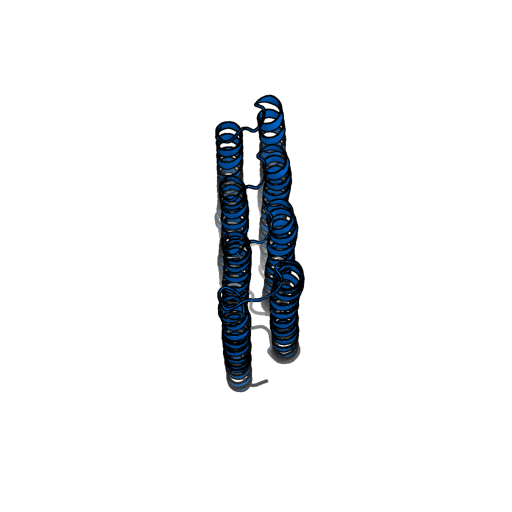2634 N N . PRO A 1 327 ? -4.62361 6.24057 -16.66247 1.000 85.33265 327 PRO A N 1
ATOM 2635 C CA . PRO A 1 327 ? -4.07349 6.64555 -17.96016 1.000 85.82719 327 PRO A CA 1
ATOM 2636 C C . PRO A 1 327 ? -5.03258 6.33399 -19.09893 1.000 84.69020 327 PRO A C 1
ATOM 2637 O O . PRO A 1 327 ? -5.73666 5.32165 -19.08884 1.000 76.29529 327 PRO A O 1
ATOM 2641 N N . GLU A 1 328 ? -5.04419 7.22425 -20.09176 1.000 78.50197 328 GLU A N 1
ATOM 2642 C CA . GLU A 1 328 ? -6.00404 7.11680 -21.18418 1.000 92.07549 328 GLU A CA 1
ATOM 2643 C C . GLU A 1 328 ? -5.78664 5.86341 -22.02751 1.000 91.67646 328 GLU A C 1
ATOM 2644 O O . GLU A 1 328 ? -6.75944 5.28680 -22.52459 1.000 98.55651 328 GLU A O 1
ATOM 2650 N N . THR A 1 329 ? -4.53573 5.42378 -22.20425 1.000 91.40537 329 THR A N 1
ATOM 2651 C CA . THR A 1 329 ? -4.29476 4.19333 -22.95484 1.000 92.21700 329 THR A CA 1
ATOM 2652 C C . THR A 1 329 ? -4.84090 2.98482 -22.20531 1.000 84.68850 329 THR A C 1
ATOM 2653 O O . THR A 1 329 ? -5.42782 2.08206 -22.81322 1.000 93.33963 329 THR A O 1
ATOM 2657 N N . GLU A 1 330 ? -4.68040 2.95845 -20.87963 1.000 89.25961 330 GLU A N 1
ATOM 2658 C CA . GLU A 1 330 ? -5.27469 1.88205 -20.09327 1.000 78.59891 330 GLU A CA 1
ATOM 2659 C C . GLU A 1 330 ? -6.79336 1.88822 -20.21493 1.000 86.86374 330 GLU A C 1
ATOM 2660 O O . GLU A 1 330 ? -7.41626 0.83036 -20.36359 1.000 85.03797 330 GLU A O 1
ATOM 2666 N N . ALA A 1 331 ? -7.40570 3.07368 -20.16496 1.000 73.30184 331 ALA A N 1
ATOM 2667 C CA . ALA A 1 331 ? -8.85244 3.16010 -20.32599 1.000 93.43265 331 ALA A CA 1
ATOM 2668 C C . ALA A 1 331 ? -9.27224 2.73366 -21.72536 1.000 86.21627 331 ALA A C 1
ATOM 2669 O O . ALA A 1 331 ? -10.30277 2.07190 -21.89779 1.000 67.98321 331 ALA A O 1
ATOM 2671 N N . GLU A 1 332 ? -8.48240 3.09913 -22.73844 1.000 85.53986 332 GLU A N 1
ATOM 2672 C CA . GLU A 1 332 ? -8.79011 2.67676 -24.09943 1.000 82.29624 332 GLU A CA 1
ATOM 2673 C C . GLU A 1 332 ? -8.65492 1.16749 -24.25822 1.000 75.17814 332 GLU A C 1
ATOM 2674 O O . GLU A 1 332 ? -9.41367 0.55578 -25.01803 1.000 76.53975 332 GLU A O 1
ATOM 2680 N N . ALA A 1 333 ? -7.70530 0.55001 -23.55060 1.000 72.82256 333 ALA A N 1
ATOM 2681 C CA . ALA A 1 333 ? -7.63196 -0.90655 -23.53803 1.000 77.11191 333 ALA A CA 1
ATOM 2682 C C . ALA A 1 333 ? -8.84271 -1.50514 -22.83535 1.000 81.03944 333 ALA A C 1
ATOM 2683 O O . ALA A 1 333 ? -9.39310 -2.51590 -23.28734 1.000 76.67445 333 ALA A O 1
ATOM 2685 N N . LEU A 1 334 ? -9.26874 -0.89647 -21.72496 1.000 72.74000 334 LEU A N 1
ATOM 2686 C CA . LEU A 1 334 ? -10.48787 -1.34153 -21.06082 1.000 75.46460 334 LEU A CA 1
ATOM 2687 C C . LEU A 1 334 ? -11.70709 -1.13653 -21.94749 1.000 67.54591 334 LEU A C 1
ATOM 2688 O O . LEU A 1 334 ? -12.62848 -1.96101 -21.93563 1.000 61.11837 334 LEU A O 1
ATOM 2693 N N . ARG A 1 335 ? -11.72696 -0.05025 -22.72443 1.000 68.50483 335 ARG A N 1
ATOM 2694 C CA . ARG A 1 335 ? -12.82587 0.17552 -23.65754 1.000 73.71508 335 ARG A CA 1
ATOM 2695 C C . ARG A 1 335 ? -12.89726 -0.92724 -24.70394 1.000 70.91234 335 ARG A C 1
ATOM 2696 O O . ARG A 1 335 ? -13.98470 -1.42823 -25.01241 1.000 67.54297 335 ARG A O 1
ATOM 2704 N N . GLU A 1 336 ? -11.74982 -1.31842 -25.26468 1.000 59.42047 336 GLU A N 1
ATOM 2705 C CA . GLU A 1 336 ? -11.75036 -2.37080 -26.27592 1.000 79.47372 336 GLU A CA 1
ATOM 2706 C C . GLU A 1 336 ? -12.16675 -3.70880 -25.67834 1.000 68.36568 336 GLU A C 1
ATOM 2707 O O . GLU A 1 336 ? -12.85837 -4.49749 -26.33256 1.000 63.74677 336 GLU A O 1
ATOM 2713 N N . ALA A 1 337 ? -11.76361 -3.97637 -24.43326 1.000 53.91164 337 ALA A N 1
ATOM 2714 C CA . ALA A 1 337 ? -12.13635 -5.23118 -23.78787 1.000 66.10715 337 ALA A CA 1
ATOM 2715 C C . ALA A 1 337 ? -13.63812 -5.30375 -23.54384 1.000 66.72714 337 ALA A C 1
ATOM 2716 O O . ALA A 1 337 ? -14.25088 -6.36187 -23.72863 1.000 68.65124 337 ALA A O 1
ATOM 2718 N N . VAL A 1 338 ? -14.24736 -4.19036 -23.13236 1.000 60.52473 338 VAL A N 1
ATOM 2719 C CA . VAL A 1 338 ? -15.69189 -4.16107 -22.92361 1.000 62.24388 338 VAL A CA 1
ATOM 2720 C C . VAL A 1 338 ? -16.42604 -4.32939 -24.24824 1.000 71.26063 338 VAL A C 1
ATOM 2721 O O . VAL A 1 338 ? -17.36354 -5.12884 -24.35895 1.000 67.31766 338 VAL A O 1
ATOM 2725 N N . GLU A 1 339 ? -16.01026 -3.58027 -25.27401 1.000 62.55609 339 GLU A N 1
ATOM 2726 C CA . GLU A 1 339 ? -16.65450 -3.69427 -26.57964 1.000 65.23890 339 GLU A CA 1
ATOM 2727 C C . GLU A 1 339 ? -16.52213 -5.10460 -27.14010 1.000 76.85136 339 GLU A C 1
ATOM 2728 O O . GLU A 1 339 ? -17.46356 -5.63022 -27.74612 1.000 68.07680 339 GLU A O 1
ATOM 2734 N N . THR A 1 340 ? -15.36082 -5.73466 -26.94204 1.000 60.69573 340 THR A N 1
ATOM 2735 C CA . THR A 1 340 ? -15.17619 -7.11085 -27.39357 1.000 65.10533 340 THR A CA 1
ATOM 2736 C C . THR A 1 340 ? -16.15698 -8.05186 -26.70578 1.000 62.57161 340 THR A C 1
ATOM 2737 O O . THR A 1 340 ? -16.71855 -8.95036 -27.34494 1.000 73.86817 340 THR A O 1
ATOM 2741 N N . ARG A 1 341 ? -16.37993 -7.85884 -25.40214 1.000 63.50964 341 ARG A N 1
ATOM 2742 C CA . ARG A 1 341 ? -17.37733 -8.65475 -24.69330 1.000 77.43620 341 ARG A CA 1
ATOM 2743 C C . ARG A 1 341 ? -18.76477 -8.44619 -25.28627 1.000 64.13443 341 ARG A C 1
ATOM 2744 O O . ARG A 1 341 ? -19.51417 -9.40622 -25.49955 1.000 61.09364 341 ARG A O 1
ATOM 2752 N N . GLY A 1 342 ? -19.12805 -7.18742 -25.54436 1.000 69.91627 342 GLY A N 1
ATOM 2753 C CA . GLY A 1 342 ? -20.44872 -6.90395 -26.08171 1.000 59.56981 342 GLY A CA 1
ATOM 2754 C C . GLY A 1 342 ? -20.64253 -7.46159 -27.47751 1.000 50.40645 342 GLY A C 1
ATOM 2755 O O . GLY A 1 342 ? -21.72476 -7.94576 -27.81917 1.000 64.42278 342 GLY A O 1
ATOM 2756 N N . ARG A 1 343 ? -19.59309 -7.40771 -28.30096 1.000 55.63163 343 ARG A N 1
ATOM 2757 C CA . ARG A 1 343 ? -19.66719 -8.00116 -29.63181 1.000 69.68062 343 ARG A CA 1
ATOM 2758 C C . ARG A 1 343 ? -19.85737 -9.51187 -29.55118 1.000 75.37704 343 ARG A C 1
ATOM 2759 O O . ARG A 1 343 ? -20.61392 -10.09246 -30.33831 1.000 71.17965 343 ARG A O 1
ATOM 2767 N N . ALA A 1 344 ? -19.18283 -10.16414 -28.60038 1.000 70.16509 344 ALA A N 1
ATOM 2768 C CA . ALA A 1 344 ? -19.31976 -11.61071 -28.45727 1.000 70.28154 344 ALA A CA 1
ATOM 2769 C C . ALA A 1 344 ? -20.72047 -11.99147 -27.99423 1.000 61.77402 344 ALA A C 1
ATOM 2770 O O . ALA A 1 344 ? -21.30060 -12.96325 -28.49303 1.000 73.82995 344 ALA A O 1
ATOM 2772 N N . LEU A 1 345 ? -21.28119 -11.23893 -27.04324 1.000 71.11796 345 LEU A N 1
ATOM 2773 C CA . LEU A 1 345 ? -22.63941 -11.51666 -26.58772 1.000 67.47410 345 LEU A CA 1
ATOM 2774 C C . LEU A 1 345 ? -23.64905 -11.30979 -27.70779 1.000 59.37290 345 LEU A C 1
ATOM 2775 O O . LEU A 1 345 ? -24.56597 -12.12047 -27.88296 1.000 69.45835 345 LEU A O 1
ATOM 2780 N N . LEU A 1 346 ? -23.49502 -10.22991 -28.47823 1.000 70.05937 346 LEU A N 1
ATOM 2781 C CA . LEU A 1 346 ? -24.43252 -9.96178 -29.56351 1.000 72.38386 346 LEU A CA 1
ATOM 2782 C C . LEU A 1 346 ? -24.37655 -11.05686 -30.62121 1.000 69.36054 346 LEU A C 1
ATOM 2783 O O . LEU A 1 346 ? -25.41835 -11.51893 -31.10108 1.000 68.84279 346 LEU A O 1
ATOM 2788 N N . GLU A 1 347 ? -23.16687 -11.48771 -30.99140 1.000 76.15629 347 GLU A N 1
ATOM 2789 C CA . GLU A 1 347 ? -23.01716 -12.55681 -31.97351 1.000 75.27436 347 GLU A CA 1
ATOM 2790 C C . GLU A 1 347 ? -23.65582 -13.85056 -31.48290 1.000 66.87715 347 GLU A C 1
ATOM 2791 O O . GLU A 1 347 ? -24.32174 -14.55332 -32.25212 1.000 69.64984 347 GLU A O 1
ATOM 2797 N N . ALA A 1 348 ? -23.45940 -14.18111 -30.20405 1.000 62.03716 348 ALA A N 1
ATOM 2798 C CA . ALA A 1 348 ? -24.04786 -15.39730 -29.65080 1.000 49.88200 348 ALA A CA 1
ATOM 2799 C C . ALA A 1 348 ? -25.56888 -15.35704 -29.71943 1.000 65.42461 348 ALA A C 1
ATOM 2800 O O . ALA A 1 348 ? -26.20599 -16.34075 -30.11304 1.000 69.66755 348 ALA A O 1
ATOM 2802 N N . ILE A 1 349 ? -26.16885 -14.22534 -29.34722 1.000 59.95037 349 ILE A N 1
ATOM 2803 C CA . ILE A 1 349 ? -27.62255 -14.10514 -29.38908 1.000 69.36379 349 ILE A CA 1
ATOM 2804 C C . ILE A 1 349 ? -28.11883 -14.11827 -30.82926 1.000 74.00429 349 ILE A C 1
ATOM 2805 O O . ILE A 1 349 ? -29.13211 -14.75334 -31.14310 1.000 67.19784 349 ILE A O 1
ATOM 2810 N N . GLU A 1 350 ? -27.41412 -13.42267 -31.72635 1.000 68.69149 350 GLU A N 1
ATOM 2811 C CA . GLU A 1 350 ? -27.76101 -13.48162 -33.14391 1.000 68.25893 350 GLU A CA 1
ATOM 2812 C C . GLU A 1 350 ? -27.71870 -14.91289 -33.65926 1.000 74.65010 350 GLU A C 1
ATOM 2813 O O . GLU A 1 350 ? -28.61299 -15.34056 -34.39761 1.000 67.23466 350 GLU A O 1
ATOM 2819 N N . THR A 1 351 ? -26.69101 -15.67110 -33.27296 1.000 66.55443 351 THR A N 1
ATOM 2820 C CA . THR A 1 351 ? -26.63059 -17.08006 -33.64489 1.000 61.91719 351 THR A CA 1
ATOM 2821 C C . THR A 1 351 ? -27.81690 -17.84896 -33.07389 1.000 65.50569 351 THR A C 1
ATOM 2822 O O . THR A 1 351 ? -28.43004 -18.66569 -33.77139 1.000 77.35780 351 THR A O 1
ATOM 2826 N N . ARG A 1 352 ? -28.16826 -17.58778 -31.81110 1.000 57.93690 352 ARG A N 1
ATOM 2827 C CA . ARG A 1 352 ? -29.31942 -18.25645 -31.21120 1.000 65.26867 352 ARG A CA 1
ATOM 2828 C C . ARG A 1 352 ? -30.61306 -17.86281 -31.91254 1.000 71.10997 352 ARG A C 1
ATOM 2829 O O . ARG A 1 352 ? -31.49466 -18.70371 -32.12496 1.000 74.76204 352 ARG A O 1
ATOM 2837 N N . GLY A 1 353 ? -30.74612 -16.58612 -32.27701 1.000 62.64888 353 GLY A N 1
ATOM 2838 C CA . GLY A 1 353 ? -31.96955 -16.13673 -32.92172 1.000 72.48279 353 GLY A CA 1
ATOM 2839 C C . GLY A 1 353 ? -32.15803 -16.74701 -34.29762 1.000 84.62323 353 GLY A C 1
ATOM 2840 O O . GLY A 1 353 ? -33.25065 -17.20586 -34.64310 1.000 80.45419 353 GLY A O 1
ATOM 2841 N N . GLU A 1 354 ? -31.09241 -16.76300 -35.10147 1.000 60.03688 354 GLU A N 1
ATOM 2842 C CA . GLU A 1 354 ? -31.17749 -17.37335 -36.42388 1.000 70.06632 354 GLU A CA 1
ATOM 2843 C C . GLU A 1 354 ? -31.40281 -18.87569 -36.32299 1.000 77.05363 354 GLU A C 1
ATOM 2844 O O . GLU A 1 354 ? -32.10807 -19.46108 -37.15295 1.000 77.55879 354 GLU A O 1
ATOM 2850 N N . ALA A 1 355 ? -30.82026 -19.51733 -35.30697 1.000 64.97092 355 ALA A N 1
ATOM 2851 C CA . ALA A 1 355 ? -31.07427 -20.93871 -35.09719 1.000 81.09139 355 ALA A CA 1
ATOM 2852 C C . ALA A 1 355 ? -32.54186 -21.18627 -34.77871 1.000 73.69369 355 ALA A C 1
ATOM 2853 O O . ALA A 1 355 ? -33.11167 -22.20579 -35.18551 1.000 76.56288 355 ALA A O 1
ATOM 2855 N N . ALA A 1 356 ? -33.17267 -20.25680 -34.05678 1.000 75.82269 356 ALA A N 1
ATOM 2856 C CA . ALA A 1 356 ? -34.60062 -20.37368 -33.78473 1.000 82.66181 356 ALA A CA 1
ATOM 2857 C C . ALA A 1 356 ? -35.42023 -20.18845 -35.05533 1.000 80.70971 356 ALA A C 1
ATOM 2858 O O . ALA A 1 356 ? -36.36817 -20.94231 -35.30238 1.000 80.50505 356 ALA A O 1
ATOM 2860 N N . VAL A 1 357 ? -35.06595 -19.19363 -35.87358 1.000 82.00002 357 VAL A N 1
ATOM 2861 C CA . VAL A 1 357 ? -35.78854 -18.95595 -37.12128 1.000 85.54577 357 VAL A CA 1
ATOM 2862 C C . VAL A 1 357 ? -35.63071 -20.13986 -38.06536 1.000 82.54890 357 VAL A C 1
ATOM 2863 O O . VAL A 1 357 ? -36.60579 -20.60200 -38.67274 1.000 86.07938 357 VAL A O 1
ATOM 2867 N N . GLU A 1 358 ? -34.40568 -20.65552 -38.20068 1.000 77.63392 358 GLU A N 1
ATOM 2868 C CA . GLU A 1 358 ? -34.18366 -21.82264 -39.04750 1.000 87.45774 358 GLU A CA 1
ATOM 2869 C C . GLU A 1 358 ? -34.99813 -23.01566 -38.56392 1.000 78.86923 358 GLU A C 1
ATOM 2870 O O . GLU A 1 358 ? -35.56398 -23.75857 -39.37352 1.000 92.52070 358 GLU A O 1
ATOM 2876 N N . ALA A 1 359 ? -35.08004 -23.20495 -37.24372 1.000 92.34113 359 ALA A N 1
ATOM 2877 C CA . ALA A 1 359 ? -35.82417 -24.33698 -36.70038 1.000 75.44735 359 ALA A CA 1
ATOM 2878 C C . ALA A 1 359 ? -37.31188 -24.22208 -37.00850 1.000 85.24801 359 ALA A C 1
ATOM 2879 O O . ALA A 1 359 ? -37.97155 -25.22682 -37.30215 1.000 85.60459 359 ALA A O 1
ATOM 2881 N N . ILE A 1 360 ? -37.85841 -23.00489 -36.94310 1.000 76.02381 360 ILE A N 1
ATOM 2882 C CA . ILE A 1 360 ? -39.26136 -22.79119 -37.29321 1.000 87.02100 360 ILE A CA 1
ATOM 2883 C C . ILE A 1 360 ? -39.49637 -23.12475 -38.76080 1.000 89.71090 360 ILE A C 1
ATOM 2884 O O . ILE A 1 360 ? -40.39099 -23.90620 -39.10547 1.000 88.48959 360 ILE A O 1
ATOM 2889 N N . ARG A 1 361 ? -38.68900 -22.53505 -39.64685 1.000 78.45341 361 ARG A N 1
ATOM 2890 C CA . ARG A 1 361 ? -38.85377 -22.75769 -41.07989 1.000 85.09402 361 ARG A CA 1
ATOM 2891 C C . ARG A 1 361 ? -38.67608 -24.22836 -41.43386 1.000 92.01235 361 ARG A C 1
ATOM 2892 O O . ARG A 1 361 ? -39.46780 -24.79586 -42.19438 1.000 90.92690 361 ARG A O 1
ATOM 2900 N N . THR A 1 362 ? -37.63964 -24.86445 -40.88244 1.000 87.06928 362 THR A N 1
ATOM 2901 C CA . THR A 1 362 ? -37.37854 -26.26799 -41.18766 1.000 87.96850 362 THR A CA 1
ATOM 2902 C C . THR A 1 362 ? -38.54929 -27.14947 -40.77442 1.000 90.96347 362 THR A C 1
ATOM 2903 O O . THR A 1 362 ? -38.86564 -28.13530 -41.45211 1.000 94.17926 362 THR A O 1
ATOM 2907 N N . GLU A 1 363 ? -39.20664 -26.80910 -39.66561 1.000 89.84732 363 GLU A N 1
ATOM 2908 C CA . GLU A 1 363 ? -40.40597 -27.53712 -39.27425 1.000 92.83218 363 GLU A CA 1
ATOM 2909 C C . GLU A 1 363 ? -41.62915 -27.05257 -40.04290 1.000 91.51171 363 GLU A C 1
ATOM 2910 O O . GLU A 1 363 ? -42.53529 -27.84615 -40.32368 1.000 85.69135 363 GLU A O 1
ATOM 2916 N N . ARG A 1 364 ? -41.66725 -25.76390 -40.39547 1.000 95.09348 364 ARG A N 1
ATOM 2917 C CA . ARG A 1 364 ? -42.72893 -25.25840 -41.25990 1.000 97.35740 364 ARG A CA 1
ATOM 2918 C C . ARG A 1 364 ? -42.70694 -25.94461 -42.62146 1.000 112.07802 364 ARG A C 1
ATOM 2919 O O . ARG A 1 364 ? -43.76346 -26.15377 -43.22831 1.000 115.89648 364 ARG A O 1
ATOM 2927 N N . GLU A 1 365 ? -41.51820 -26.30913 -43.11145 1.000 98.09605 365 GLU A N 1
ATOM 2928 C CA . GLU A 1 365 ? -41.41983 -27.03442 -44.37439 1.000 99.99805 365 GLU A CA 1
ATOM 2929 C C . GLU A 1 365 ? -42.01559 -28.43131 -44.25285 1.000 108.20643 365 GLU A C 1
ATOM 2930 O O . GLU A 1 365 ? -42.83287 -28.84146 -45.08562 1.000 114.39392 365 GLU A O 1
ATOM 2936 N N . ALA A 1 366 ? -41.61011 -29.18062 -43.22095 1.000 103.79347 366 ALA A N 1
ATOM 2937 C CA . ALA A 1 366 ? -42.08241 -30.55143 -43.05447 1.000 101.09520 366 ALA A CA 1
ATOM 2938 C C . ALA A 1 366 ? -43.59345 -30.62813 -42.89780 1.000 98.88610 366 ALA A C 1
ATOM 2939 O O . ALA A 1 366 ? -44.17858 -31.68886 -43.14229 1.000 104.58924 366 ALA A O 1
ATOM 2941 N N . ALA A 1 367 ? -44.23811 -29.53408 -42.49343 1.000 100.47996 367 ALA A N 1
ATOM 2942 C CA . ALA A 1 367 ? -45.69437 -29.51708 -42.45064 1.000 105.06169 367 ALA A CA 1
ATOM 2943 C C . ALA A 1 367 ? -46.29514 -29.43540 -43.85173 1.000 107.10861 367 ALA A C 1
ATOM 2944 O O . ALA A 1 367 ? -47.32962 -30.05601 -44.12034 1.000 111.63882 367 ALA A O 1
ATOM 2946 N N . ARG A 1 368 ? -45.66759 -28.67245 -44.75468 1.000 108.97739 368 ARG A N 1
ATOM 2947 C CA . ARG A 1 368 ? -46.10024 -28.60865 -46.14898 1.000 105.39074 368 ARG A CA 1
ATOM 2948 C C . ARG A 1 368 ? -45.72949 -29.86814 -46.90999 1.000 108.29661 368 ARG A C 1
ATOM 2949 O O . ARG A 1 368 ? -46.10358 -30.00950 -48.08058 1.000 117.66276 368 ARG A O 1
ATOM 2957 N N . ARG A 1 369 ? -44.99007 -30.76085 -46.25357 1.000 104.22472 369 ARG A N 1
ATOM 2958 C CA . ARG A 1 369 ? -44.46329 -32.00821 -46.78248 1.000 101.87192 369 ARG A CA 1
ATOM 2959 C C . ARG A 1 369 ? -45.28168 -33.20751 -46.30924 1.000 106.66823 369 ARG A C 1
ATOM 2960 O O . ARG A 1 369 ? -45.12048 -34.31085 -46.84923 1.000 107.07675 369 ARG A O 1
ATOM 2968 N N . ALA A 1 370 ? -46.21125 -32.98550 -45.36886 1.000 109.31564 370 ALA A N 1
ATOM 2969 C CA . ALA A 1 370 ? -47.09302 -34.02023 -44.80979 1.000 104.78815 370 ALA A CA 1
ATOM 2970 C C . ALA A 1 370 ? -48.53162 -33.52565 -44.54424 1.000 98.30158 370 ALA A C 1
ATOM 2971 O O . ALA A 1 370 ? -49.18980 -32.92922 -45.40059 1.000 111.40376 370 ALA A O 1
#

B-factor: mean 81.89, std 22.22, range [37.3, 155.41]

Foldseek 3Di:
DDPVVLVVLLVVLVVLLVVLLVVLVVLVVVLVVVLVVLLVVPVVDDPPVVSQVVLCVSLVVSLVVSVVSLVVSVVVSVVSLVVSLVCLPPPPAQDVVSLVSLLVSLVSLLVSLVVSLVSLVVSLVVSLVSLLVVVVSPHDLVVSLVVNCVSLVVSLVVSVVSLVVSVVSSVSSLVVNLVSLLRDPDLPLVSLVSLLVSLVSLVVVLVVSLVSLLVSLVVSLVVLVVSCVSPNPLVVSLVSNLVSLVVSLVSNLVSLVVSLVVLLVSLVSSLVSLPPPDALDPSSLVSLVVSLVSSLVVLVVSLVVLVVVLVSSLVSLVVSVVSPDDPVVSVVVNVVSVVSSVVSNVVSVVSSVVSVCSSVVVVVVSVVD

Nearest PDB structures (foldseek):
  8cwy-assembly1_A  TM=2.208E-01  e=1.936E-04  synthetic construct
  2c1n-assembly2_B  TM=2.324E-01  e=3.118E-02  Homo sapiens
  4tql-assembly2_B  TM=2.426E-01  e=1.375E-01  synthetic construct

Sequence (369 aa):
PSPESARRQLAELEETQERGEAEIARAVEEGERELERLEEEQKAGLPATEFHARAIAALTEWIARQEALLTRLQAELEAQFTRLLAELKAGLEPSRETLEQFLELREFWQEQGERQLALARELTDRQLEWVKRLKEWGLPQTEANALAIATLTRGAALLEALLTRTVAGVEAIFTEALAALRAGLEPSRETLEQFLELREFWQEQGERQLALARELTDRQLEWVKRLKEWGLPQTEANALAIATLTRGAALLEALLTRTVAGVEAIFTEALAALRAGLEPSEEFTELLEELRERFVEAYERLKEIARELTEWLLRWVEEFREWGLPETEAEALREAVETRGRALLEAIETRGEAAVEAIRTEREAARRA